Protein AF-A0AAT9HA03-F1 (afdb_monomer_lite)

Foldseek 3Di:
DVVLCVLLVNDDDDDDPLCCLQVCVCLVVLLLCQVCVVVLVVLLVVLPDDDDPDDDDDDDPDPPQNVVCVVPVCQVVFPCADQDVQGGHQKFFQAPPHRDSQKHWDYADSPQRWTWMAHPVPGDIDIDRSSVDRRIDGGQLQRVLLCCLVVVAAEDEDAPQQVPRSHSLVSSQVNNVSSVHHRHHYHHAGDEAEPLDDDDDPVPDDDDDSVNLVLQDRSLLVQLVVLLDDRHDYDYRYLDPCVLVSLVVVVVLVVCLVVVNDDPSSVRSSVRSQADPVGGRDDQQAADRLLLLLQLCLLCVNPQVLSQQLQQLQCVVDGDPHCSSHPPSSSSSNSSCVPRPDPVQGFDWDPAAPPVLLVPDDPLLVQLLVQLLVQCVVQRYLVSNVLSLLQSLQVSVVHGSPDDPVRDDPVSVVSSLVNCLSLCCLTGNGSDDRDVSSSDSSCDNVSSCRSNPD

Radius of gyration: 31.9 Å; chains: 1; bounding box: 75×53×90 Å

pLDDT: mean 87.89, std 15.34, range [29.62, 98.31]

Organism: NCBI:txid3074435

InterPro domains:
  IPR002904 Lysine-tRNA ligase [PF01921] (1-274)
  IPR002904 Lysine-tRNA ligase [PTHR37940] (1-453)
  IPR002904 Lysine-tRNA ligase [TIGR00467] (88-449)
  IPR008925 Aminoacyl-tRNA synthetase, class I, anticodon-binding superfamily [SSF48163] (241-453)
  IPR014729 Rossmann-like alpha/beta/alpha sandwich fold [G3DSA:3.40.50.620] (1-72)
  IPR014729 Rossmann-like alpha/beta/alpha sandwich fold [G3DSA:3.40.50.620] (120-190)
  IPR020751 Aminoacyl-tRNA synthetase, class I, anticodon-binding domain, subdomain 2 [G3DSA:1.10.10.350] (349-453)
  IPR042078 Lysine tRNA ligase, stem contact fold domain [G3DSA:6.10.20.10] (191-237)

Sequence (454 aa):
MVESLAEMGVEFDGISQTEQYTSGVYREQILHAMKHRRDIDAILEQYRTKKAPAKKQQQKQVDEAELEAAEGSGAAAEDDGGSGSAGYFPYKPFCGNCEKDLTTVTAYDDDSTELTYACTACGFSETVRLSEFNRGKLVWKVDWPMRWAYEGVMFEPSGVDHSSPGSSFQVGGQIVGIFGGKQPIGPMYAFVGISGMAKMSSSKGGVPTPADALKIMEPQLLRWLYARRRPNQSFKIAFDQEIQRLYDEWDRLDAKVADGSALPADAAAHSRAVRTAGGELPGTPRPLPYRTLASVADITAGHADQALRILSDLDPANPLGSLDEARPRYDKAEAWINTQVPADQRTIVRAEPDAELLKSLDERGQQSLRLLLDGLAANWSLDGLTHLVYGVPKVQAGFPADATPKELPAEIKTAQRSFFALLYQLLVGRDTGPRLPTLLLAVGQERVRGLLGE

Secondary structure (DSSP, 8-state):
-HHHHHHTT-------HHHHHHHTTTHHHHHHHHHTHHHHHHHHHTT----PPPPP-------HHHHHHHHHS-GGG-----EETTEE-SEEEPPTTT--S-EEEEEE-TTT-EEEEEETTT--EEEEEGGG--SEEE-HHHHHHHHHHHTT-SB--EEGGGGSTT-HHHHHHHHTTTTT----B--EE--EEEESS----TTTS----HHHHHTTS-HHHHHHHHHTS-TT--EEEE-STHHHHHHHHHHHHHHHHHTT-S-HHHHHHHHHHHB-SS-BPP--SSPPPHHHHHHHHHHHTT-HHHHHHHHHHH-TTS--S-GGGGTTHHHHHHHHHHHHS-TTTS----SS--HHHHHH--HHHHHHHHHHHHHHGGG-SHHHHHHHHHHHHHHHTT--TT--TTTS-HHHHHHHHHHHHHHHHHHHSSS--S-HHHHHHHH-HHHHHHHHT-

Structure (mmCIF, N/CA/C/O backbone):
data_AF-A0AAT9HA03-F1
#
_entry.id   AF-A0AAT9HA03-F1
#
loop_
_atom_site.group_PDB
_atom_site.id
_atom_site.type_symbol
_atom_site.label_atom_id
_atom_site.label_alt_id
_atom_site.label_comp_id
_atom_site.label_asym_id
_atom_site.label_entity_id
_atom_site.label_seq_id
_atom_site.pdbx_PDB_ins_code
_atom_site.Cartn_x
_atom_site.Cartn_y
_atom_site.Cartn_z
_atom_site.occupancy
_atom_site.B_iso_or_equiv
_atom_site.auth_seq_id
_atom_site.auth_comp_id
_atom_site.auth_asym_id
_atom_site.auth_atom_id
_atom_site.pdbx_PDB_model_num
ATOM 1 N N . MET A 1 1 ? 9.239 -5.767 -3.347 1.00 83.50 1 MET A N 1
ATOM 2 C CA . MET A 1 1 ? 8.402 -5.554 -4.552 1.00 83.50 1 MET A CA 1
ATOM 3 C C . MET A 1 1 ? 7.861 -6.870 -5.089 1.00 83.50 1 MET A C 1
ATOM 5 O O . MET A 1 1 ? 6.656 -7.036 -5.026 1.00 83.50 1 MET A O 1
ATOM 9 N N . VAL A 1 2 ? 8.702 -7.810 -5.548 1.00 90.56 2 VAL A N 1
ATOM 10 C CA . VAL A 1 2 ? 8.255 -9.135 -6.045 1.00 90.56 2 VAL A CA 1
ATOM 11 C C . VAL A 1 2 ? 7.343 -9.852 -5.040 1.00 90.56 2 VAL A C 1
ATOM 13 O O . VAL A 1 2 ? 6.221 -10.203 -5.376 1.00 90.56 2 VAL A O 1
ATOM 16 N N . GLU A 1 3 ? 7.765 -9.952 -3.778 1.00 93.31 3 GLU A N 1
ATOM 17 C CA . GLU A 1 3 ? 6.963 -10.532 -2.683 1.00 93.31 3 GLU A CA 1
ATOM 18 C C . GLU A 1 3 ? 5.612 -9.821 -2.491 1.00 93.31 3 GLU A C 1
ATOM 20 O O . GLU A 1 3 ? 4.592 -10.461 -2.274 1.00 93.31 3 GLU A O 1
ATOM 25 N N . SER A 1 4 ? 5.582 -8.494 -2.639 1.00 94.19 4 SER A N 1
ATOM 26 C CA . SER A 1 4 ? 4.367 -7.676 -2.520 1.00 94.19 4 SER A CA 1
ATOM 27 C C . SER A 1 4 ? 3.394 -7.907 -3.682 1.00 94.19 4 SER A C 1
ATOM 29 O O . SER A 1 4 ? 2.184 -7.841 -3.493 1.00 94.19 4 SER A O 1
ATOM 31 N N . LEU A 1 5 ? 3.911 -8.177 -4.888 1.00 94.00 5 LEU A N 1
ATOM 32 C CA . LEU A 1 5 ? 3.093 -8.612 -6.023 1.00 94.00 5 LEU A CA 1
ATOM 33 C C . LEU A 1 5 ? 2.512 -10.003 -5.749 1.00 94.00 5 LEU A C 1
ATOM 35 O O . LEU A 1 5 ? 1.311 -10.189 -5.929 1.00 94.00 5 LEU A O 1
ATOM 39 N N . ALA A 1 6 ? 3.320 -10.928 -5.222 1.00 93.69 6 ALA A N 1
ATOM 40 C CA . ALA A 1 6 ? 2.881 -12.271 -4.853 1.00 93.69 6 ALA A CA 1
ATOM 41 C C . ALA A 1 6 ? 1.819 -12.280 -3.729 1.00 93.69 6 ALA A C 1
ATOM 43 O O . ALA A 1 6 ? 0.823 -12.983 -3.865 1.00 93.69 6 ALA A O 1
ATOM 44 N N . GLU A 1 7 ? 1.945 -11.455 -2.677 1.00 94.81 7 GLU A N 1
ATOM 45 C CA . GLU A 1 7 ? 0.900 -11.298 -1.636 1.00 94.81 7 GLU A CA 1
ATOM 46 C C . GLU A 1 7 ? -0.419 -10.762 -2.231 1.00 94.81 7 GLU A C 1
ATOM 48 O O . GLU A 1 7 ? -1.509 -11.144 -1.810 1.00 94.81 7 GLU A O 1
ATOM 53 N N . MET A 1 8 ? -0.338 -9.925 -3.270 1.00 95.19 8 MET A N 1
ATOM 54 C CA . MET A 1 8 ? -1.499 -9.475 -4.045 1.00 95.19 8 MET A CA 1
ATOM 55 C C . MET A 1 8 ? -1.935 -10.464 -5.148 1.00 95.19 8 MET A C 1
ATOM 57 O O . MET A 1 8 ? -2.824 -10.121 -5.930 1.00 95.19 8 MET A O 1
ATOM 61 N N . GLY A 1 9 ? -1.326 -11.652 -5.250 1.00 94.69 9 GLY A N 1
ATOM 62 C CA . GLY A 1 9 ? -1.576 -12.673 -6.281 1.00 94.69 9 GLY A CA 1
ATOM 63 C C . GLY A 1 9 ? -1.307 -12.222 -7.719 1.00 94.69 9 GLY A C 1
ATOM 64 O O . GLY A 1 9 ? -1.956 -12.704 -8.651 1.00 94.69 9 GLY A O 1
ATOM 65 N N . VAL A 1 10 ? -0.412 -11.250 -7.901 1.00 93.44 10 VAL A N 1
ATOM 66 C CA . VAL A 1 10 ? 0.040 -10.762 -9.207 1.00 93.44 10 VAL A CA 1
ATOM 67 C C . VAL A 1 10 ? 1.258 -11.571 -9.643 1.00 93.44 10 VAL A C 1
ATOM 69 O O . VAL A 1 10 ? 2.381 -11.321 -9.209 1.00 93.44 10 VAL A O 1
ATOM 72 N N . GLU A 1 11 ? 1.012 -12.535 -10.522 1.00 91.62 11 GLU A N 1
ATOM 73 C CA . GLU A 1 11 ? 2.042 -13.243 -11.282 1.00 91.62 11 GLU A CA 1
ATOM 74 C C . GLU A 1 11 ? 2.514 -12.367 -12.454 1.00 91.62 11 GLU A C 1
ATOM 76 O O . GLU A 1 11 ? 1.719 -11.633 -13.049 1.00 91.62 11 GLU A O 1
ATOM 81 N N . PHE A 1 12 ? 3.810 -12.413 -12.769 1.00 92.19 12 PHE A N 1
ATOM 82 C CA . PHE A 1 12 ? 4.409 -11.679 -13.884 1.00 92.19 12 PHE A CA 1
ATOM 83 C C . PHE A 1 12 ? 5.699 -12.360 -14.355 1.00 92.19 12 PHE A C 1
ATOM 85 O O . PHE A 1 12 ? 6.438 -12.920 -13.542 1.00 92.19 12 PHE A O 1
ATOM 92 N N . ASP A 1 13 ? 6.006 -12.230 -15.644 1.00 92.50 13 ASP A N 1
ATOM 93 C CA . ASP A 1 13 ? 7.296 -12.620 -16.211 1.00 92.50 13 ASP A CA 1
ATOM 94 C C . ASP A 1 13 ? 8.266 -11.430 -16.146 1.00 92.50 13 ASP A C 1
ATOM 96 O O . ASP A 1 13 ? 8.045 -10.374 -16.744 1.00 92.50 13 ASP A O 1
ATOM 100 N N . GLY A 1 14 ? 9.331 -11.562 -15.354 1.00 93.12 14 GLY A N 1
ATOM 101 C CA . GLY A 1 14 ? 10.299 -10.489 -15.126 1.00 93.12 14 GLY A CA 1
ATOM 102 C C . GLY A 1 14 ? 11.386 -10.429 -16.199 1.00 93.12 14 GLY A C 1
ATOM 103 O O . GLY A 1 14 ? 12.245 -11.304 -16.242 1.00 93.12 14 GLY A O 1
ATOM 104 N N . ILE A 1 15 ? 11.409 -9.363 -17.008 1.00 94.19 15 ILE A N 1
ATOM 105 C CA . ILE A 1 15 ? 12.445 -9.144 -18.033 1.00 94.19 15 ILE A CA 1
ATOM 106 C C . ILE A 1 15 ? 13.484 -8.123 -17.545 1.00 94.19 15 ILE A C 1
ATOM 108 O O . ILE A 1 15 ? 13.221 -6.920 -17.458 1.00 94.19 15 ILE A O 1
ATOM 112 N N . SER A 1 16 ? 14.697 -8.603 -17.260 1.00 95.19 16 SER A N 1
ATOM 113 C CA . SER A 1 16 ? 15.846 -7.782 -16.861 1.00 95.19 16 SER A CA 1
ATOM 114 C C . SER A 1 16 ? 16.473 -7.096 -18.077 1.00 95.19 16 SER A C 1
ATOM 116 O O . SER A 1 16 ? 17.190 -7.711 -18.865 1.00 95.19 16 SER A O 1
ATOM 118 N N . GLN A 1 17 ? 16.236 -5.791 -18.237 1.00 94.06 17 GLN A N 1
ATOM 119 C CA . GLN A 1 17 ? 16.804 -5.030 -19.361 1.00 94.06 17 GLN A CA 1
ATOM 120 C C . GLN A 1 17 ? 18.341 -5.015 -19.337 1.00 94.06 17 GLN A C 1
ATOM 122 O O . GLN A 1 17 ? 18.974 -5.045 -20.389 1.00 94.06 17 GLN A O 1
ATOM 127 N N . THR A 1 18 ? 18.954 -5.060 -18.149 1.00 94.00 18 THR A N 1
ATOM 128 C CA . THR A 1 18 ? 20.408 -5.221 -17.997 1.00 94.00 18 THR A CA 1
ATOM 129 C C . THR A 1 18 ? 20.900 -6.518 -18.643 1.00 94.00 18 THR A C 1
ATOM 131 O O . THR A 1 18 ? 21.893 -6.495 -19.366 1.00 94.00 18 THR A O 1
ATOM 134 N N . GLU A 1 19 ? 20.207 -7.640 -18.438 1.00 96.19 19 GLU A N 1
ATOM 135 C CA . GLU A 1 19 ? 20.567 -8.932 -19.042 1.00 96.19 19 GLU A CA 1
ATOM 136 C C . GLU A 1 19 ? 20.339 -8.936 -20.557 1.00 96.19 19 GLU A C 1
ATOM 138 O O . GLU A 1 19 ? 21.214 -9.384 -21.299 1.00 96.19 19 GLU A O 1
ATOM 143 N N . GLN A 1 20 ? 19.229 -8.365 -21.041 1.00 96.81 20 GLN A N 1
ATOM 144 C CA . GLN A 1 20 ? 18.941 -8.281 -22.481 1.00 96.81 20 GLN A CA 1
ATOM 145 C C . GLN A 1 20 ? 19.988 -7.451 -23.245 1.00 96.81 20 GLN A C 1
ATOM 147 O O . GLN A 1 20 ? 20.487 -7.871 -24.293 1.00 96.81 20 GLN A O 1
ATOM 152 N N . TYR A 1 21 ? 20.397 -6.302 -22.694 1.00 96.06 21 TYR A N 1
ATOM 153 C CA . TYR A 1 21 ? 21.455 -5.484 -23.291 1.00 96.06 21 TYR A CA 1
ATOM 154 C C . TYR A 1 21 ? 22.839 -6.144 -23.182 1.00 96.06 21 TYR A C 1
ATOM 156 O O . TYR A 1 21 ? 23.554 -6.218 -24.180 1.00 96.06 21 TYR A O 1
ATOM 164 N N . THR A 1 22 ? 23.224 -6.670 -22.012 1.00 95.25 22 THR A N 1
ATOM 165 C CA . THR A 1 22 ? 24.576 -7.237 -21.805 1.00 95.25 22 THR A CA 1
ATOM 166 C C . THR A 1 22 ? 24.812 -8.556 -22.542 1.00 95.25 22 THR A C 1
ATOM 168 O O . THR A 1 22 ? 25.922 -8.781 -23.029 1.00 95.25 22 THR A O 1
ATOM 171 N N . SER A 1 23 ? 23.786 -9.395 -22.709 1.00 96.44 23 SER A N 1
ATOM 172 C CA . SER A 1 23 ? 23.834 -10.577 -23.587 1.00 96.44 23 SER A CA 1
ATOM 173 C C . SER A 1 23 ? 23.903 -10.204 -25.077 1.00 96.44 23 SER A C 1
ATOM 175 O O . SER A 1 23 ? 24.479 -10.939 -25.883 1.00 96.44 23 SER A O 1
ATOM 177 N N . GLY A 1 24 ? 23.404 -9.020 -25.446 1.00 96.06 24 GLY A N 1
ATOM 178 C CA . GLY A 1 24 ? 23.363 -8.534 -26.825 1.00 96.06 24 GLY A CA 1
ATOM 179 C C . GLY A 1 24 ? 22.170 -9.063 -27.615 1.00 96.06 24 GLY A C 1
ATOM 180 O O . GLY A 1 24 ? 22.240 -9.104 -28.842 1.00 96.06 24 GLY A O 1
ATOM 181 N N . VAL A 1 25 ? 21.092 -9.461 -26.932 1.00 97.06 25 VAL A N 1
ATOM 182 C CA . VAL A 1 25 ? 19.835 -9.895 -27.562 1.00 97.06 25 VAL A CA 1
ATOM 183 C C . VAL A 1 25 ? 19.257 -8.789 -28.452 1.00 97.06 25 VAL A C 1
ATOM 185 O O . VAL A 1 25 ? 18.878 -9.060 -29.587 1.00 97.06 25 VAL A O 1
ATOM 188 N N . TYR A 1 26 ? 19.308 -7.530 -28.007 1.00 97.56 26 TYR A N 1
ATOM 189 C CA . TYR A 1 26 ? 18.846 -6.375 -28.792 1.00 97.56 26 TYR A CA 1
ATOM 190 C C . TYR A 1 26 ? 19.828 -5.885 -29.874 1.00 97.56 26 TYR A C 1
ATOM 192 O O . TYR A 1 26 ? 19.638 -4.802 -30.432 1.00 97.56 26 TYR A O 1
ATOM 200 N N . ARG A 1 27 ? 20.920 -6.607 -30.166 1.00 96.88 27 ARG A N 1
ATOM 201 C CA . ARG A 1 27 ? 21.986 -6.112 -31.059 1.00 96.88 27 ARG A CA 1
ATOM 202 C C . ARG A 1 27 ? 21.476 -5.764 -32.457 1.00 96.88 27 ARG A C 1
ATOM 204 O O . ARG A 1 27 ? 21.859 -4.728 -32.996 1.00 96.88 27 ARG A O 1
ATOM 211 N N . GLU A 1 28 ? 20.617 -6.596 -33.040 1.00 97.38 28 GLU A N 1
ATOM 212 C CA . GLU A 1 28 ? 20.063 -6.338 -34.375 1.00 97.38 28 GLU A CA 1
ATOM 213 C C . GLU A 1 28 ? 19.202 -5.069 -34.381 1.00 97.38 28 GLU A C 1
ATOM 215 O O . GLU A 1 28 ? 19.315 -4.242 -35.283 1.00 97.38 28 GLU A O 1
ATOM 220 N N . GLN A 1 29 ? 18.413 -4.860 -33.327 1.00 98.06 29 GLN A N 1
ATOM 221 C CA . GLN A 1 29 ? 17.557 -3.692 -33.152 1.00 98.06 29 GLN A CA 1
ATOM 222 C C . GLN A 1 29 ? 18.385 -2.423 -32.898 1.00 98.06 29 GLN A C 1
ATOM 224 O O . GLN A 1 29 ? 18.049 -1.363 -33.422 1.00 98.06 29 GLN A O 1
ATOM 229 N N . ILE A 1 30 ? 19.503 -2.522 -32.168 1.00 97.94 30 ILE A N 1
ATOM 230 C CA . ILE A 1 30 ? 20.463 -1.423 -31.978 1.00 97.94 30 ILE A CA 1
ATOM 231 C C . ILE A 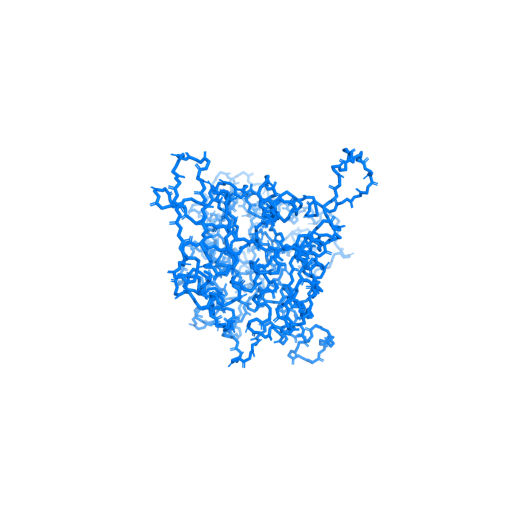1 30 ? 21.095 -1.019 -33.317 1.00 97.94 30 ILE A C 1
ATOM 233 O O . ILE A 1 30 ? 21.104 0.164 -33.658 1.00 97.94 30 ILE A O 1
ATOM 237 N N . LEU A 1 31 ? 21.588 -1.984 -34.100 1.00 97.69 31 LEU A N 1
ATOM 238 C CA . LEU A 1 31 ? 22.166 -1.722 -35.424 1.00 97.69 31 LEU A CA 1
ATOM 239 C C . LEU A 1 31 ? 21.125 -1.137 -36.390 1.00 97.69 31 LEU A C 1
ATOM 241 O O . LEU A 1 31 ? 21.420 -0.191 -37.121 1.00 97.69 31 LEU A O 1
ATOM 245 N N . HIS A 1 32 ? 19.890 -1.638 -36.349 1.00 97.88 32 HIS A N 1
ATOM 246 C CA . HIS A 1 32 ? 18.772 -1.108 -37.129 1.00 97.88 32 HIS A CA 1
ATOM 247 C C . HIS A 1 32 ? 18.429 0.338 -36.744 1.00 97.88 32 HIS A C 1
ATOM 249 O O . HIS A 1 32 ? 18.310 1.197 -37.618 1.00 97.88 32 HIS A O 1
ATOM 255 N N . ALA A 1 33 ? 18.366 0.649 -35.445 1.00 97.56 33 ALA A N 1
ATOM 256 C CA . ALA A 1 33 ? 18.165 2.011 -34.952 1.00 97.56 33 ALA A CA 1
ATOM 257 C C . ALA A 1 33 ? 19.298 2.956 -35.390 1.00 97.56 33 ALA A C 1
ATOM 259 O O . ALA A 1 33 ? 19.039 4.084 -35.802 1.00 97.56 33 ALA A O 1
ATOM 260 N N . MET A 1 34 ? 20.552 2.497 -35.357 1.00 96.50 34 MET A N 1
ATOM 261 C CA . MET A 1 34 ? 21.704 3.277 -35.821 1.00 96.50 34 MET A CA 1
ATOM 262 C C . MET A 1 34 ? 21.647 3.540 -37.329 1.00 96.50 34 MET A C 1
ATOM 264 O O . MET A 1 34 ? 21.851 4.678 -37.755 1.00 96.50 34 MET A O 1
ATOM 268 N N . LYS A 1 35 ? 21.279 2.542 -38.137 1.00 96.62 35 LYS A N 1
ATOM 269 C CA . LYS A 1 35 ? 21.055 2.696 -39.583 1.00 96.62 35 LYS A CA 1
ATOM 270 C C . LYS A 1 35 ? 19.945 3.710 -39.892 1.00 96.62 35 LYS A C 1
ATOM 272 O O . LYS A 1 35 ? 20.111 4.558 -40.765 1.00 96.62 35 LYS A O 1
ATOM 277 N N . HIS A 1 36 ? 18.854 3.681 -39.127 1.00 97.06 36 HIS A N 1
ATOM 278 C CA . HIS A 1 36 ? 17.708 4.590 -39.260 1.00 97.06 36 HIS A CA 1
ATOM 279 C C . HIS A 1 36 ? 17.802 5.866 -38.401 1.00 97.06 36 HIS A C 1
ATOM 281 O O . HIS A 1 36 ? 16.822 6.601 -38.266 1.00 97.06 36 HIS A O 1
ATOM 287 N N . ARG A 1 37 ? 18.983 6.197 -37.852 1.00 95.69 37 ARG A N 1
ATOM 288 C CA . ARG A 1 37 ? 19.165 7.331 -36.921 1.00 95.69 37 ARG A CA 1
ATOM 289 C C . ARG A 1 37 ? 18.663 8.673 -37.456 1.00 95.69 37 ARG A C 1
ATOM 291 O O . ARG A 1 37 ? 18.168 9.477 -36.679 1.00 95.69 37 ARG A O 1
ATOM 298 N N . ARG A 1 38 ? 18.753 8.911 -38.770 1.00 94.81 38 ARG A N 1
ATOM 299 C CA . ARG A 1 38 ? 18.269 10.150 -39.411 1.00 94.81 38 ARG A CA 1
ATOM 300 C C . ARG A 1 38 ? 16.742 10.223 -39.469 1.00 94.81 38 ARG A C 1
ATOM 302 O O . ARG A 1 38 ? 16.189 11.299 -39.273 1.00 94.81 38 ARG A O 1
ATOM 309 N N . ASP A 1 39 ? 16.077 9.092 -39.691 1.00 95.88 39 ASP A N 1
ATOM 310 C CA . ASP A 1 39 ? 14.613 9.001 -39.698 1.00 95.88 39 ASP A CA 1
ATOM 311 C C . ASP A 1 39 ? 14.069 9.205 -38.273 1.00 95.88 39 ASP A C 1
ATOM 313 O O . ASP A 1 39 ? 13.111 9.946 -38.060 1.00 95.88 39 ASP A O 1
ATOM 317 N N . ILE A 1 40 ? 14.750 8.615 -37.283 1.00 95.44 40 ILE A N 1
ATOM 318 C CA . ILE A 1 40 ? 14.472 8.790 -35.851 1.00 95.44 40 ILE A CA 1
ATOM 319 C C . ILE A 1 40 ? 14.665 10.255 -35.423 1.00 95.44 40 ILE A C 1
ATOM 321 O O . ILE A 1 40 ? 13.785 10.822 -34.778 1.00 95.44 40 ILE A O 1
ATOM 325 N N . ASP A 1 41 ? 15.775 10.894 -35.809 1.00 94.00 41 ASP A N 1
ATOM 326 C CA . ASP A 1 41 ? 16.042 12.309 -35.509 1.00 94.00 41 ASP A CA 1
ATOM 327 C C . ASP A 1 41 ? 14.980 13.232 -36.130 1.00 94.00 41 ASP A C 1
ATOM 329 O O . ASP A 1 41 ? 14.481 14.140 -35.470 1.00 94.00 41 ASP A O 1
ATOM 333 N N . ALA A 1 42 ? 14.554 12.951 -37.367 1.00 93.50 42 ALA A N 1
ATOM 334 C CA . ALA A 1 42 ? 13.495 13.694 -38.051 1.00 93.50 42 ALA A CA 1
ATOM 335 C C . ALA A 1 42 ? 12.102 13.518 -37.411 1.00 93.50 42 ALA A C 1
ATOM 337 O O . ALA A 1 42 ? 11.258 14.411 -37.522 1.00 93.50 42 ALA A O 1
ATOM 338 N N . ILE A 1 43 ? 11.843 12.396 -36.730 1.00 92.81 43 ILE A N 1
ATOM 339 C CA . ILE A 1 43 ? 10.658 12.226 -35.875 1.00 92.81 43 ILE A CA 1
ATOM 340 C C . ILE A 1 43 ? 10.807 13.062 -34.599 1.00 92.81 43 ILE A C 1
ATOM 342 O O . ILE A 1 43 ? 9.915 13.841 -34.268 1.00 92.81 43 ILE A O 1
ATOM 346 N N . LEU A 1 44 ? 11.942 12.952 -33.902 1.00 89.88 44 LEU A N 1
ATOM 347 C CA . LEU A 1 44 ? 12.196 13.669 -32.648 1.00 89.88 44 LEU A CA 1
ATOM 348 C C . LEU A 1 44 ? 12.151 15.194 -32.823 1.00 89.88 44 LEU A C 1
ATOM 350 O O . LEU A 1 44 ? 11.567 15.888 -31.991 1.00 89.88 44 LEU A O 1
ATOM 354 N N . GLU A 1 45 ? 12.694 15.723 -33.920 1.00 88.50 45 GLU A N 1
ATOM 355 C CA . GLU A 1 45 ? 12.720 17.159 -34.227 1.00 88.50 45 GLU A CA 1
ATOM 356 C C . GLU A 1 45 ? 11.311 17.780 -34.316 1.00 88.50 45 GLU A C 1
ATOM 358 O O . GLU A 1 45 ? 11.126 18.932 -33.929 1.00 88.50 45 GLU A O 1
ATOM 363 N N . GLN A 1 46 ? 10.283 17.016 -34.716 1.00 87.38 46 GLN A N 1
ATOM 364 C CA . GLN A 1 46 ? 8.883 17.485 -34.714 1.00 87.38 46 GLN A CA 1
ATOM 365 C C . GLN A 1 46 ? 8.376 17.829 -33.303 1.00 87.38 46 GLN A C 1
ATOM 367 O O . GLN A 1 46 ? 7.452 18.631 -33.148 1.00 87.38 46 GLN A O 1
ATOM 372 N N . TYR A 1 47 ? 8.982 17.223 -32.280 1.00 82.12 47 TYR A N 1
ATOM 373 C CA . TYR A 1 47 ? 8.590 17.322 -30.877 1.00 82.12 47 TYR A CA 1
ATOM 374 C C . TYR A 1 47 ? 9.604 18.080 -30.008 1.00 82.12 47 TYR A C 1
ATOM 376 O O . TYR A 1 47 ? 9.272 18.464 -28.881 1.00 82.12 47 TYR A O 1
ATOM 384 N N . ARG A 1 48 ? 10.800 18.389 -30.532 1.00 75.94 48 ARG A N 1
ATOM 385 C CA . ARG A 1 48 ? 11.776 19.300 -29.910 1.00 75.94 48 ARG A CA 1
ATOM 386 C C . ARG A 1 48 ? 11.249 20.737 -29.912 1.00 75.94 48 ARG A C 1
ATOM 388 O O . ARG A 1 48 ? 11.614 21.585 -30.725 1.00 75.94 48 ARG A O 1
ATOM 395 N N . THR A 1 49 ? 10.373 21.038 -28.958 1.00 58.97 49 THR A N 1
ATOM 396 C CA . THR A 1 49 ? 9.883 22.404 -28.752 1.00 58.97 49 THR A CA 1
ATOM 397 C C . THR A 1 49 ? 11.047 23.363 -28.481 1.00 58.97 49 THR A C 1
ATOM 399 O O . THR A 1 49 ? 11.830 23.184 -27.546 1.00 58.97 49 THR A O 1
ATOM 402 N N . LYS A 1 50 ? 11.139 24.450 -29.262 1.00 44.91 50 LYS A N 1
ATOM 403 C CA . LYS A 1 50 ? 11.929 25.624 -28.856 1.00 44.91 50 LYS A CA 1
ATOM 404 C C . LYS A 1 50 ? 11.475 26.031 -27.455 1.00 44.91 50 LYS A C 1
ATOM 406 O O . LYS A 1 50 ? 10.271 26.188 -27.256 1.00 44.91 50 LYS A O 1
ATOM 411 N N . LYS A 1 51 ? 12.429 26.220 -26.527 1.00 35.06 51 LYS A N 1
ATOM 412 C CA . LYS A 1 51 ? 12.204 26.619 -25.121 1.00 35.06 51 LYS A CA 1
ATOM 413 C C . LYS A 1 51 ? 10.965 27.508 -24.981 1.00 35.06 51 LYS A C 1
ATOM 415 O O . LYS A 1 51 ? 10.990 28.673 -25.383 1.00 35.06 51 LYS A O 1
ATOM 420 N N . ALA A 1 52 ? 9.898 26.960 -24.401 1.00 34.50 52 ALA A N 1
ATOM 421 C CA . ALA A 1 52 ? 8.709 27.742 -24.107 1.00 34.50 52 ALA A CA 1
ATOM 422 C C . ALA A 1 52 ? 9.078 28.878 -23.130 1.00 34.50 52 ALA A C 1
ATOM 424 O O . ALA A 1 52 ? 9.826 28.636 -22.176 1.00 34.50 52 ALA A O 1
ATOM 425 N N . PRO A 1 53 ? 8.579 30.112 -23.330 1.00 29.62 53 PRO A N 1
ATOM 426 C CA . PRO A 1 53 ? 8.752 31.166 -22.340 1.00 29.62 53 PRO A CA 1
ATOM 427 C C . PRO A 1 53 ? 8.064 30.755 -21.032 1.00 29.62 53 PRO A C 1
ATOM 429 O O . PRO A 1 53 ? 7.043 30.063 -21.052 1.00 29.62 53 PRO A O 1
ATOM 432 N N . ALA A 1 54 ? 8.622 31.187 -19.897 1.00 32.38 54 ALA A N 1
ATOM 433 C CA . ALA A 1 54 ? 8.131 30.823 -18.570 1.00 32.38 54 ALA A CA 1
ATOM 434 C C . ALA A 1 54 ? 6.613 31.057 -18.451 1.00 32.38 54 ALA A C 1
ATOM 436 O O . ALA A 1 54 ? 6.132 32.188 -18.584 1.00 32.38 54 ALA A O 1
ATOM 437 N N . LYS A 1 55 ? 5.850 29.980 -18.214 1.00 33.81 55 LYS A N 1
ATOM 438 C CA . LYS A 1 55 ? 4.394 30.063 -18.061 1.00 33.81 55 LYS A CA 1
ATOM 439 C C . LYS A 1 55 ? 4.069 30.898 -16.823 1.00 33.81 55 LYS A C 1
ATOM 441 O O . LYS A 1 55 ? 4.428 30.529 -15.708 1.00 33.81 55 LYS A O 1
ATOM 446 N N . LYS A 1 56 ? 3.346 32.004 -17.014 1.00 31.59 56 LYS A N 1
ATOM 447 C CA . LYS A 1 56 ? 2.699 32.717 -15.907 1.00 31.59 56 LYS A CA 1
ATOM 448 C C . LYS A 1 56 ? 1.706 31.774 -15.225 1.00 31.59 56 LYS A C 1
ATOM 450 O O . LYS A 1 56 ? 0.957 31.079 -15.910 1.00 31.59 56 LYS A O 1
ATOM 455 N N . GLN A 1 57 ? 1.685 31.791 -13.894 1.00 37.25 57 GLN A N 1
ATOM 456 C CA . GLN A 1 57 ? 0.687 31.089 -13.089 1.00 37.25 57 GLN A CA 1
ATOM 457 C C . GLN A 1 57 ? -0.720 31.534 -13.518 1.00 37.25 57 GLN A C 1
ATOM 459 O O . GLN A 1 57 ? -1.098 32.685 -13.305 1.00 37.25 57 GLN A O 1
ATOM 464 N N . GLN A 1 58 ? -1.493 30.633 -14.128 1.00 33.56 58 GLN A N 1
ATOM 465 C CA . GLN A 1 58 ? -2.932 30.824 -14.293 1.00 33.56 58 GLN A CA 1
ATOM 466 C C . GLN A 1 58 ? -3.651 30.081 -13.175 1.00 33.56 58 GLN A C 1
ATOM 468 O O . GLN A 1 58 ? -3.409 28.896 -12.953 1.00 33.56 58 GLN A O 1
ATOM 473 N N . GLN A 1 59 ? -4.550 30.787 -12.496 1.00 36.12 59 GLN A N 1
ATOM 474 C CA . GLN A 1 59 ? -5.341 30.279 -11.381 1.00 36.12 59 GLN A CA 1
ATOM 475 C C . GLN A 1 59 ? -6.418 29.301 -11.872 1.00 36.12 59 GLN A C 1
ATOM 477 O O . GLN A 1 59 ? -7.588 29.645 -12.021 1.00 36.12 59 GLN A O 1
ATOM 482 N N . LYS A 1 60 ? -6.016 28.052 -12.090 1.00 37.22 60 LYS A N 1
ATOM 483 C CA . LYS A 1 60 ? -6.874 26.895 -11.832 1.00 37.22 60 LYS A CA 1
ATOM 484 C C . LYS A 1 60 ? -6.449 26.326 -10.478 1.00 37.22 60 LYS A C 1
ATOM 486 O O . LYS A 1 60 ? -5.265 26.384 -10.154 1.00 37.22 60 LYS A O 1
ATOM 491 N N . GLN A 1 61 ? -7.380 25.765 -9.707 1.00 37.12 61 GLN A N 1
ATOM 492 C CA . GLN A 1 61 ? -6.998 24.797 -8.677 1.00 37.12 61 GLN A CA 1
ATOM 493 C C . GLN A 1 61 ? -6.478 23.564 -9.417 1.00 37.12 61 GLN A C 1
ATOM 495 O O . GLN A 1 61 ? -7.257 22.731 -9.873 1.00 37.12 61 GLN A O 1
ATOM 500 N N . VAL A 1 62 ? -5.167 23.546 -9.641 1.00 41.84 62 VAL A N 1
ATOM 501 C CA . VAL A 1 62 ? -4.428 22.347 -10.028 1.00 41.84 62 VAL A CA 1
ATOM 502 C C . VAL A 1 62 ? -4.403 21.469 -8.781 1.00 41.84 62 VAL A C 1
ATOM 504 O O . VAL A 1 62 ? -4.160 21.995 -7.691 1.00 41.84 62 VAL A O 1
ATOM 507 N N . ASP A 1 63 ? -4.716 20.180 -8.911 1.00 47.88 63 ASP A N 1
ATOM 508 C CA . ASP A 1 63 ? -4.586 19.256 -7.780 1.00 47.88 63 ASP A CA 1
ATOM 509 C C . ASP A 1 63 ? -3.118 19.287 -7.317 1.00 47.88 63 ASP A C 1
ATOM 511 O O . ASP A 1 63 ? -2.213 19.331 -8.153 1.00 47.88 63 ASP A O 1
ATOM 515 N N . GLU A 1 64 ? -2.850 19.290 -6.009 1.00 49.75 64 GLU A N 1
ATOM 516 C CA . GLU A 1 64 ? -1.467 19.288 -5.495 1.00 49.75 64 GLU A CA 1
ATOM 517 C C . GLU A 1 64 ? -0.696 18.090 -6.081 1.00 49.75 64 GLU A C 1
ATOM 519 O O . GLU A 1 64 ? 0.447 18.223 -6.517 1.00 49.75 64 GLU A O 1
ATOM 524 N N . ALA A 1 65 ? -1.393 16.961 -6.259 1.00 45.19 65 ALA A N 1
ATOM 525 C CA . ALA A 1 65 ? -0.883 15.775 -6.938 1.00 45.19 65 ALA A CA 1
ATOM 526 C C . ALA A 1 65 ? -0.498 15.998 -8.420 1.00 45.19 65 ALA A C 1
ATOM 528 O O . ALA A 1 65 ? 0.448 15.372 -8.887 1.00 45.19 65 ALA A O 1
ATOM 529 N N . GLU A 1 66 ? -1.184 16.876 -9.165 1.00 45.50 66 GLU A N 1
ATOM 530 C CA . GLU A 1 66 ? -0.855 17.217 -10.566 1.00 45.50 66 GLU A CA 1
ATOM 531 C C . GLU A 1 66 ? 0.349 18.171 -10.686 1.00 45.50 66 GLU A C 1
ATOM 533 O O . GLU A 1 66 ? 0.991 18.217 -11.736 1.00 45.50 66 GLU A O 1
ATOM 538 N N . LEU A 1 67 ? 0.671 18.938 -9.640 1.00 46.91 67 LEU A N 1
ATOM 539 C CA . LEU A 1 67 ? 1.892 19.753 -9.600 1.00 46.91 67 LEU A CA 1
ATOM 540 C C . LEU A 1 67 ? 3.103 18.912 -9.178 1.00 46.91 67 LEU A C 1
ATOM 542 O O . LEU A 1 67 ? 4.164 19.005 -9.792 1.00 46.91 67 LEU A O 1
ATOM 546 N N . GLU A 1 68 ? 2.922 18.041 -8.186 1.00 51.78 68 GLU A N 1
ATOM 547 C CA . GLU A 1 68 ? 3.943 17.106 -7.695 1.00 51.78 68 GLU A CA 1
ATOM 548 C C . GLU A 1 68 ? 4.359 16.077 -8.757 1.00 51.78 68 GLU A C 1
ATOM 550 O O . GLU A 1 68 ? 5.536 15.729 -8.866 1.00 51.78 68 GLU A O 1
ATOM 555 N N . ALA A 1 69 ? 3.401 15.651 -9.584 1.00 47.53 69 ALA A N 1
ATOM 556 C CA . ALA A 1 69 ? 3.607 14.861 -10.794 1.00 47.53 69 ALA A CA 1
ATOM 557 C C . ALA A 1 69 ? 4.746 15.388 -11.679 1.00 47.53 69 ALA A C 1
ATOM 559 O O . ALA A 1 69 ? 5.695 14.669 -11.995 1.00 47.53 69 ALA A O 1
ATOM 560 N N . ALA A 1 70 ? 4.649 16.670 -12.040 1.00 42.00 70 ALA A N 1
ATOM 561 C CA . ALA A 1 70 ? 5.511 17.309 -13.025 1.00 42.00 70 ALA A CA 1
ATOM 562 C C . ALA A 1 70 ? 6.953 17.512 -12.529 1.00 42.00 70 ALA A C 1
ATOM 564 O O . ALA A 1 70 ? 7.865 17.637 -13.345 1.00 42.00 70 ALA A O 1
ATOM 565 N N . GLU A 1 71 ? 7.170 17.541 -11.210 1.00 44.38 71 GLU A N 1
ATOM 566 C CA . GLU A 1 71 ? 8.510 17.576 -10.610 1.00 44.38 71 GLU A CA 1
ATOM 567 C C . GLU A 1 71 ? 9.106 16.171 -10.417 1.00 44.38 71 GLU A C 1
ATOM 569 O O . GLU A 1 71 ? 10.326 16.008 -10.469 1.00 44.38 71 GLU A O 1
ATOM 574 N N . GLY A 1 72 ? 8.267 15.152 -10.199 1.00 40.22 72 GLY A N 1
ATOM 575 C CA . GLY A 1 72 ? 8.705 13.791 -9.883 1.00 40.22 72 GLY A CA 1
ATOM 576 C C . GLY A 1 72 ? 8.959 12.874 -11.083 1.00 40.22 72 GLY A C 1
ATOM 577 O O . GLY A 1 72 ? 9.765 11.952 -10.966 1.00 40.22 72 GLY A O 1
ATOM 578 N N . SER A 1 73 ? 8.288 13.088 -12.219 1.00 47.06 73 SER A N 1
ATOM 579 C CA . SER A 1 73 ? 8.230 12.091 -13.302 1.00 47.06 73 SER A CA 1
ATOM 580 C C . SER A 1 73 ? 9.479 11.991 -14.180 1.00 47.06 73 SER A C 1
ATOM 582 O O . SER A 1 73 ? 9.677 10.973 -14.836 1.00 47.06 73 SER A O 1
ATOM 584 N N . GLY A 1 74 ? 10.325 13.025 -14.234 1.00 45.53 74 GLY A N 1
ATOM 585 C CA . GLY A 1 74 ? 11.562 13.039 -15.032 1.00 45.53 74 GLY A CA 1
ATOM 586 C C . GLY A 1 74 ? 11.376 13.020 -16.561 1.00 45.53 74 GLY A C 1
ATOM 587 O O . GLY A 1 74 ? 12.303 13.393 -17.276 1.00 45.53 74 GLY A O 1
ATOM 588 N N . ALA A 1 75 ? 10.184 12.684 -17.066 1.00 45.38 75 ALA A N 1
ATOM 589 C CA . ALA A 1 75 ? 9.871 12.496 -18.486 1.00 45.38 75 ALA A CA 1
ATOM 590 C C . ALA A 1 75 ? 10.177 13.725 -19.370 1.00 45.38 75 ALA A C 1
ATOM 592 O O . ALA A 1 75 ? 10.522 13.601 -20.543 1.00 45.38 75 ALA A O 1
ATOM 593 N N . ALA A 1 76 ? 10.097 14.933 -18.802 1.00 40.03 76 ALA A N 1
ATOM 594 C CA . ALA A 1 76 ? 10.435 16.185 -19.487 1.00 40.03 76 ALA A CA 1
ATOM 595 C C . ALA A 1 76 ? 11.953 16.470 -19.586 1.00 40.03 76 ALA A C 1
ATOM 597 O O . ALA A 1 76 ? 12.349 17.431 -20.246 1.00 40.03 76 ALA A O 1
ATOM 598 N N . ALA A 1 77 ? 12.789 15.668 -18.922 1.00 47.25 77 ALA A N 1
ATOM 599 C CA . ALA A 1 77 ? 14.249 15.776 -18.885 1.00 47.25 77 ALA A CA 1
ATOM 600 C C . ALA A 1 77 ? 14.954 14.512 -1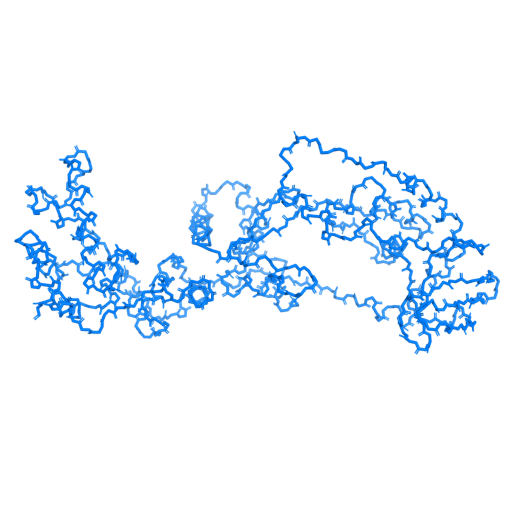9.423 1.00 47.25 77 ALA A C 1
ATOM 602 O O . ALA A 1 77 ? 16.154 14.338 -19.207 1.00 47.25 77 ALA A O 1
ATOM 603 N N . GLU A 1 78 ? 14.215 13.629 -20.105 1.00 59.25 78 GLU A N 1
ATOM 604 C CA . GLU A 1 78 ? 14.756 12.429 -20.748 1.00 59.25 78 GLU A CA 1
ATOM 605 C C . GLU A 1 78 ? 15.824 12.795 -21.793 1.00 59.25 78 GLU A C 1
ATOM 607 O O . GLU A 1 78 ? 15.655 13.709 -22.603 1.00 59.25 78 GLU A O 1
ATOM 612 N N . ASP A 1 79 ? 16.945 12.072 -21.765 1.00 62.88 79 ASP A N 1
ATOM 613 C CA . ASP A 1 79 ? 18.008 12.204 -22.759 1.00 62.88 79 ASP A CA 1
ATOM 614 C C . ASP A 1 79 ? 17.571 11.534 -24.065 1.00 62.88 79 ASP A C 1
ATOM 616 O O . ASP A 1 79 ? 17.666 10.315 -24.225 1.00 62.88 79 ASP A O 1
ATOM 620 N N . ASP A 1 80 ? 17.078 12.356 -24.991 1.00 64.75 80 ASP A N 1
ATOM 621 C CA . ASP A 1 80 ? 16.638 11.947 -26.327 1.00 64.75 80 ASP A CA 1
ATOM 622 C C . ASP A 1 80 ? 17.790 11.498 -27.241 1.00 64.75 80 ASP A C 1
ATOM 624 O O . ASP A 1 80 ? 17.529 11.021 -28.346 1.00 64.75 80 ASP A O 1
ATOM 628 N N . GLY A 1 81 ? 19.047 11.639 -26.807 1.00 59.94 81 GLY A N 1
ATOM 629 C CA . GLY A 1 81 ? 20.257 11.369 -27.579 1.00 59.94 81 GLY A CA 1
ATOM 630 C C . GLY A 1 81 ? 20.999 12.638 -27.992 1.00 59.94 81 GLY A C 1
ATOM 631 O O . GLY A 1 81 ? 20.420 13.706 -28.202 1.00 59.94 81 GLY A O 1
ATOM 632 N N . GLY A 1 82 ? 22.321 12.520 -28.118 1.00 60.00 82 GLY A N 1
ATOM 633 C CA . GLY A 1 82 ? 23.193 13.649 -28.428 1.00 60.00 82 GLY A CA 1
ATOM 634 C C . GLY A 1 82 ? 23.128 14.062 -29.899 1.00 60.00 82 GLY A C 1
ATOM 635 O O . GLY A 1 82 ? 23.541 13.303 -30.771 1.00 60.00 82 GLY A O 1
ATOM 636 N N . SER A 1 83 ? 22.696 15.296 -30.167 1.00 54.69 83 SER A N 1
ATOM 637 C CA . SER A 1 83 ? 22.873 15.974 -31.458 1.00 54.69 83 SER A CA 1
ATOM 638 C C . SER A 1 83 ? 24.214 16.725 -31.472 1.00 54.69 83 SER A C 1
ATOM 640 O O . SER A 1 83 ? 24.298 17.886 -31.058 1.00 54.69 83 SER A O 1
ATOM 642 N N . GLY A 1 84 ? 25.286 16.047 -31.887 1.00 57.53 84 GLY A N 1
ATOM 643 C CA . GLY A 1 84 ? 26.627 16.630 -32.004 1.00 57.53 84 GLY A CA 1
ATOM 644 C C . GLY A 1 84 ? 26.931 17.165 -33.407 1.00 57.53 84 GLY A C 1
ATOM 645 O O . GLY A 1 84 ? 26.128 17.039 -34.328 1.00 57.53 84 GLY A O 1
ATOM 646 N N . SER A 1 85 ? 28.147 17.681 -33.616 1.00 57.62 85 SER A N 1
ATOM 647 C CA . SER A 1 85 ? 28.664 17.982 -34.967 1.00 57.62 85 SER A CA 1
ATOM 648 C C . SER A 1 85 ? 28.761 16.741 -35.870 1.00 57.62 85 SER A C 1
ATOM 650 O O . SER A 1 85 ? 28.783 16.876 -37.089 1.00 57.62 85 SER A O 1
ATOM 652 N N . ALA A 1 86 ? 28.788 15.545 -35.275 1.00 67.62 86 ALA A N 1
ATOM 653 C CA . ALA A 1 86 ? 28.753 14.248 -35.950 1.00 67.62 86 ALA A CA 1
ATOM 654 C C . ALA A 1 86 ? 27.328 13.753 -36.292 1.00 67.62 86 ALA A C 1
ATOM 656 O O . ALA A 1 86 ? 27.176 12.673 -36.862 1.00 67.62 86 ALA A O 1
ATOM 657 N N . GLY A 1 87 ? 26.288 14.528 -35.962 1.00 83.44 87 GLY A N 1
ATOM 658 C CA . GLY A 1 87 ? 24.883 14.154 -36.128 1.00 83.44 87 GLY A CA 1
ATOM 659 C C . GLY A 1 87 ? 24.251 13.569 -34.862 1.00 83.44 87 GLY A C 1
ATOM 660 O O . GLY A 1 87 ? 24.793 13.690 -33.762 1.00 83.44 87 GLY A O 1
ATOM 661 N N . TYR A 1 88 ? 23.070 12.977 -35.040 1.00 91.44 88 TYR A N 1
ATOM 662 C CA . TYR A 1 88 ? 22.281 12.332 -33.994 1.00 91.44 88 TYR A CA 1
ATOM 663 C C . TYR A 1 88 ? 22.557 10.826 -33.913 1.00 91.44 88 TYR A C 1
ATOM 665 O O . TYR A 1 88 ? 22.611 10.149 -34.943 1.00 91.44 88 TYR A O 1
ATOM 673 N N . PHE A 1 89 ? 22.651 10.296 -32.690 1.00 94.50 89 PHE A N 1
ATOM 674 C CA . PHE A 1 89 ? 22.812 8.865 -32.423 1.00 94.50 89 PHE A CA 1
ATOM 675 C C . PHE A 1 89 ? 21.833 8.384 -31.337 1.00 94.50 89 PHE A C 1
ATOM 677 O O . PHE A 1 89 ? 21.901 8.877 -30.210 1.00 94.50 89 PHE A O 1
ATOM 684 N N . PRO A 1 90 ? 20.967 7.390 -31.621 1.00 94.75 90 PRO A N 1
ATOM 685 C CA . PRO A 1 90 ? 20.003 6.852 -30.658 1.00 94.75 90 PRO A CA 1
ATOM 686 C C . PRO A 1 90 ? 20.613 5.844 -29.667 1.00 94.75 90 PRO A C 1
ATOM 688 O O . PRO A 1 90 ? 19.875 5.113 -29.012 1.00 94.75 90 PRO A O 1
ATOM 691 N N . TYR A 1 91 ? 21.943 5.767 -29.558 1.00 95.19 91 TYR A N 1
ATOM 692 C CA . TYR A 1 91 ? 22.666 4.794 -28.736 1.00 95.19 91 TYR A CA 1
ATOM 693 C C . TYR A 1 91 ? 23.667 5.485 -27.808 1.00 95.19 91 TYR A C 1
ATOM 695 O O . TYR A 1 91 ? 24.388 6.395 -28.221 1.00 95.19 91 TYR A O 1
ATOM 703 N N . LYS A 1 92 ? 23.735 5.016 -26.559 1.00 94.06 92 LYS A N 1
ATOM 704 C CA . LYS A 1 92 ? 24.565 5.583 -25.498 1.00 94.06 92 LYS A CA 1
ATOM 705 C C . LYS A 1 92 ? 25.477 4.514 -24.878 1.00 94.06 92 LYS A C 1
ATOM 707 O O . LYS A 1 92 ? 24.990 3.663 -24.128 1.00 94.06 92 LYS A O 1
ATOM 712 N N . PRO A 1 93 ? 26.789 4.526 -25.182 1.00 95.25 93 PRO A N 1
ATOM 713 C CA . PRO A 1 93 ? 27.764 3.625 -24.567 1.00 95.25 93 PRO A CA 1
ATOM 714 C C . PRO A 1 93 ? 27.929 3.855 -23.057 1.00 95.25 93 PRO A C 1
ATOM 716 O O . PRO A 1 93 ? 27.858 4.989 -22.582 1.00 95.25 93 PRO A O 1
ATOM 719 N N . PHE A 1 94 ? 28.258 2.803 -22.309 1.00 95.75 94 PHE A N 1
ATOM 720 C CA . PHE A 1 94 ? 28.785 2.914 -20.946 1.00 95.75 94 PHE A CA 1
ATOM 721 C C . PHE A 1 94 ? 30.315 2.986 -20.993 1.00 95.75 94 PHE A C 1
ATOM 723 O O . PHE A 1 94 ? 30.968 2.133 -21.601 1.00 95.75 94 PHE A O 1
ATOM 730 N N . CYS A 1 95 ? 30.888 4.007 -20.350 1.00 95.56 95 CYS A N 1
ATOM 731 C CA . CYS A 1 95 ? 32.319 4.310 -20.401 1.00 95.56 95 CYS A CA 1
ATOM 732 C C . CYS A 1 95 ? 33.202 3.140 -19.934 1.00 95.56 95 CYS A C 1
ATOM 734 O O . CYS A 1 95 ? 33.063 2.680 -18.805 1.00 95.56 95 CYS A O 1
ATOM 736 N N . GLY A 1 96 ? 34.175 2.723 -20.749 1.00 93.69 96 GLY A N 1
ATOM 737 C CA . GLY A 1 96 ? 35.069 1.594 -20.439 1.00 93.69 96 GLY A CA 1
ATOM 738 C C . GLY A 1 96 ? 36.015 1.795 -19.253 1.00 93.69 96 GLY A C 1
ATOM 739 O O . GLY A 1 96 ? 36.604 0.829 -18.783 1.00 93.69 96 GLY A O 1
ATOM 740 N N . ASN A 1 97 ? 36.139 3.026 -18.751 1.00 95.62 97 ASN A N 1
ATOM 741 C CA . ASN A 1 97 ? 36.987 3.360 -17.606 1.00 95.62 97 ASN A CA 1
ATOM 742 C C . ASN A 1 97 ? 36.204 3.717 -16.328 1.00 95.62 97 ASN A C 1
ATOM 744 O O . ASN A 1 97 ? 36.730 3.562 -15.232 1.00 95.62 97 ASN A O 1
ATOM 748 N N . CYS A 1 98 ? 34.981 4.249 -16.439 1.00 95.19 98 CYS A N 1
ATOM 749 C CA . CYS A 1 98 ? 34.212 4.709 -15.270 1.00 95.19 98 CYS A CA 1
ATOM 750 C C . CYS A 1 98 ? 32.751 4.244 -15.231 1.00 95.19 98 CYS A C 1
ATOM 752 O O . CYS A 1 98 ? 32.013 4.689 -14.356 1.00 95.19 98 CYS A O 1
ATOM 754 N N . GLU A 1 99 ? 32.336 3.407 -16.186 1.00 93.56 99 GLU A N 1
ATOM 755 C CA . GLU A 1 99 ? 31.034 2.722 -16.297 1.00 93.56 99 GLU A CA 1
ATOM 756 C C . GLU A 1 99 ? 29.787 3.623 -16.376 1.00 93.56 99 GLU A C 1
ATOM 758 O O . GLU A 1 99 ? 28.678 3.147 -16.600 1.00 93.56 99 GLU A O 1
ATOM 763 N N . LYS A 1 100 ? 29.951 4.947 -16.293 1.00 92.44 100 LYS A N 1
ATOM 764 C CA . LYS A 1 100 ? 28.873 5.931 -16.459 1.00 92.44 100 LYS A CA 1
ATOM 765 C C . LYS A 1 100 ? 28.450 6.055 -17.922 1.00 92.44 100 LYS A C 1
ATOM 767 O O . LYS A 1 100 ? 29.285 6.009 -18.826 1.00 92.44 100 LYS A O 1
ATOM 772 N N . ASP A 1 101 ? 27.174 6.358 -18.139 1.00 89.12 101 ASP A N 1
ATOM 773 C CA . ASP A 1 101 ? 26.606 6.754 -19.434 1.00 89.12 101 ASP A CA 1
ATOM 774 C C . ASP A 1 101 ? 26.768 8.260 -19.719 1.00 89.12 101 ASP A C 1
ATOM 776 O O . ASP A 1 101 ? 26.028 8.845 -20.503 1.00 89.12 101 ASP A O 1
ATOM 780 N N . LEU A 1 102 ? 27.760 8.917 -19.109 1.00 91.19 102 LEU A N 1
ATOM 781 C CA . LEU A 1 102 ? 28.151 10.294 -19.428 1.00 91.19 102 LEU A CA 1
ATOM 782 C C . LEU A 1 102 ? 29.087 10.295 -20.646 1.00 91.19 102 LEU A C 1
ATOM 784 O O . LEU A 1 102 ? 30.254 10.683 -20.561 1.00 91.19 102 LEU A O 1
ATOM 788 N N . THR A 1 103 ? 28.579 9.772 -21.761 1.00 92.19 103 THR A N 1
ATOM 789 C CA . THR A 1 103 ? 29.296 9.547 -23.020 1.00 92.19 103 THR A CA 1
ATOM 790 C C . THR A 1 103 ? 28.601 10.242 -24.189 1.00 92.19 103 THR A C 1
ATOM 792 O O . THR A 1 103 ? 27.377 10.371 -24.221 1.00 92.19 103 THR A O 1
ATOM 795 N N . THR A 1 104 ? 29.400 10.663 -25.167 1.00 92.25 104 THR A N 1
ATOM 796 C CA . THR A 1 104 ? 28.944 11.231 -26.438 1.00 92.25 104 THR A CA 1
ATOM 797 C C . THR A 1 104 ? 29.574 10.437 -27.576 1.00 92.25 104 THR A C 1
ATOM 799 O O . THR A 1 104 ? 30.799 10.311 -27.623 1.00 92.25 104 THR A O 1
ATOM 802 N N . VAL A 1 105 ? 28.758 9.917 -28.495 1.00 93.88 105 VAL A N 1
ATOM 803 C CA . VAL A 1 105 ? 29.233 9.313 -29.751 1.00 93.88 105 VAL A CA 1
ATOM 804 C C . VAL A 1 105 ? 29.780 10.423 -30.653 1.00 93.88 105 VAL A C 1
ATOM 806 O O . VAL A 1 105 ? 29.119 11.439 -30.864 1.00 93.88 105 VAL A O 1
ATOM 809 N N . THR A 1 106 ? 31.004 10.252 -31.149 1.00 93.25 106 THR A N 1
ATOM 810 C CA . THR A 1 106 ? 31.741 11.261 -31.931 1.00 93.25 106 THR A CA 1
ATOM 811 C C . THR A 1 106 ? 31.978 10.849 -33.381 1.00 93.25 106 THR A C 1
ATOM 813 O O . THR A 1 106 ? 32.177 11.724 -34.221 1.00 93.25 106 THR A O 1
ATOM 816 N N . ALA A 1 107 ? 31.924 9.553 -33.690 1.00 94.12 107 ALA A N 1
ATOM 817 C CA . ALA A 1 107 ? 31.940 9.025 -35.051 1.00 94.12 107 ALA A CA 1
ATOM 818 C C . ALA A 1 107 ? 31.195 7.685 -35.116 1.00 94.12 107 ALA A C 1
ATOM 820 O O . ALA A 1 107 ? 31.176 6.934 -34.138 1.00 94.12 107 ALA A O 1
ATOM 821 N N . TYR A 1 108 ? 30.602 7.391 -36.273 1.00 95.12 108 TYR A N 1
ATOM 822 C CA . TYR A 1 108 ? 30.022 6.088 -36.589 1.00 95.12 108 TYR A CA 1
ATOM 823 C C . TYR A 1 108 ? 30.125 5.816 -38.089 1.00 95.12 108 TYR A C 1
ATOM 825 O O . TYR A 1 108 ? 29.735 6.675 -38.885 1.00 95.12 108 TYR A O 1
ATOM 833 N N . ASP A 1 109 ? 30.610 4.634 -38.451 1.00 95.06 109 ASP A N 1
ATOM 834 C CA . ASP A 1 109 ? 30.652 4.134 -39.822 1.00 95.06 109 ASP A CA 1
ATOM 835 C C . ASP A 1 109 ? 29.540 3.099 -40.057 1.00 95.06 109 ASP A C 1
ATOM 837 O O . ASP A 1 109 ? 29.408 2.133 -39.305 1.00 95.06 109 ASP A O 1
ATOM 841 N N . ASP A 1 110 ? 28.724 3.311 -41.093 1.00 92.00 110 ASP A N 1
ATOM 842 C CA . ASP A 1 110 ? 27.521 2.506 -41.349 1.00 92.00 110 ASP A CA 1
ATOM 843 C C . ASP A 1 110 ? 27.827 1.094 -41.886 1.00 92.00 110 ASP A C 1
ATOM 845 O O . ASP A 1 110 ? 27.044 0.175 -41.642 1.00 92.00 110 ASP A O 1
ATOM 849 N N . ASP A 1 111 ? 28.953 0.906 -42.585 1.00 93.19 111 ASP A N 1
ATOM 850 C CA . ASP A 1 111 ? 29.307 -0.367 -43.230 1.00 93.19 111 ASP A CA 1
ATOM 851 C C . ASP A 1 111 ? 30.059 -1.310 -42.273 1.00 93.19 111 ASP A C 1
ATOM 853 O O . ASP A 1 111 ? 29.762 -2.503 -42.192 1.00 93.19 111 ASP A O 1
ATOM 857 N N . SER A 1 112 ? 31.034 -0.787 -41.523 1.00 95.62 112 SER A N 1
ATOM 858 C CA . SER A 1 112 ? 31.832 -1.556 -40.555 1.00 95.62 112 SER A CA 1
ATOM 859 C C . SER A 1 112 ? 31.219 -1.609 -39.152 1.00 95.62 112 SER A C 1
ATOM 861 O O . SER A 1 112 ? 31.621 -2.441 -38.333 1.00 95.62 112 SER A O 1
ATOM 863 N N . THR A 1 113 ? 30.249 -0.736 -38.860 1.00 96.56 113 THR A N 1
ATOM 864 C CA . THR A 1 113 ? 29.676 -0.479 -37.525 1.00 96.56 113 THR A CA 1
ATOM 865 C C . THR A 1 113 ? 30.684 0.047 -36.493 1.00 96.56 113 THR A C 1
ATOM 867 O O . THR A 1 113 ? 30.428 -0.015 -35.286 1.00 96.56 113 THR A O 1
ATOM 870 N N . GLU A 1 114 ? 31.836 0.556 -36.938 1.00 97.75 114 GLU A N 1
ATOM 871 C CA . GLU A 1 114 ? 32.827 1.181 -36.063 1.00 97.75 114 GLU A CA 1
ATOM 872 C C . GLU A 1 114 ? 32.249 2.451 -35.419 1.00 97.75 114 GLU A C 1
ATOM 874 O O . GLU A 1 114 ? 31.744 3.340 -36.101 1.00 97.75 114 GLU A O 1
ATOM 879 N N . LEU A 1 115 ? 32.298 2.518 -34.089 1.00 96.50 115 LEU A N 1
ATOM 880 C CA . LEU A 1 115 ? 31.733 3.573 -33.257 1.00 96.50 115 LEU A CA 1
ATOM 881 C C . LEU A 1 115 ? 32.821 4.139 -32.345 1.00 96.50 115 LEU A C 1
ATOM 883 O O . LEU A 1 115 ? 33.372 3.419 -31.511 1.00 96.50 115 LEU A O 1
ATOM 887 N N . THR A 1 116 ? 33.082 5.440 -32.446 1.00 96.75 116 THR A N 1
ATOM 888 C CA . THR A 1 116 ? 33.943 6.172 -31.506 1.00 96.75 116 THR A CA 1
ATOM 889 C C . THR A 1 116 ? 33.081 6.971 -30.544 1.00 96.75 116 THR A C 1
ATOM 891 O O . THR A 1 116 ? 32.135 7.647 -30.958 1.00 96.75 116 THR A O 1
ATOM 894 N N . TYR A 1 117 ? 33.418 6.939 -29.257 1.00 95.44 117 TYR A N 1
ATOM 895 C CA . TYR A 1 117 ? 32.780 7.793 -28.259 1.00 95.44 117 TYR A CA 1
ATOM 896 C C . TYR A 1 117 ? 33.787 8.342 -27.246 1.00 95.44 117 TYR A C 1
ATOM 898 O O . TYR A 1 117 ? 34.848 7.759 -27.023 1.00 95.44 117 TYR A O 1
ATOM 906 N N . ALA A 1 118 ? 33.420 9.452 -26.603 1.00 95.38 118 ALA A N 1
ATOM 907 C CA . ALA A 1 118 ? 34.186 10.085 -25.533 1.00 95.38 118 ALA A CA 1
ATOM 908 C C . ALA A 1 118 ? 33.328 10.281 -24.273 1.00 95.38 118 ALA A C 1
ATOM 910 O O . ALA A 1 118 ? 32.145 10.608 -24.354 1.00 95.38 118 ALA A O 1
ATOM 911 N N . CYS A 1 119 ? 33.921 10.096 -23.094 1.00 95.06 119 CYS A N 1
ATOM 912 C CA . CYS A 1 119 ? 33.282 10.283 -21.797 1.00 95.06 119 CYS A CA 1
ATOM 913 C C . CYS A 1 119 ? 33.555 11.684 -21.242 1.00 95.06 119 CYS A C 1
ATOM 915 O O . CYS A 1 119 ? 34.694 12.032 -20.924 1.00 95.06 119 CYS A O 1
ATOM 917 N N . THR A 1 120 ? 32.500 12.471 -21.039 1.00 92.50 120 THR A N 1
ATOM 918 C CA . THR A 1 120 ? 32.594 13.842 -20.512 1.00 92.50 120 THR A CA 1
ATOM 919 C C . THR A 1 120 ? 32.938 13.891 -19.021 1.00 92.50 120 THR A C 1
ATOM 921 O O . THR A 1 120 ? 33.402 14.918 -18.536 1.00 92.50 120 THR A O 1
ATOM 924 N N . ALA A 1 121 ? 32.759 12.783 -18.292 1.00 94.00 121 ALA A N 1
ATOM 925 C CA . ALA A 1 121 ? 33.020 12.705 -16.854 1.00 94.00 121 ALA A CA 1
ATOM 926 C C . ALA A 1 121 ? 34.475 12.371 -16.482 1.00 94.00 121 ALA A C 1
ATOM 928 O O . ALA A 1 121 ? 34.907 12.719 -15.385 1.00 94.00 121 ALA A O 1
ATOM 929 N N . CYS A 1 122 ? 35.222 11.670 -17.345 1.00 95.06 122 CYS A N 1
ATOM 930 C CA . CYS A 1 122 ? 36.608 11.269 -17.057 1.00 95.06 122 CYS A CA 1
ATOM 931 C C . CYS A 1 122 ? 37.581 11.396 -18.242 1.00 95.06 122 CYS A C 1
ATOM 933 O O . CYS A 1 122 ? 38.714 10.937 -18.136 1.00 95.06 122 CYS A O 1
ATOM 935 N N . GLY A 1 123 ? 37.157 11.966 -19.375 1.00 94.50 123 GLY A N 1
ATOM 936 C CA . GLY A 1 123 ? 38.006 12.198 -20.553 1.00 94.50 123 GLY A CA 1
ATOM 937 C C . GLY A 1 123 ? 38.410 10.946 -21.343 1.00 94.50 123 GLY A C 1
ATOM 938 O O . GLY A 1 123 ? 39.131 11.063 -22.329 1.00 94.50 123 GLY A O 1
ATOM 939 N N . PHE A 1 124 ? 37.959 9.757 -20.937 1.00 96.50 124 PHE A N 1
ATOM 940 C CA . PHE A 1 124 ? 38.236 8.501 -21.639 1.00 96.50 124 PHE A CA 1
ATOM 941 C C . PHE A 1 124 ? 37.546 8.469 -23.009 1.00 96.50 124 PHE A C 1
ATOM 943 O O . PHE A 1 124 ? 36.412 8.925 -23.133 1.00 96.50 124 PHE A O 1
ATOM 950 N N . SER A 1 125 ? 38.198 7.891 -24.015 1.00 96.56 125 SER A N 1
ATOM 951 C CA . SER A 1 125 ? 37.649 7.689 -25.358 1.00 96.56 125 SER A CA 1
ATOM 952 C C . SER A 1 125 ? 38.064 6.301 -25.847 1.00 96.56 125 SER A C 1
ATOM 954 O O . SER A 1 125 ? 39.231 5.942 -25.710 1.00 96.56 125 SER A O 1
ATOM 956 N N . GLU A 1 126 ? 37.140 5.536 -26.430 1.00 96.62 126 GLU A N 1
ATOM 957 C CA . GLU A 1 126 ? 37.445 4.272 -27.120 1.00 96.62 126 GLU A CA 1
ATOM 958 C C . GLU A 1 126 ? 36.674 4.190 -28.449 1.00 96.62 126 GLU A C 1
ATOM 960 O O . GLU A 1 126 ? 35.614 4.804 -28.612 1.00 96.62 126 GLU A O 1
ATOM 965 N N . THR A 1 127 ? 37.233 3.433 -29.396 1.00 97.50 127 THR A N 1
ATOM 966 C CA . THR A 1 127 ? 36.585 3.036 -30.652 1.00 97.50 127 THR A CA 1
ATOM 967 C C . THR A 1 127 ? 36.289 1.544 -30.578 1.00 97.50 127 THR A C 1
ATOM 969 O O . THR A 1 127 ? 37.164 0.759 -30.213 1.00 97.50 127 THR A O 1
ATOM 972 N N . VAL A 1 128 ? 35.059 1.152 -30.901 1.00 96.81 128 VAL A N 1
ATOM 973 C CA . VAL A 1 128 ? 34.554 -0.223 -30.787 1.00 96.81 128 VAL A CA 1
ATOM 974 C C . VAL A 1 128 ? 33.722 -0.585 -32.010 1.00 96.81 128 VAL A C 1
ATOM 976 O O . VAL A 1 128 ? 33.121 0.288 -32.630 1.00 96.81 128 VAL A O 1
ATOM 979 N N . ARG A 1 129 ? 33.627 -1.872 -32.350 1.00 97.31 129 ARG A N 1
ATOM 980 C CA . ARG A 1 129 ? 32.693 -2.337 -33.382 1.00 97.31 129 ARG A CA 1
ATOM 981 C C . ARG A 1 129 ? 31.338 -2.641 -32.751 1.00 97.31 129 ARG A C 1
ATOM 983 O O . ARG A 1 129 ? 31.231 -3.560 -31.941 1.00 97.31 129 ARG A O 1
ATOM 990 N N . LEU A 1 130 ? 30.297 -1.894 -33.117 1.00 96.75 130 LEU A N 1
ATOM 991 C CA . LEU A 1 130 ? 28.980 -2.011 -32.485 1.00 96.75 130 LEU A CA 1
ATOM 992 C C . LEU A 1 130 ? 28.330 -3.388 -32.713 1.00 96.75 130 LEU A C 1
ATOM 994 O O . LEU A 1 130 ? 27.652 -3.894 -31.823 1.00 96.75 130 LEU A O 1
ATOM 998 N N . SER A 1 131 ? 28.612 -4.054 -33.840 1.00 96.44 131 SER A N 1
ATOM 999 C CA . SER A 1 131 ? 28.172 -5.438 -34.085 1.00 96.44 131 SER A CA 1
ATOM 1000 C C . SER A 1 131 ? 28.778 -6.483 -33.134 1.00 96.44 131 SER A C 1
ATOM 1002 O O . SER A 1 131 ? 28.346 -7.631 -33.139 1.00 96.44 131 SER A O 1
ATOM 1004 N N . GLU A 1 132 ? 29.763 -6.118 -32.312 1.00 95.69 132 GLU A N 1
ATOM 1005 C CA . GLU A 1 132 ? 30.446 -7.006 -31.359 1.00 95.69 132 GLU A CA 1
ATOM 1006 C C . GLU A 1 132 ? 30.388 -6.461 -29.914 1.00 95.69 132 GLU A C 1
ATOM 1008 O O . GLU A 1 132 ? 30.943 -7.062 -28.996 1.00 95.69 132 GLU A O 1
ATOM 1013 N N . PHE A 1 133 ? 29.691 -5.340 -29.678 1.00 94.44 133 PHE A N 1
ATOM 1014 C CA . PHE A 1 133 ? 29.790 -4.556 -28.443 1.00 94.44 133 PHE A CA 1
ATOM 1015 C C . PHE A 1 133 ? 28.438 -4.359 -27.737 1.00 94.44 133 PHE A C 1
ATOM 1017 O O . PHE A 1 133 ? 27.514 -3.776 -28.293 1.00 94.44 133 PHE A O 1
ATOM 1024 N N . ASN A 1 134 ? 28.363 -4.782 -26.469 1.00 94.81 134 ASN A N 1
ATOM 1025 C CA . ASN A 1 134 ? 27.130 -4.795 -25.662 1.00 94.81 134 ASN A CA 1
ATOM 1026 C C . ASN A 1 134 ? 27.116 -3.776 -24.503 1.00 94.81 134 ASN A C 1
ATOM 1028 O O . ASN A 1 134 ? 26.187 -3.749 -23.699 1.00 94.81 134 ASN A O 1
ATOM 1032 N N . ARG A 1 135 ? 28.161 -2.952 -24.354 1.00 93.94 135 ARG A N 1
ATOM 1033 C CA . ARG A 1 135 ? 28.286 -1.990 -23.244 1.00 93.94 135 ARG A CA 1
ATOM 1034 C C . ARG A 1 135 ? 27.619 -0.656 -23.594 1.00 93.94 135 ARG A C 1
ATOM 1036 O O . ARG A 1 135 ? 28.286 0.366 -23.749 1.00 93.94 135 ARG A O 1
ATOM 1043 N N . GLY A 1 136 ? 26.298 -0.656 -23.705 1.00 94.56 136 GLY A N 1
ATOM 1044 C CA . GLY A 1 136 ? 25.492 0.546 -23.923 1.00 94.56 136 GLY A CA 1
ATOM 1045 C C . GLY A 1 136 ? 24.004 0.231 -24.023 1.00 94.56 136 GLY A C 1
ATOM 1046 O O . GLY A 1 136 ? 23.598 -0.920 -23.880 1.00 94.56 136 GLY A O 1
ATOM 1047 N N . LYS A 1 137 ? 23.196 1.265 -24.250 1.00 95.81 137 LYS A N 1
ATOM 1048 C CA . LYS A 1 137 ? 21.731 1.180 -24.356 1.00 95.81 137 LYS A CA 1
ATOM 1049 C C . LYS A 1 137 ? 21.200 2.091 -25.458 1.00 95.81 137 LYS A C 1
ATOM 1051 O O . LYS A 1 137 ? 21.851 3.084 -25.789 1.00 95.81 137 LYS A O 1
ATOM 1056 N N . LEU A 1 138 ? 20.014 1.804 -25.995 1.00 96.56 138 LEU A N 1
ATOM 1057 C CA . LEU A 1 138 ? 19.283 2.814 -26.762 1.00 96.56 138 LEU A CA 1
ATOM 1058 C C . LEU A 1 138 ? 18.794 3.933 -25.830 1.00 96.56 138 LEU A C 1
ATOM 1060 O O . LEU A 1 138 ? 18.596 3.738 -24.628 1.00 96.56 138 LEU A O 1
ATOM 1064 N N . VAL A 1 139 ? 18.614 5.127 -26.387 1.00 94.00 139 VAL A N 1
ATOM 1065 C CA . VAL A 1 139 ? 17.986 6.259 -25.690 1.00 94.00 139 VAL A CA 1
ATOM 1066 C C . VAL A 1 139 ? 16.496 5.986 -25.491 1.00 94.00 139 VAL A C 1
ATOM 1068 O O . VAL A 1 139 ? 15.866 5.360 -26.341 1.00 94.00 139 VAL A O 1
ATOM 1071 N N . TRP A 1 140 ? 15.912 6.436 -24.379 1.00 92.56 140 TRP A N 1
ATOM 1072 C CA . TRP A 1 140 ? 14.610 5.940 -23.904 1.00 92.56 140 TRP A CA 1
ATOM 1073 C C . TRP A 1 140 ? 13.468 6.038 -24.933 1.00 92.56 140 TRP A C 1
ATOM 1075 O O . TRP A 1 140 ? 12.751 5.060 -25.144 1.00 92.56 140 TRP A O 1
ATOM 1085 N N . LYS A 1 141 ? 13.340 7.168 -25.646 1.00 92.56 141 LYS A N 1
ATOM 1086 C CA . LYS A 1 141 ? 12.298 7.352 -26.678 1.00 92.56 141 LYS A CA 1
ATOM 1087 C C . LYS A 1 141 ? 12.458 6.445 -27.908 1.00 92.56 141 LYS A C 1
ATOM 1089 O O . LYS A 1 141 ? 11.542 6.381 -28.720 1.00 92.56 141 LYS A O 1
ATOM 1094 N N . VAL A 1 142 ? 13.583 5.740 -28.039 1.00 96.75 142 VAL A N 1
ATOM 1095 C CA . VAL A 1 142 ? 13.856 4.739 -29.086 1.00 96.75 142 VAL A CA 1
ATOM 1096 C C . VAL A 1 142 ? 13.854 3.321 -28.506 1.00 96.75 142 VAL A C 1
ATOM 1098 O O . VAL A 1 142 ? 13.313 2.413 -29.126 1.00 96.75 142 VAL A O 1
ATOM 1101 N N . ASP A 1 143 ? 14.391 3.138 -27.298 1.00 97.38 143 ASP A N 1
ATOM 1102 C CA . ASP A 1 143 ? 14.363 1.885 -26.534 1.00 97.38 143 ASP A CA 1
ATOM 1103 C C . ASP A 1 143 ? 12.934 1.378 -26.287 1.00 97.38 143 ASP A C 1
ATOM 1105 O O . ASP A 1 143 ? 12.635 0.214 -26.545 1.00 97.38 143 ASP A O 1
ATOM 1109 N N . TRP A 1 144 ? 12.031 2.243 -25.821 1.00 96.81 144 TRP A N 1
ATOM 1110 C CA . TRP A 1 144 ? 10.665 1.841 -25.482 1.00 96.81 144 TRP A CA 1
ATOM 1111 C C . TRP A 1 144 ? 9.862 1.327 -26.698 1.00 96.81 144 TRP A C 1
ATOM 1113 O O . TRP A 1 144 ? 9.379 0.195 -26.634 1.00 96.81 144 TRP A O 1
ATOM 1123 N N . PRO A 1 145 ? 9.784 2.041 -27.845 1.00 97.69 145 PRO A N 1
ATOM 1124 C CA . PRO A 1 145 ? 9.132 1.512 -29.046 1.00 97.69 145 PRO A CA 1
ATOM 1125 C C . PRO A 1 145 ? 9.889 0.353 -29.710 1.00 97.69 145 PRO A C 1
ATOM 1127 O O . PRO A 1 145 ? 9.257 -0.471 -30.369 1.00 97.69 145 PRO A O 1
ATOM 1130 N N . MET A 1 146 ? 11.211 0.247 -29.531 1.00 98.19 146 MET A N 1
ATOM 1131 C CA . MET A 1 146 ? 11.962 -0.949 -29.926 1.00 98.19 146 MET A CA 1
ATOM 1132 C C . MET A 1 146 ? 11.454 -2.171 -29.151 1.00 98.19 146 MET A C 1
ATOM 1134 O O . MET A 1 146 ? 11.099 -3.176 -29.767 1.00 98.19 146 MET A O 1
ATOM 1138 N N . ARG A 1 147 ? 11.313 -2.057 -27.823 1.00 97.69 147 ARG A N 1
ATOM 1139 C CA . ARG A 1 147 ? 10.781 -3.128 -26.966 1.00 97.69 147 ARG A CA 1
ATOM 1140 C C . ARG A 1 147 ? 9.317 -3.457 -27.261 1.00 97.69 147 ARG A C 1
ATOM 1142 O O . ARG A 1 147 ? 8.967 -4.630 -27.235 1.00 97.69 147 ARG A O 1
ATOM 1149 N N . TRP A 1 148 ? 8.480 -2.484 -27.639 1.00 98.06 148 TRP A N 1
ATOM 1150 C CA . TRP A 1 148 ? 7.115 -2.770 -28.114 1.00 98.06 148 TRP A CA 1
ATOM 1151 C C . TRP A 1 148 ? 7.091 -3.701 -29.325 1.00 98.06 148 TRP A C 1
ATOM 1153 O O . TRP A 1 148 ? 6.293 -4.637 -29.367 1.00 98.06 148 TRP A O 1
ATOM 1163 N N . ALA A 1 149 ? 7.959 -3.443 -30.306 1.00 98.25 149 ALA A N 1
ATOM 1164 C CA . ALA A 1 149 ? 8.068 -4.268 -31.502 1.00 98.25 149 ALA A CA 1
ATOM 1165 C C . ALA A 1 149 ? 8.708 -5.634 -31.204 1.00 98.25 149 ALA A C 1
ATOM 1167 O O . ALA A 1 149 ? 8.239 -6.643 -31.725 1.00 98.25 149 ALA A O 1
ATOM 1168 N N . TYR A 1 150 ? 9.743 -5.665 -30.357 1.00 98.00 150 TYR A N 1
ATOM 1169 C CA . TYR A 1 150 ? 10.485 -6.877 -30.005 1.00 98.00 150 TYR A CA 1
ATOM 1170 C C . TYR A 1 150 ? 9.647 -7.870 -29.183 1.00 98.00 150 TYR A C 1
ATOM 1172 O O . TYR A 1 150 ? 9.544 -9.036 -29.551 1.00 98.00 150 TYR A O 1
ATOM 1180 N N . GLU A 1 151 ? 8.996 -7.398 -28.116 1.00 96.69 151 GLU A N 1
ATOM 1181 C CA . GLU A 1 151 ? 8.191 -8.228 -27.202 1.00 96.69 151 GLU A CA 1
ATOM 1182 C C . GLU A 1 151 ? 6.739 -8.427 -27.693 1.00 96.69 151 GLU A C 1
ATOM 1184 O O . GLU A 1 151 ? 5.945 -9.118 -27.055 1.00 96.69 151 GLU A O 1
ATOM 1189 N N . GLY A 1 152 ? 6.348 -7.801 -28.812 1.00 96.69 152 GLY A N 1
ATOM 1190 C CA . GLY A 1 152 ? 4.991 -7.899 -29.364 1.00 96.69 152 GLY A CA 1
ATOM 1191 C C . GLY A 1 152 ? 3.910 -7.264 -28.479 1.00 96.69 152 GLY A C 1
ATOM 1192 O O . GLY A 1 152 ? 2.804 -7.796 -28.365 1.00 96.69 152 GLY A O 1
ATOM 1193 N N . VAL A 1 153 ? 4.219 -6.137 -27.830 1.00 97.69 153 VAL A N 1
ATOM 1194 C CA . VAL A 1 153 ? 3.344 -5.503 -26.831 1.00 97.69 153 VAL A CA 1
ATOM 1195 C C . VAL A 1 153 ? 2.049 -4.991 -27.472 1.00 97.69 153 VAL A C 1
ATOM 1197 O O . VAL A 1 153 ? 2.063 -4.151 -28.368 1.00 97.69 153 VAL A O 1
ATOM 1200 N N . MET A 1 154 ? 0.905 -5.471 -26.974 1.00 97.38 154 MET A N 1
ATOM 1201 C CA . MET A 1 154 ? -0.430 -5.110 -27.485 1.00 97.38 154 MET A CA 1
ATOM 1202 C C . MET A 1 154 ? -1.155 -4.061 -26.625 1.00 97.38 154 MET A C 1
ATOM 1204 O O . MET A 1 154 ? -1.989 -3.305 -27.128 1.00 97.38 154 MET A O 1
ATOM 1208 N N . PHE A 1 155 ? -0.856 -4.015 -25.326 1.00 97.12 155 PHE A N 1
ATOM 1209 C CA . PHE A 1 155 ? -1.469 -3.122 -24.343 1.00 97.12 155 PHE A CA 1
ATOM 1210 C C . PHE A 1 155 ? -0.428 -2.774 -23.277 1.00 97.12 155 PHE A C 1
ATOM 1212 O O . PHE A 1 155 ? 0.117 -3.679 -22.649 1.00 97.12 155 PHE A O 1
ATOM 1219 N N . GLU A 1 156 ? -0.167 -1.486 -23.061 1.00 96.62 156 GLU A N 1
ATOM 1220 C CA . GLU A 1 156 ? 0.782 -1.016 -22.045 1.00 96.62 156 GLU A CA 1
ATOM 1221 C C . GLU A 1 156 ? 0.295 0.310 -21.445 1.00 96.62 156 GLU A C 1
ATOM 1223 O O . GLU A 1 156 ? 0.360 1.347 -22.109 1.00 96.62 156 GLU A O 1
ATOM 1228 N N . PRO A 1 157 ? -0.236 0.308 -20.210 1.00 94.69 157 PRO A N 1
ATOM 1229 C CA . PRO A 1 157 ? -0.657 1.530 -19.544 1.00 94.69 157 PRO A CA 1
ATOM 1230 C C . PRO A 1 157 ? 0.565 2.316 -19.054 1.00 94.69 157 PRO A C 1
ATOM 1232 O O . PRO A 1 157 ? 1.526 1.730 -18.558 1.00 94.69 157 PRO A O 1
ATOM 1235 N N . SER A 1 158 ? 0.512 3.646 -19.121 1.00 92.62 158 SER A N 1
ATOM 1236 C CA . SER A 1 158 ? 1.604 4.519 -18.668 1.00 92.62 158 SER A CA 1
ATOM 1237 C C . SER A 1 158 ? 1.116 5.598 -17.706 1.00 92.62 158 SER A C 1
ATOM 1239 O O . SER A 1 158 ? -0.060 5.970 -17.710 1.00 92.62 158 SER A O 1
ATOM 1241 N N . GLY A 1 159 ? 2.036 6.175 -16.930 1.00 90.44 159 GLY A N 1
ATOM 1242 C CA . GLY A 1 159 ? 1.764 7.414 -16.203 1.00 90.44 159 GLY A CA 1
ATOM 1243 C C . GLY A 1 159 ? 1.355 8.540 -17.160 1.00 90.44 159 GLY A C 1
ATOM 1244 O O . GLY A 1 159 ? 1.769 8.562 -18.325 1.00 90.44 159 GLY A O 1
ATOM 1245 N N . VAL A 1 160 ? 0.531 9.467 -16.669 1.00 84.12 160 VAL A N 1
ATOM 1246 C CA . VAL A 1 160 ? 0.004 10.614 -17.432 1.00 84.12 160 VAL A CA 1
ATOM 1247 C C . VAL A 1 160 ? 1.100 11.475 -18.086 1.00 84.12 160 VAL A C 1
ATOM 1249 O O . VAL A 1 160 ? 0.899 11.977 -19.193 1.00 84.12 160 VAL A O 1
ATOM 1252 N N . ASP A 1 161 ? 2.286 11.589 -17.479 1.00 81.56 161 ASP A N 1
ATOM 1253 C CA . ASP A 1 161 ? 3.421 12.361 -18.012 1.00 81.56 161 ASP A CA 1
ATOM 1254 C C . ASP A 1 161 ? 3.877 11.861 -19.388 1.00 81.56 161 ASP A C 1
ATOM 1256 O O . ASP A 1 161 ? 4.092 12.656 -20.313 1.00 81.56 161 ASP A O 1
ATOM 1260 N N . HIS A 1 162 ? 3.930 10.534 -19.548 1.00 86.06 162 HIS A N 1
ATOM 1261 C CA . HIS A 1 162 ? 4.320 9.865 -20.788 1.00 86.06 162 HIS A CA 1
ATOM 1262 C C . HIS A 1 162 ? 3.273 9.980 -21.900 1.00 86.06 162 HIS A C 1
ATOM 1264 O O . HIS A 1 162 ? 3.512 9.437 -22.967 1.00 86.06 162 HIS A O 1
ATOM 1270 N N . SER A 1 163 ? 2.146 10.666 -21.683 1.00 80.94 163 SER A N 1
ATOM 1271 C CA . SER A 1 163 ? 1.062 10.844 -22.664 1.00 80.94 163 SER A CA 1
ATOM 1272 C C . SER A 1 163 ? 0.753 12.313 -23.000 1.00 80.94 163 SER A C 1
ATOM 1274 O O . SER A 1 163 ? -0.215 12.612 -23.702 1.00 80.94 163 SER A O 1
ATOM 1276 N N . SER A 1 164 ? 1.578 13.253 -22.533 1.00 78.12 164 SER A N 1
ATOM 1277 C CA . SER A 1 164 ? 1.508 14.667 -22.932 1.00 78.12 164 SER A CA 1
ATOM 1278 C C . SER A 1 164 ? 1.960 14.890 -24.398 1.00 78.12 164 SER A C 1
ATOM 1280 O O . SER A 1 164 ? 2.619 14.026 -24.978 1.00 78.12 164 SER A O 1
ATOM 1282 N N . PRO A 1 165 ? 1.633 16.015 -25.064 1.00 74.12 165 PRO A N 1
ATOM 1283 C CA . PRO A 1 165 ? 2.112 16.265 -26.428 1.00 74.12 165 PRO A CA 1
ATOM 1284 C C . PRO A 1 165 ? 3.650 16.310 -26.510 1.00 74.12 165 PRO A C 1
ATOM 1286 O O . PRO A 1 165 ? 4.277 17.115 -25.825 1.00 74.12 165 PRO A O 1
ATOM 1289 N N . GLY A 1 166 ? 4.251 15.462 -27.351 1.00 76.31 166 GLY A N 1
ATOM 1290 C CA . GLY A 1 166 ? 5.710 15.283 -27.470 1.00 76.31 166 GLY A CA 1
ATOM 1291 C C . GLY A 1 166 ? 6.353 14.348 -26.438 1.00 76.31 166 GLY A C 1
ATOM 1292 O O . GLY A 1 166 ? 7.577 14.221 -26.401 1.00 76.31 166 GLY A O 1
ATOM 1293 N N . SER A 1 167 ? 5.541 13.681 -25.619 1.00 83.31 167 SER A N 1
ATOM 1294 C CA . SER A 1 167 ? 5.982 12.665 -24.661 1.00 83.31 167 SER A CA 1
ATOM 1295 C C . SER A 1 167 ? 6.467 11.367 -25.311 1.00 83.31 167 SER A C 1
ATOM 1297 O O . SER A 1 167 ? 6.211 11.082 -26.485 1.00 83.31 167 SER A O 1
ATOM 1299 N N . SER A 1 168 ? 7.127 10.541 -24.498 1.00 89.12 168 SER A N 1
ATOM 1300 C CA . SER A 1 168 ? 7.717 9.260 -24.881 1.00 89.12 168 SER A CA 1
ATOM 1301 C C . SER A 1 168 ? 6.702 8.294 -25.528 1.00 89.12 168 SER A C 1
ATOM 1303 O O . SER A 1 168 ? 7.070 7.621 -26.488 1.00 89.12 168 SER A O 1
ATOM 1305 N N . PHE A 1 169 ? 5.419 8.271 -25.118 1.00 91.56 169 PHE A N 1
ATOM 1306 C CA . PHE A 1 169 ? 4.412 7.396 -25.749 1.00 91.56 169 PHE A CA 1
ATOM 1307 C C . PHE A 1 169 ? 3.992 7.890 -27.140 1.00 91.56 169 PHE A C 1
ATOM 1309 O O . PHE A 1 169 ? 3.872 7.090 -28.069 1.00 91.56 169 PHE A O 1
ATOM 1316 N N . GLN A 1 170 ? 3.786 9.204 -27.313 1.00 89.06 170 GLN A N 1
ATOM 1317 C CA . GLN A 1 170 ? 3.409 9.771 -28.614 1.00 89.06 170 GLN A CA 1
ATOM 1318 C C . GLN A 1 170 ? 4.548 9.630 -29.632 1.00 89.06 170 GLN A C 1
ATOM 1320 O O . GLN A 1 170 ? 4.314 9.209 -30.764 1.00 89.06 170 GLN A O 1
ATOM 1325 N N . VAL A 1 171 ? 5.771 9.967 -29.218 1.00 91.88 171 VAL A N 1
ATOM 1326 C CA . VAL A 1 171 ? 6.982 9.843 -30.038 1.00 91.88 171 VAL A CA 1
ATOM 1327 C C . VAL A 1 171 ? 7.244 8.374 -30.379 1.00 91.88 171 VAL A C 1
ATOM 1329 O O . VAL A 1 171 ? 7.437 8.034 -31.548 1.00 91.88 171 VAL A O 1
ATOM 1332 N N . GLY A 1 172 ? 7.159 7.485 -29.383 1.00 94.44 172 GLY A N 1
ATOM 1333 C CA . GLY A 1 172 ? 7.297 6.045 -29.582 1.00 94.44 172 GLY A CA 1
ATOM 1334 C C . GLY A 1 172 ? 6.290 5.491 -30.591 1.00 94.44 172 GLY A C 1
ATOM 1335 O O . GLY A 1 172 ? 6.650 4.663 -31.425 1.00 94.44 172 GLY A O 1
ATOM 1336 N N . GLY A 1 173 ? 5.055 6.005 -30.596 1.00 94.88 173 GLY A N 1
ATOM 1337 C CA . GLY A 1 173 ? 4.016 5.619 -31.554 1.00 94.88 173 GLY A CA 1
ATOM 1338 C C . GLY A 1 173 ? 4.356 5.892 -33.023 1.00 94.88 173 GLY A C 1
ATOM 1339 O O . GLY A 1 173 ? 3.834 5.206 -33.899 1.00 94.88 173 GLY A O 1
ATOM 1340 N N . GLN A 1 174 ? 5.255 6.842 -33.304 1.00 95.06 174 GLN A N 1
ATOM 1341 C CA . GLN A 1 174 ? 5.803 7.053 -34.649 1.00 95.06 174 GLN A CA 1
ATOM 1342 C C . GLN A 1 174 ? 7.049 6.192 -34.905 1.00 95.06 174 GLN A C 1
ATOM 1344 O O . GLN A 1 174 ? 7.185 5.606 -35.977 1.00 95.06 174 GLN A O 1
ATOM 1349 N N . ILE A 1 175 ? 7.942 6.076 -33.916 1.00 97.25 175 ILE A N 1
ATOM 1350 C CA . ILE A 1 175 ? 9.212 5.341 -34.042 1.00 97.25 175 ILE A CA 1
ATOM 1351 C C . ILE A 1 175 ? 8.998 3.823 -34.165 1.00 97.25 175 ILE A C 1
ATOM 1353 O O . ILE A 1 175 ? 9.737 3.163 -34.890 1.00 97.25 175 ILE A O 1
ATOM 1357 N N . VAL A 1 176 ? 7.974 3.250 -33.524 1.00 98.06 176 VAL A N 1
ATOM 1358 C CA . VAL A 1 176 ? 7.701 1.796 -33.529 1.00 98.06 176 VAL A CA 1
ATOM 1359 C C . VAL A 1 176 ? 7.534 1.209 -34.939 1.00 98.06 176 VAL A C 1
ATOM 1361 O O . VAL A 1 176 ? 7.902 0.059 -35.175 1.00 98.06 176 VAL A O 1
ATOM 1364 N N . GLY A 1 177 ? 7.070 2.014 -35.903 1.00 97.12 177 GLY A N 1
ATOM 1365 C CA . GLY A 1 177 ? 6.967 1.615 -37.308 1.00 97.12 177 GLY A CA 1
ATOM 1366 C C . GLY A 1 177 ? 8.321 1.362 -37.982 1.00 97.12 177 GLY A C 1
ATOM 1367 O O . GLY A 1 177 ? 8.400 0.518 -38.871 1.00 97.12 177 GLY A O 1
ATOM 1368 N N . ILE A 1 178 ? 9.400 2.013 -37.525 1.00 97.88 178 ILE A N 1
ATOM 1369 C CA . ILE A 1 178 ? 10.775 1.754 -37.995 1.00 97.88 178 ILE A CA 1
ATOM 1370 C C . ILE A 1 178 ? 11.200 0.332 -37.612 1.00 97.88 178 ILE A C 1
ATOM 1372 O O . ILE A 1 178 ? 11.841 -0.349 -38.406 1.00 97.88 178 ILE A O 1
ATOM 1376 N N . PHE A 1 179 ? 10.785 -0.149 -36.438 1.00 98.06 179 PHE A N 1
ATOM 1377 C CA . PHE A 1 179 ? 11.019 -1.519 -35.969 1.00 98.06 179 PHE A CA 1
ATOM 1378 C C . PHE A 1 179 ? 9.982 -2.535 -36.489 1.00 98.06 179 PHE A C 1
ATOM 1380 O O . PHE A 1 179 ? 9.990 -3.688 -36.070 1.00 98.06 179 PHE A O 1
ATOM 1387 N N . GLY A 1 180 ? 9.072 -2.131 -37.386 1.00 96.81 180 GLY A N 1
ATOM 1388 C CA . GLY A 1 180 ? 8.021 -2.996 -37.939 1.00 96.81 180 GLY A CA 1
ATOM 1389 C C . GLY A 1 180 ? 6.872 -3.326 -36.976 1.00 96.81 180 GLY A C 1
ATOM 1390 O O . GLY A 1 180 ? 5.989 -4.110 -37.329 1.00 96.81 180 GLY A O 1
ATOM 1391 N N . GLY A 1 181 ? 6.858 -2.734 -35.779 1.00 96.75 181 GLY A N 1
ATOM 1392 C CA . GLY A 1 181 ? 5.806 -2.928 -34.784 1.00 96.75 181 GLY A CA 1
ATOM 1393 C C . GLY A 1 181 ? 4.600 -2.003 -34.982 1.00 96.75 181 GLY A C 1
ATOM 1394 O O . GLY A 1 181 ? 4.488 -1.253 -35.954 1.00 96.75 181 GLY A O 1
ATOM 1395 N N . LYS A 1 182 ? 3.684 -2.034 -34.011 1.00 96.75 182 LYS A N 1
ATOM 1396 C CA . LYS A 1 182 ? 2.543 -1.112 -33.902 1.00 96.75 182 LYS A CA 1
ATOM 1397 C C . LYS A 1 182 ? 2.515 -0.514 -32.502 1.00 96.75 182 LYS A C 1
ATOM 1399 O O . LYS A 1 182 ? 2.954 -1.156 -31.556 1.00 96.75 182 LYS A O 1
ATOM 1404 N N . GLN A 1 183 ? 1.979 0.696 -32.371 1.00 96.44 183 GLN A N 1
ATOM 1405 C CA . GLN A 1 183 ? 1.786 1.311 -31.061 1.00 96.44 183 GLN A CA 1
ATOM 1406 C C . GLN A 1 183 ? 0.773 0.481 -30.244 1.00 96.44 183 GLN A C 1
ATOM 1408 O O . GLN A 1 183 ? -0.312 0.198 -30.768 1.00 96.44 183 GLN A O 1
ATOM 1413 N N . PRO A 1 184 ? 1.088 0.093 -28.994 1.00 97.25 184 PRO A N 1
ATOM 1414 C CA . PRO A 1 184 ? 0.152 -0.624 -28.135 1.00 97.25 184 PRO A CA 1
ATOM 1415 C C . PRO A 1 184 ? -1.024 0.264 -27.715 1.00 97.25 184 PRO A C 1
ATOM 1417 O O . PRO A 1 184 ? -0.976 1.494 -27.784 1.00 97.25 184 PRO A O 1
ATOM 1420 N N . ILE A 1 185 ? -2.092 -0.357 -27.216 1.00 96.06 185 ILE A N 1
ATOM 1421 C CA . ILE A 1 185 ? -3.181 0.368 -26.554 1.00 96.06 185 ILE A CA 1
ATOM 1422 C C . ILE A 1 185 ? -2.668 0.861 -25.192 1.00 96.06 185 ILE A C 1
ATOM 1424 O O . ILE A 1 185 ? -2.484 0.059 -24.279 1.00 96.06 185 ILE A O 1
ATOM 1428 N N . GLY A 1 186 ? -2.451 2.172 -25.052 1.00 91.25 186 GLY A N 1
ATOM 1429 C CA . GLY A 1 186 ? -1.917 2.779 -23.828 1.00 91.25 186 GLY A CA 1
ATOM 1430 C C . GLY A 1 186 ? -2.896 3.719 -23.126 1.00 91.25 186 GLY A C 1
ATOM 1431 O O . GLY A 1 186 ? -2.939 4.907 -23.448 1.00 91.25 186 GLY A O 1
ATOM 1432 N N . PRO A 1 187 ? -3.709 3.235 -22.168 1.00 91.00 187 PRO A N 1
ATOM 1433 C CA . PRO A 1 187 ? -4.483 4.112 -21.303 1.00 91.00 187 PRO A CA 1
ATOM 1434 C C . PRO A 1 187 ? -3.585 4.736 -20.227 1.00 91.00 187 PRO A C 1
ATOM 1436 O O . PRO A 1 187 ? -2.817 4.045 -19.559 1.00 91.00 187 PRO A O 1
ATOM 1439 N N . MET A 1 188 ? -3.737 6.042 -20.012 1.00 90.25 188 MET A N 1
ATOM 1440 C CA . MET A 1 188 ? -3.077 6.749 -18.913 1.00 90.25 188 MET A CA 1
ATOM 1441 C C . MET A 1 188 ? -3.610 6.311 -17.547 1.00 90.25 188 MET A C 1
ATOM 1443 O O . MET A 1 188 ? -4.830 6.238 -17.359 1.00 90.25 188 MET A O 1
ATOM 1447 N N . TYR A 1 189 ? -2.715 6.162 -16.571 1.00 92.50 189 TYR A N 1
ATOM 1448 C CA . TYR A 1 189 ? -3.065 6.222 -15.154 1.00 92.50 189 TYR A CA 1
ATOM 1449 C C . TYR A 1 189 ? -2.611 7.534 -14.496 1.00 92.50 189 TYR A C 1
ATOM 1451 O O . TYR A 1 189 ? -1.579 8.116 -14.836 1.00 92.50 189 TYR A O 1
ATOM 1459 N N . ALA A 1 190 ? -3.427 8.008 -13.556 1.00 90.44 190 ALA A N 1
ATOM 1460 C CA . ALA A 1 190 ? -3.155 9.155 -12.702 1.00 90.44 190 ALA A CA 1
ATOM 1461 C C . ALA A 1 190 ? -2.374 8.740 -11.442 1.00 90.44 190 ALA A C 1
ATOM 1463 O O . ALA A 1 190 ? -2.148 7.559 -11.177 1.00 90.44 190 ALA A O 1
ATOM 1464 N N . PHE A 1 191 ? -1.964 9.732 -10.655 1.00 86.88 191 PHE A N 1
ATOM 1465 C CA . PHE A 1 191 ? -1.111 9.529 -9.489 1.00 86.88 191 PHE A CA 1
ATOM 1466 C C . PHE A 1 191 ? -1.820 8.858 -8.314 1.00 86.88 191 PHE A C 1
ATOM 1468 O O . PHE A 1 191 ? -2.962 9.179 -7.973 1.00 86.88 191 PHE A O 1
ATOM 1475 N N . VAL A 1 192 ? -1.075 7.979 -7.643 1.00 89.62 192 VAL A N 1
ATOM 1476 C CA . VAL A 1 192 ? -1.434 7.411 -6.344 1.00 89.62 192 VAL A CA 1
ATOM 1477 C C . VAL A 1 192 ? -0.610 8.122 -5.277 1.00 89.62 192 VAL A C 1
ATOM 1479 O O . VAL A 1 192 ? 0.604 7.951 -5.200 1.00 89.62 192 VAL A O 1
ATOM 1482 N N . GLY A 1 193 ? -1.269 8.958 -4.481 1.00 87.75 193 GLY A N 1
ATOM 1483 C CA . GLY A 1 193 ? -0.659 9.647 -3.349 1.00 87.75 193 GLY A CA 1
ATOM 1484 C C . GLY A 1 193 ? -0.699 8.822 -2.061 1.00 87.75 193 GLY A C 1
ATOM 1485 O O . GLY A 1 193 ? -1.245 7.720 -2.009 1.00 87.75 193 GLY A O 1
ATOM 1486 N N . ILE A 1 194 ? -0.176 9.404 -0.985 1.00 87.75 194 ILE A N 1
ATOM 1487 C CA . ILE A 1 194 ? -0.231 8.854 0.374 1.00 87.75 194 ILE A CA 1
ATOM 1488 C C . ILE A 1 194 ? -0.831 9.897 1.327 1.00 87.75 194 ILE A C 1
ATOM 1490 O O . ILE A 1 194 ? -0.646 11.101 1.133 1.00 87.75 194 ILE A O 1
ATOM 1494 N N . SER A 1 195 ? -1.532 9.440 2.364 1.00 86.50 195 SER A N 1
ATOM 1495 C CA . SER A 1 195 ? -1.826 10.220 3.570 1.00 86.50 195 SER A CA 1
ATOM 1496 C C . SER A 1 195 ? -1.320 9.488 4.823 1.00 86.50 195 SER A C 1
ATOM 1498 O O . SER A 1 195 ? -1.129 8.273 4.806 1.00 86.50 195 SER A O 1
ATOM 1500 N N . GLY A 1 196 ? -1.034 10.230 5.895 1.00 75.06 196 GLY A N 1
ATOM 1501 C CA . GLY A 1 196 ? -0.569 9.683 7.178 1.00 75.06 196 GLY A CA 1
ATOM 1502 C C . GLY A 1 196 ? 0.937 9.464 7.341 1.00 75.06 196 GLY A C 1
ATOM 1503 O O . GLY A 1 196 ? 1.396 9.361 8.473 1.00 75.06 196 GLY A O 1
ATOM 1504 N N . MET A 1 197 ? 1.726 9.476 6.263 1.00 70.75 197 MET A N 1
ATOM 1505 C CA . MET A 1 197 ? 3.194 9.407 6.339 1.00 70.75 197 MET A CA 1
ATOM 1506 C C . MET A 1 197 ? 3.856 10.737 5.963 1.00 70.75 197 MET A C 1
ATOM 1508 O O . MET A 1 197 ? 3.364 11.481 5.113 1.00 70.75 197 MET A O 1
ATOM 1512 N N . ALA A 1 198 ? 5.004 11.027 6.583 1.00 56.66 198 ALA A N 1
ATOM 1513 C CA . ALA A 1 198 ? 5.794 12.214 6.275 1.00 56.66 198 ALA A CA 1
ATOM 1514 C C . ALA A 1 198 ? 6.327 12.169 4.832 1.00 56.66 198 ALA A C 1
ATOM 1516 O O . ALA A 1 198 ? 6.924 11.184 4.396 1.00 56.66 198 ALA A O 1
ATOM 1517 N N . LYS A 1 199 ? 6.129 13.266 4.098 1.00 46.75 199 LYS A N 1
ATOM 1518 C CA . LYS A 1 199 ? 6.501 13.404 2.687 1.00 46.75 199 LYS A CA 1
ATOM 1519 C C . LYS A 1 199 ? 8.024 13.517 2.547 1.00 46.75 199 LYS A C 1
ATOM 1521 O O . LYS A 1 199 ? 8.590 14.590 2.746 1.00 46.75 199 LYS A O 1
ATOM 1526 N N . MET A 1 200 ? 8.691 12.412 2.225 1.00 43.41 200 MET A N 1
ATOM 1527 C CA . MET A 1 200 ? 10.135 12.385 1.976 1.00 43.41 200 MET A CA 1
ATOM 1528 C C . MET A 1 200 ? 10.413 12.490 0.474 1.00 43.41 200 MET A C 1
ATOM 1530 O O . MET A 1 200 ? 9.859 11.739 -0.327 1.00 43.41 200 MET A O 1
ATOM 1534 N N . SER A 1 201 ? 11.243 13.461 0.083 1.00 40.47 201 SER A N 1
ATOM 1535 C CA . SER A 1 201 ? 11.565 13.719 -1.323 1.00 40.47 201 SER A CA 1
ATOM 1536 C C . SER A 1 201 ? 12.342 12.555 -1.941 1.00 40.47 201 SER A C 1
ATOM 1538 O O . SER A 1 201 ? 13.219 11.978 -1.295 1.00 40.47 201 SER A O 1
ATOM 1540 N N . SER A 1 202 ? 12.087 12.278 -3.223 1.00 42.44 202 SER A N 1
ATOM 1541 C CA . SER A 1 202 ? 12.699 11.191 -4.013 1.00 42.44 202 SER A CA 1
ATOM 1542 C C . SER A 1 202 ? 14.228 11.083 -3.885 1.00 42.44 202 SER A C 1
ATOM 1544 O O . SER A 1 202 ? 14.780 9.989 -3.942 1.00 42.44 202 SER A O 1
ATOM 1546 N N . SER A 1 203 ? 14.912 12.202 -3.637 1.00 38.62 203 SER A N 1
ATOM 1547 C CA . SER A 1 203 ? 16.363 12.308 -3.448 1.00 38.62 203 SER A CA 1
ATOM 1548 C C . SER A 1 203 ? 16.931 11.780 -2.119 1.00 38.62 203 SER A C 1
ATOM 1550 O O . SER A 1 203 ? 18.153 11.706 -1.995 1.00 38.62 203 SER A O 1
ATOM 1552 N N . LYS A 1 204 ? 16.105 11.448 -1.113 1.00 37.91 204 LYS A N 1
ATOM 1553 C CA . LYS A 1 204 ? 16.571 11.010 0.226 1.00 37.91 204 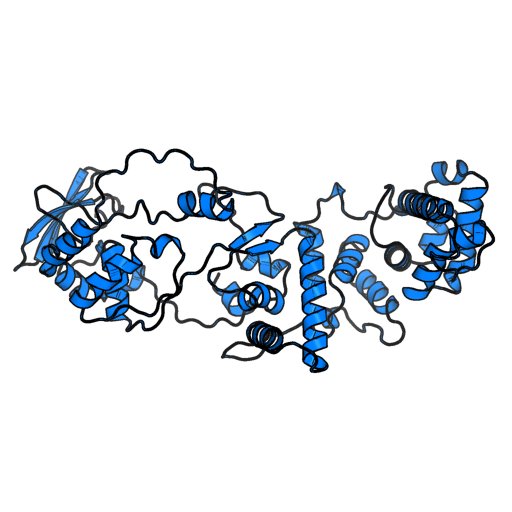LYS A CA 1
ATOM 1554 C C . LYS A 1 204 ? 16.093 9.617 0.661 1.00 37.91 204 LYS A C 1
ATOM 1556 O O . LYS A 1 204 ? 16.491 9.157 1.728 1.00 37.91 204 LYS A O 1
ATOM 1561 N N . GLY A 1 205 ? 15.297 8.938 -0.166 1.00 43.69 205 GLY A N 1
ATOM 1562 C CA . GLY A 1 205 ? 14.675 7.651 0.166 1.00 43.69 205 GLY A CA 1
ATOM 1563 C C . GLY A 1 205 ? 13.450 7.784 1.082 1.00 43.69 205 GLY A C 1
ATOM 1564 O O . GLY A 1 205 ? 13.178 8.851 1.628 1.00 43.69 205 GLY A O 1
ATOM 1565 N N . GLY A 1 206 ? 12.695 6.690 1.235 1.00 56.22 206 GLY A N 1
ATOM 1566 C CA . GLY A 1 206 ? 11.525 6.632 2.124 1.00 56.22 206 GLY A CA 1
ATOM 1567 C C . GLY A 1 206 ? 10.160 6.912 1.479 1.00 56.22 206 GLY A C 1
ATOM 1568 O O . GLY A 1 206 ? 9.206 7.190 2.200 1.00 56.22 206 GLY A O 1
ATOM 1569 N N . VAL A 1 207 ? 10.029 6.828 0.149 1.00 65.56 207 VAL A N 1
ATOM 1570 C CA . VAL A 1 207 ? 8.701 6.817 -0.496 1.00 65.56 207 VAL A CA 1
ATOM 1571 C C . VAL A 1 207 ? 7.968 5.521 -0.101 1.00 65.56 207 VAL A C 1
ATOM 1573 O O . VAL A 1 207 ? 8.546 4.449 -0.294 1.00 65.56 207 VAL A O 1
ATOM 1576 N N . PRO A 1 208 ? 6.732 5.584 0.436 1.00 75.44 208 PRO A N 1
ATOM 1577 C CA . PRO A 1 208 ? 5.976 4.399 0.837 1.00 75.44 208 PRO A CA 1
ATOM 1578 C C . PRO A 1 208 ? 5.768 3.420 -0.318 1.00 75.44 208 PRO A C 1
ATOM 1580 O O . PRO A 1 208 ? 5.372 3.805 -1.419 1.00 75.44 208 PRO A O 1
ATOM 1583 N N . THR A 1 209 ? 6.018 2.140 -0.058 1.00 88.00 209 THR A N 1
ATOM 1584 C CA . THR A 1 209 ? 5.920 1.069 -1.054 1.00 88.00 209 THR A CA 1
ATOM 1585 C C . THR A 1 209 ? 4.654 0.227 -0.853 1.00 88.00 209 THR A C 1
ATOM 1587 O O . THR A 1 209 ? 4.051 0.254 0.224 1.00 88.00 209 THR A O 1
ATOM 1590 N N . PRO A 1 210 ? 4.260 -0.612 -1.831 1.00 90.19 210 PRO A N 1
ATOM 1591 C CA . PRO A 1 210 ? 3.210 -1.610 -1.622 1.00 90.19 210 PRO A CA 1
ATOM 1592 C C . PRO A 1 210 ? 3.494 -2.554 -0.443 1.00 90.19 210 PRO A C 1
ATOM 1594 O O . PRO A 1 210 ? 2.560 -2.954 0.242 1.00 90.19 210 PRO A O 1
ATOM 1597 N N . ALA A 1 211 ? 4.768 -2.844 -0.140 1.00 92.69 211 ALA A N 1
ATOM 1598 C CA . ALA A 1 211 ? 5.146 -3.621 1.042 1.00 92.69 211 ALA A CA 1
ATOM 1599 C C . ALA A 1 211 ? 4.819 -2.895 2.359 1.00 92.69 211 ALA A C 1
ATOM 1601 O O . ALA A 1 211 ? 4.541 -3.543 3.361 1.00 92.69 211 ALA A O 1
ATOM 1602 N N . ASP A 1 212 ? 4.841 -1.560 2.378 1.00 92.25 212 ASP A N 1
ATOM 1603 C CA . ASP A 1 212 ? 4.481 -0.779 3.563 1.00 92.25 212 ASP A CA 1
ATOM 1604 C C . ASP A 1 212 ? 2.967 -0.729 3.762 1.00 92.25 212 ASP A C 1
ATOM 1606 O O . ASP A 1 212 ? 2.496 -0.877 4.886 1.00 92.25 212 ASP A O 1
ATOM 1610 N N . ALA A 1 213 ? 2.200 -0.610 2.673 1.00 94.56 213 ALA A N 1
ATOM 1611 C CA . ALA A 1 213 ? 0.743 -0.706 2.725 1.00 94.56 213 ALA A CA 1
ATOM 1612 C C . ALA A 1 213 ? 0.284 -2.100 3.193 1.00 94.56 213 ALA A C 1
ATOM 1614 O O . ALA A 1 213 ? -0.578 -2.203 4.062 1.00 94.56 213 ALA A O 1
ATOM 1615 N N . LEU A 1 214 ? 0.892 -3.177 2.685 1.00 96.38 214 LEU A N 1
ATOM 1616 C CA . LEU A 1 214 ? 0.527 -4.556 3.038 1.00 96.38 214 LEU A CA 1
ATOM 1617 C C . LEU A 1 214 ? 0.837 -4.931 4.500 1.00 96.38 214 LEU A C 1
ATOM 1619 O O . LEU A 1 214 ? 0.190 -5.823 5.043 1.00 96.38 214 LEU A O 1
ATOM 1623 N N . LYS A 1 215 ? 1.717 -4.204 5.205 1.00 95.75 215 LYS A N 1
ATOM 1624 C CA . LYS A 1 215 ? 1.879 -4.366 6.668 1.00 95.75 215 LYS A CA 1
ATOM 1625 C C . LYS A 1 215 ? 0.603 -4.028 7.449 1.00 95.75 215 LYS A C 1
ATOM 1627 O O . LYS A 1 215 ? 0.429 -4.542 8.546 1.00 95.75 215 LYS A O 1
ATOM 1632 N N . ILE A 1 216 ? -0.272 -3.174 6.904 1.00 96.25 216 ILE A N 1
ATOM 1633 C CA . ILE A 1 216 ? -1.460 -2.634 7.596 1.00 96.25 216 ILE A CA 1
ATOM 1634 C C . ILE A 1 216 ? -2.791 -2.871 6.848 1.00 96.25 216 ILE A C 1
ATOM 1636 O O . ILE A 1 216 ? -3.867 -2.811 7.448 1.00 96.25 216 ILE A O 1
ATOM 1640 N N . MET A 1 217 ? -2.740 -3.188 5.551 1.00 97.25 217 MET A N 1
ATOM 1641 C CA . MET A 1 217 ? -3.893 -3.469 4.685 1.00 97.25 217 MET A CA 1
ATOM 1642 C C . MET A 1 217 ? -3.910 -4.926 4.220 1.00 97.25 217 MET A C 1
ATOM 1644 O O . MET A 1 217 ? -2.883 -5.480 3.827 1.00 97.25 217 MET A O 1
ATOM 1648 N N . GLU A 1 218 ? -5.084 -5.558 4.227 1.00 98.00 218 GLU A N 1
ATOM 1649 C CA . GLU A 1 218 ? -5.297 -6.824 3.517 1.00 98.00 218 GLU A CA 1
ATOM 1650 C C . GLU A 1 218 ? -5.099 -6.617 1.999 1.00 98.00 218 GLU A C 1
ATOM 1652 O O . GLU A 1 218 ? -5.463 -5.554 1.476 1.00 98.00 218 GLU A O 1
ATOM 1657 N N . PRO A 1 219 ? -4.525 -7.592 1.264 1.00 97.38 219 PRO A N 1
ATOM 1658 C CA . PRO A 1 219 ? -4.252 -7.429 -0.163 1.00 97.38 219 PRO A CA 1
ATOM 1659 C C . PRO A 1 219 ? -5.530 -7.182 -0.975 1.00 97.38 219 PRO A C 1
ATOM 1661 O O . PRO A 1 219 ? -5.499 -6.410 -1.932 1.00 97.38 219 PRO A O 1
ATOM 1664 N N . GLN A 1 220 ? -6.669 -7.749 -0.565 1.00 97.75 220 GLN A N 1
ATOM 1665 C CA . GLN A 1 220 ? -7.986 -7.491 -1.150 1.00 97.75 220 GLN A CA 1
ATOM 1666 C C . GLN A 1 220 ? -8.380 -6.014 -0.993 1.00 97.75 220 GLN A C 1
ATOM 1668 O O . GLN A 1 220 ? -8.713 -5.367 -1.986 1.00 97.75 220 GLN A O 1
ATOM 1673 N N . LEU A 1 221 ? -8.258 -5.442 0.213 1.00 97.81 221 LEU A N 1
ATOM 1674 C CA . LEU A 1 221 ? -8.541 -4.023 0.458 1.00 97.81 221 LEU A CA 1
ATOM 1675 C C . LEU A 1 221 ? -7.649 -3.130 -0.415 1.00 97.81 221 LEU A C 1
ATOM 1677 O O . LEU A 1 221 ? -8.154 -2.234 -1.092 1.00 97.81 221 LEU A O 1
ATOM 1681 N N . LEU A 1 222 ? -6.337 -3.392 -0.443 1.00 97.06 222 LEU A N 1
ATOM 1682 C CA . LEU A 1 222 ? -5.397 -2.608 -1.245 1.00 97.06 222 LEU A CA 1
ATOM 1683 C C . LEU A 1 222 ? -5.745 -2.685 -2.740 1.00 97.06 222 LEU A C 1
ATOM 1685 O O . LEU A 1 222 ? -5.883 -1.648 -3.388 1.00 97.06 222 LEU A O 1
ATOM 1689 N N . ARG A 1 223 ? -5.975 -3.889 -3.280 1.00 97.31 223 ARG A N 1
ATOM 1690 C CA . ARG A 1 223 ? -6.394 -4.100 -4.678 1.00 97.31 223 ARG A CA 1
ATOM 1691 C C . ARG A 1 223 ? -7.721 -3.415 -4.996 1.00 97.31 223 ARG A C 1
ATOM 1693 O O . ARG A 1 223 ? -7.871 -2.857 -6.082 1.00 97.31 223 ARG A O 1
ATOM 1700 N N . TRP A 1 224 ? -8.670 -3.405 -4.062 1.00 97.69 224 TRP A N 1
ATOM 1701 C CA . TRP A 1 224 ? -9.956 -2.730 -4.225 1.00 97.69 224 TRP A CA 1
ATOM 1702 C C . TRP A 1 224 ? -9.823 -1.215 -4.384 1.00 97.69 224 TRP A C 1
ATOM 1704 O O . TRP A 1 224 ? -10.533 -0.638 -5.212 1.00 97.69 224 TRP A O 1
ATOM 1714 N N . LEU A 1 225 ? -8.889 -0.568 -3.672 1.00 96.38 225 LEU A N 1
ATOM 1715 C CA . LEU A 1 225 ? -8.630 0.870 -3.832 1.00 96.38 225 LEU A CA 1
ATOM 1716 C C . LEU A 1 225 ? -8.250 1.230 -5.278 1.00 96.38 225 LEU A C 1
ATOM 1718 O O . LEU A 1 225 ? -8.721 2.250 -5.777 1.00 96.38 225 LEU A O 1
ATOM 1722 N N . TYR A 1 226 ? -7.498 0.367 -5.969 1.00 95.12 226 TYR A N 1
ATOM 1723 C CA . TYR A 1 226 ? -7.223 0.496 -7.405 1.00 95.12 226 TYR A CA 1
ATOM 1724 C C . TYR A 1 226 ? -8.441 0.087 -8.255 1.00 95.12 226 TYR A C 1
ATOM 1726 O O . TYR A 1 226 ? -8.877 0.833 -9.130 1.00 95.12 226 TYR A O 1
ATOM 1734 N N . ALA A 1 227 ? -9.040 -1.079 -7.987 1.00 95.44 227 ALA A N 1
ATOM 1735 C CA . ALA A 1 227 ? -10.086 -1.678 -8.823 1.00 95.44 227 ALA A CA 1
ATOM 1736 C C . ALA A 1 227 ? -11.427 -0.916 -8.841 1.00 95.44 227 ALA A C 1
ATOM 1738 O O . ALA A 1 227 ? -12.227 -1.133 -9.762 1.00 95.44 227 ALA A O 1
ATOM 1739 N N . ARG A 1 228 ? -11.679 -0.046 -7.848 1.00 94.69 228 ARG A N 1
ATOM 1740 C CA . ARG A 1 228 ? -12.857 0.843 -7.753 1.00 94.69 228 ARG A CA 1
ATOM 1741 C C . ARG A 1 228 ? -12.680 2.202 -8.445 1.00 94.69 228 ARG A C 1
ATOM 1743 O O . ARG A 1 228 ? -13.623 2.992 -8.466 1.00 94.69 228 ARG A O 1
ATOM 1750 N N . ARG A 1 229 ? -11.485 2.519 -8.955 1.00 92.88 229 ARG A N 1
ATOM 1751 C CA . ARG A 1 229 ? -11.162 3.807 -9.592 1.00 92.88 229 ARG A CA 1
ATOM 1752 C C . ARG A 1 229 ? -11.046 3.652 -11.105 1.00 92.88 229 ARG A C 1
ATOM 1754 O O . ARG A 1 229 ? -10.761 2.576 -11.622 1.00 92.88 229 ARG A O 1
ATOM 1761 N N . ARG A 1 230 ? -11.275 4.747 -11.832 1.00 92.06 230 ARG A N 1
ATOM 1762 C CA . ARG A 1 230 ? -10.872 4.830 -13.244 1.00 92.06 230 ARG A CA 1
ATOM 1763 C C . ARG A 1 230 ? -9.361 5.080 -13.297 1.00 92.06 230 ARG A C 1
ATOM 1765 O O . ARG A 1 230 ? -8.885 5.811 -12.433 1.00 92.06 230 ARG A O 1
ATOM 1772 N N . PRO A 1 231 ? -8.618 4.565 -14.295 1.00 91.44 231 PRO A N 1
ATOM 1773 C CA . PRO A 1 231 ? -7.172 4.783 -14.384 1.00 91.44 231 PRO A CA 1
ATOM 1774 C C . PRO A 1 231 ? -6.777 6.261 -14.287 1.00 91.44 231 PRO A C 1
ATOM 1776 O O . PRO A 1 231 ? -5.867 6.611 -13.549 1.00 91.44 231 PRO A O 1
ATOM 1779 N N . ASN A 1 232 ? -7.528 7.150 -14.940 1.00 88.69 232 ASN A N 1
ATOM 1780 C CA . ASN A 1 232 ? -7.293 8.594 -14.939 1.00 88.69 232 ASN A CA 1
ATOM 1781 C C . ASN A 1 232 ? -7.772 9.341 -13.672 1.00 88.69 232 ASN A C 1
ATOM 1783 O O . ASN A 1 232 ? -7.859 10.567 -13.701 1.00 88.69 232 ASN A O 1
ATOM 1787 N N . GLN A 1 233 ? -8.128 8.643 -12.589 1.00 91.69 233 GLN A N 1
ATOM 1788 C CA . GLN A 1 233 ? -8.551 9.247 -11.326 1.00 91.69 233 GLN A CA 1
ATOM 1789 C C . GLN A 1 233 ? -7.466 9.072 -10.259 1.00 91.69 233 GLN A C 1
ATOM 1791 O O . GLN A 1 233 ? -7.176 7.947 -9.853 1.00 91.69 233 GLN A O 1
ATOM 1796 N N . SER A 1 234 ? -6.923 10.185 -9.760 1.00 90.25 234 SER A N 1
ATOM 1797 C CA . SER A 1 234 ? -6.019 10.182 -8.609 1.00 90.25 234 SER A CA 1
ATOM 1798 C C . SER A 1 234 ? -6.728 9.691 -7.340 1.00 90.25 234 SER A C 1
ATOM 1800 O O . SER A 1 234 ? -7.937 9.871 -7.151 1.00 90.25 234 SER A O 1
ATOM 1802 N N . PHE A 1 235 ? -5.974 9.051 -6.450 1.00 91.06 235 PHE A N 1
ATOM 1803 C CA . PHE A 1 235 ? -6.431 8.686 -5.107 1.00 91.06 235 PHE A CA 1
ATOM 1804 C C . PHE A 1 235 ? -5.243 8.594 -4.143 1.00 91.06 235 PHE A C 1
ATOM 1806 O O . PHE A 1 235 ? -4.094 8.738 -4.557 1.00 91.06 235 PHE A O 1
ATOM 1813 N N . LYS A 1 236 ? -5.511 8.390 -2.848 1.00 91.19 236 LYS A N 1
ATOM 1814 C CA . LYS A 1 236 ? -4.479 8.251 -1.813 1.00 91.19 236 LYS A CA 1
ATOM 1815 C C . LYS A 1 236 ? -4.585 6.895 -1.115 1.00 91.19 236 LYS A C 1
ATOM 1817 O O . LYS A 1 236 ? -5.692 6.402 -0.901 1.00 91.19 236 LYS A O 1
ATOM 1822 N N . ILE A 1 237 ? -3.442 6.317 -0.755 1.00 93.31 237 ILE A N 1
ATOM 1823 C CA . ILE A 1 237 ? -3.344 5.203 0.196 1.00 93.31 237 ILE A CA 1
ATOM 1824 C C . ILE A 1 237 ? -3.251 5.798 1.603 1.00 93.31 237 ILE A C 1
ATOM 1826 O O . ILE A 1 237 ? -2.360 6.607 1.874 1.00 93.31 237 ILE A O 1
ATOM 1830 N N . ALA A 1 238 ? -4.178 5.417 2.481 1.00 92.25 238 ALA A N 1
ATOM 1831 C CA . ALA A 1 238 ? -4.275 5.962 3.831 1.00 92.25 238 ALA A CA 1
ATOM 1832 C C . ALA A 1 238 ? -3.478 5.133 4.845 1.00 92.25 238 ALA A C 1
ATOM 1834 O O . ALA A 1 238 ? -3.847 4.001 5.149 1.00 92.25 238 ALA A O 1
ATOM 1835 N N . PHE A 1 239 ? -2.420 5.719 5.401 1.00 91.88 239 PHE A N 1
ATOM 1836 C CA . PHE A 1 239 ? -1.696 5.174 6.554 1.00 91.88 239 PHE A CA 1
ATOM 1837 C C . PHE A 1 239 ? -2.178 5.801 7.875 1.00 91.88 239 PHE A C 1
ATOM 1839 O O . PHE A 1 239 ? -1.898 5.280 8.950 1.00 91.88 239 PHE A O 1
ATOM 1846 N N . ASP A 1 240 ? -2.945 6.892 7.808 1.00 90.88 240 ASP A N 1
ATOM 1847 C CA . ASP A 1 240 ? -3.610 7.515 8.956 1.00 90.88 240 ASP A CA 1
ATOM 1848 C C . ASP A 1 240 ? -4.943 6.824 9.328 1.00 90.88 240 ASP A C 1
ATOM 1850 O O . ASP A 1 240 ? -5.273 5.731 8.869 1.00 90.88 240 ASP A O 1
ATOM 1854 N N . GLN A 1 241 ? -5.722 7.488 10.187 1.00 90.06 241 GLN A N 1
ATOM 1855 C CA . GLN A 1 241 ? -7.027 7.057 10.696 1.00 90.06 241 GLN A CA 1
ATOM 1856 C C . GLN A 1 241 ? -8.062 6.728 9.599 1.00 90.06 241 GLN A C 1
ATOM 1858 O O . GLN A 1 241 ? -9.008 5.981 9.870 1.00 90.06 241 GLN A O 1
ATOM 1863 N N . GLU A 1 242 ? -7.915 7.237 8.368 1.00 93.88 242 GLU A N 1
ATOM 1864 C CA . GLU A 1 242 ? -8.814 6.908 7.257 1.00 93.88 242 GLU A CA 1
ATOM 1865 C C . GLU A 1 242 ? -8.803 5.405 6.922 1.00 93.88 242 GLU A C 1
ATOM 1867 O O . GLU A 1 242 ? -9.831 4.892 6.476 1.00 93.88 242 GLU A O 1
ATOM 1872 N N . ILE A 1 243 ? -7.737 4.655 7.238 1.00 95.56 243 ILE A N 1
ATOM 1873 C CA . ILE A 1 243 ? -7.702 3.196 7.033 1.00 95.56 243 ILE A CA 1
ATOM 1874 C C . ILE A 1 243 ? -8.905 2.478 7.670 1.00 95.56 243 ILE A C 1
ATOM 1876 O O . ILE A 1 243 ? -9.510 1.609 7.043 1.00 95.56 243 ILE A O 1
ATOM 1880 N N . GLN A 1 244 ? -9.338 2.901 8.864 1.00 94.56 244 GLN A N 1
ATOM 1881 C CA . GLN A 1 244 ? -10.497 2.316 9.550 1.00 94.56 244 GLN A CA 1
ATOM 1882 C C . GLN A 1 244 ? -11.785 2.512 8.742 1.00 94.56 244 GLN A C 1
ATOM 1884 O O . GLN A 1 244 ? -12.624 1.621 8.672 1.00 94.56 244 GLN A O 1
ATOM 1889 N N . ARG A 1 245 ? -11.928 3.684 8.113 1.00 96.44 245 ARG A N 1
ATOM 1890 C CA . ARG A 1 245 ? -13.064 4.046 7.259 1.00 96.44 245 ARG A CA 1
ATOM 1891 C C . ARG A 1 245 ? -13.055 3.243 5.955 1.00 96.44 245 ARG A C 1
ATOM 1893 O O . ARG A 1 245 ? -14.121 2.913 5.446 1.00 96.44 245 ARG A O 1
ATOM 1900 N N . LEU A 1 246 ? -11.871 2.927 5.425 1.00 97.31 246 LEU A N 1
ATOM 1901 C CA . LEU A 1 246 ? -11.715 2.089 4.233 1.00 97.31 246 LEU A CA 1
ATOM 1902 C C . LEU A 1 246 ? -12.099 0.630 4.515 1.00 97.31 246 LEU A C 1
ATOM 1904 O O . LEU A 1 246 ? -12.831 0.057 3.713 1.00 97.31 246 LEU A O 1
ATOM 1908 N N . TYR A 1 247 ? -11.707 0.067 5.664 1.00 98.31 247 TYR A N 1
ATOM 1909 C CA . TYR A 1 247 ? -12.207 -1.241 6.111 1.00 98.31 247 TYR A CA 1
ATOM 1910 C C . TYR A 1 247 ? -13.725 -1.222 6.378 1.00 98.31 247 TYR A C 1
ATOM 1912 O O . TYR A 1 247 ? -14.422 -2.105 5.896 1.00 98.31 247 TYR A O 1
ATOM 1920 N N . ASP A 1 248 ? -14.270 -0.188 7.039 1.00 97.94 248 ASP A N 1
ATOM 1921 C CA . ASP A 1 248 ? -15.727 -0.048 7.245 1.00 97.94 248 ASP A CA 1
ATOM 1922 C C . ASP A 1 248 ? -16.518 0.018 5.909 1.00 97.94 248 ASP A C 1
ATOM 1924 O O . ASP A 1 248 ? -17.688 -0.373 5.849 1.00 97.94 248 ASP A O 1
ATOM 1928 N N . GLU A 1 249 ? -15.927 0.558 4.832 1.00 98.06 249 GLU A N 1
ATOM 1929 C CA . GLU A 1 249 ? -16.517 0.510 3.484 1.00 98.06 249 GLU A CA 1
ATOM 1930 C C . GLU A 1 249 ? -16.354 -0.863 2.817 1.00 98.06 249 GLU A C 1
ATOM 1932 O O . GLU A 1 249 ? -17.290 -1.315 2.156 1.00 98.06 249 GLU A O 1
ATOM 1937 N N . TRP A 1 250 ? -15.193 -1.504 2.976 1.00 98.12 250 TRP A N 1
ATOM 1938 C CA . TRP A 1 250 ? -14.888 -2.819 2.412 1.00 98.12 250 TRP A CA 1
ATOM 1939 C C . TRP A 1 250 ? -15.773 -3.917 3.011 1.00 98.12 250 TRP A C 1
ATOM 1941 O O . TRP A 1 250 ? -16.457 -4.607 2.265 1.00 98.12 250 TRP A O 1
ATOM 1951 N N . ASP A 1 251 ? -15.878 -3.997 4.338 1.00 98.19 251 ASP A N 1
ATOM 1952 C CA . ASP A 1 251 ? -16.717 -4.987 5.026 1.00 98.19 251 ASP A CA 1
ATOM 1953 C C . ASP A 1 251 ? -18.208 -4.811 4.663 1.00 98.19 251 ASP A C 1
ATOM 1955 O O . ASP A 1 251 ? -18.965 -5.775 4.533 1.00 98.19 251 ASP A O 1
ATOM 1959 N N . ARG A 1 252 ? -18.645 -3.564 4.424 1.00 98.12 252 ARG A N 1
ATOM 1960 C CA . ARG A 1 252 ? -19.993 -3.272 3.907 1.00 98.12 252 ARG A CA 1
ATOM 1961 C C . ARG A 1 252 ? -20.165 -3.719 2.452 1.00 98.12 252 ARG A C 1
ATOM 1963 O O . ARG A 1 252 ? -21.283 -4.055 2.062 1.00 98.12 252 ARG A O 1
ATOM 1970 N N . LEU A 1 253 ? -19.113 -3.675 1.638 1.00 98.31 253 LEU A N 1
ATOM 1971 C CA . LEU A 1 253 ? -19.144 -4.179 0.269 1.00 98.31 253 LEU A CA 1
ATOM 1972 C C . LEU A 1 253 ? -19.173 -5.711 0.248 1.00 98.31 253 LEU A C 1
ATOM 1974 O O . LEU A 1 253 ? -20.021 -6.258 -0.450 1.00 98.31 253 LEU A O 1
ATOM 1978 N N . ASP A 1 254 ? -18.341 -6.378 1.053 1.00 97.44 254 ASP A N 1
ATOM 1979 C CA . ASP A 1 254 ? -18.366 -7.836 1.248 1.00 97.44 254 ASP A CA 1
ATOM 1980 C C . ASP A 1 254 ? -19.785 -8.315 1.596 1.00 97.44 254 ASP A C 1
ATOM 1982 O O . ASP A 1 254 ? -20.340 -9.172 0.906 1.00 97.44 254 ASP A O 1
ATOM 1986 N N . ALA A 1 255 ? -20.424 -7.691 2.595 1.00 97.75 255 ALA A N 1
ATOM 1987 C CA . ALA A 1 255 ? -21.793 -8.021 2.996 1.00 97.75 255 ALA A CA 1
ATOM 1988 C C . ALA A 1 255 ? -22.812 -7.861 1.848 1.00 97.75 255 ALA A C 1
ATOM 1990 O O . ALA A 1 255 ? -23.629 -8.751 1.622 1.00 97.75 255 ALA A O 1
ATOM 1991 N N . LYS A 1 256 ? -22.726 -6.765 1.078 1.00 98.25 256 LYS A N 1
ATOM 1992 C CA . LYS A 1 256 ? -23.602 -6.513 -0.082 1.00 98.25 256 LYS A CA 1
ATOM 1993 C C . LYS A 1 256 ? -23.368 -7.462 -1.258 1.00 98.25 256 LYS A C 1
ATOM 1995 O O . LYS A 1 256 ? -24.252 -7.653 -2.091 1.00 98.25 256 LYS A O 1
ATOM 2000 N N . VAL A 1 257 ? -22.156 -7.988 -1.404 1.00 97.69 257 VAL A N 1
ATOM 2001 C CA . VAL A 1 257 ? -21.855 -8.997 -2.426 1.00 97.69 257 VAL A CA 1
ATOM 2002 C C . VAL A 1 257 ? -22.399 -10.353 -1.978 1.00 97.69 257 VAL A C 1
ATOM 2004 O O . VAL A 1 257 ? -23.012 -11.044 -2.787 1.00 97.69 257 VAL A O 1
ATOM 2007 N N . ALA A 1 258 ? -22.265 -10.690 -0.692 1.00 96.44 258 ALA A N 1
ATOM 2008 C CA . ALA A 1 258 ? -22.802 -11.919 -0.112 1.00 96.44 258 ALA A CA 1
ATOM 2009 C C . ALA A 1 258 ? -24.344 -11.977 -0.108 1.00 96.44 258 ALA A C 1
ATOM 2011 O O . ALA A 1 258 ? -24.907 -13.040 -0.360 1.00 96.44 258 ALA A O 1
ATOM 2012 N N . ASP A 1 259 ? -25.034 -10.854 0.138 1.00 97.00 259 ASP A N 1
ATOM 2013 C CA . ASP A 1 259 ? -26.507 -10.776 0.108 1.00 97.00 259 ASP A CA 1
ATOM 2014 C C . ASP A 1 259 ? -27.106 -10.504 -1.291 1.00 97.00 259 ASP A C 1
ATOM 2016 O O . ASP A 1 259 ? -28.325 -10.552 -1.472 1.00 97.00 259 ASP A O 1
ATOM 2020 N N . GLY A 1 260 ? -26.260 -10.247 -2.296 1.00 97.06 260 GLY A N 1
ATOM 2021 C CA . GLY A 1 260 ? -26.665 -9.975 -3.678 1.00 97.06 260 GLY A CA 1
ATOM 2022 C C . GLY A 1 260 ? -27.207 -8.562 -3.948 1.00 97.06 260 GLY A C 1
ATOM 2023 O O . GLY A 1 260 ? -27.700 -8.311 -5.048 1.00 97.06 260 GLY A O 1
ATOM 2024 N N . SER A 1 261 ? -27.120 -7.627 -2.994 1.00 97.94 261 SER A N 1
ATOM 2025 C CA . SER A 1 261 ? -27.590 -6.236 -3.135 1.00 97.94 261 SER A CA 1
ATOM 2026 C C . SER A 1 261 ? -26.547 -5.249 -3.689 1.00 97.94 261 SER A C 1
ATOM 2028 O O . SER A 1 261 ? -26.851 -4.068 -3.898 1.00 97.94 261 SER A O 1
ATOM 2030 N N . ALA A 1 262 ? -25.310 -5.693 -3.934 1.00 97.56 262 ALA A N 1
ATOM 2031 C CA . ALA A 1 262 ? -24.249 -4.871 -4.515 1.00 97.56 262 ALA A CA 1
ATOM 2032 C C . ALA A 1 262 ? -24.600 -4.355 -5.924 1.00 97.56 262 ALA A C 1
ATOM 2034 O O . ALA A 1 262 ? -25.142 -5.070 -6.767 1.00 97.56 262 ALA A O 1
ATOM 2035 N N . LEU A 1 263 ? -24.224 -3.105 -6.219 1.00 96.88 263 LEU A N 1
ATOM 2036 C CA . LEU A 1 263 ? -24.360 -2.556 -7.570 1.00 96.88 263 LEU A CA 1
ATOM 2037 C C . LEU A 1 263 ? -23.393 -3.274 -8.532 1.00 96.88 263 LEU A C 1
ATOM 2039 O O . LEU A 1 263 ? -22.278 -3.602 -8.123 1.00 96.88 263 LEU A O 1
ATOM 2043 N N . PRO A 1 264 ? -23.730 -3.448 -9.828 1.00 96.88 264 PRO A N 1
ATOM 2044 C CA . PRO A 1 264 ? -22.890 -4.206 -10.764 1.00 96.88 264 PRO A CA 1
ATOM 2045 C C . PRO A 1 264 ? -21.437 -3.715 -10.872 1.00 96.88 264 PRO A C 1
ATOM 2047 O O . PRO A 1 264 ? -20.518 -4.517 -11.018 1.00 96.88 264 PRO A O 1
ATOM 2050 N N . ALA A 1 265 ? -21.211 -2.400 -10.771 1.00 95.88 265 ALA A N 1
ATOM 2051 C CA . ALA A 1 265 ? -19.867 -1.822 -10.785 1.00 95.88 265 ALA A CA 1
ATOM 2052 C C . ALA A 1 265 ? -19.069 -2.143 -9.507 1.00 95.88 265 ALA A C 1
ATOM 2054 O O . ALA A 1 265 ? -17.875 -2.437 -9.594 1.00 95.88 265 ALA A O 1
ATOM 2055 N N . ASP A 1 266 ? -19.734 -2.130 -8.349 1.00 97.19 266 ASP A N 1
ATOM 2056 C CA . ASP A 1 266 ? -19.133 -2.435 -7.050 1.00 97.19 266 ASP A CA 1
ATOM 2057 C C . ASP A 1 266 ? -18.810 -3.930 -6.939 1.00 97.19 266 ASP A C 1
ATOM 2059 O O . ASP A 1 266 ? -17.692 -4.285 -6.574 1.00 97.19 266 ASP A O 1
ATOM 2063 N N . ALA A 1 267 ? -19.732 -4.805 -7.358 1.00 97.69 267 ALA A N 1
ATOM 2064 C CA . ALA A 1 267 ? -19.510 -6.250 -7.439 1.00 97.69 267 ALA A CA 1
ATOM 2065 C C . ALA A 1 267 ? -18.352 -6.604 -8.394 1.00 97.69 267 ALA A C 1
ATOM 2067 O O . ALA A 1 267 ? -17.520 -7.457 -8.089 1.00 97.69 267 ALA A O 1
ATOM 2068 N N . ALA A 1 268 ? -18.229 -5.906 -9.528 1.00 96.75 268 ALA A N 1
ATOM 2069 C CA . ALA A 1 268 ? -17.103 -6.097 -10.441 1.00 96.75 268 ALA A CA 1
ATOM 2070 C C . ALA A 1 268 ? -15.765 -5.597 -9.853 1.00 96.75 268 ALA A C 1
ATOM 2072 O O . ALA A 1 268 ? -14.721 -6.197 -10.115 1.00 96.75 268 ALA A O 1
ATOM 2073 N N . ALA A 1 269 ? -15.769 -4.509 -9.074 1.00 97.50 269 ALA A N 1
ATOM 2074 C CA . ALA A 1 269 ? -14.579 -4.016 -8.375 1.00 97.50 269 ALA A CA 1
ATOM 2075 C C . ALA A 1 269 ? -14.157 -4.945 -7.226 1.00 97.50 269 ALA A C 1
ATOM 2077 O O . ALA A 1 269 ? -12.969 -5.226 -7.085 1.00 97.50 269 ALA A O 1
ATOM 2078 N N . HIS A 1 270 ? -15.125 -5.461 -6.465 1.00 98.19 270 HIS A N 1
ATOM 2079 C CA . HIS A 1 270 ? -14.939 -6.487 -5.438 1.00 98.19 270 HIS A CA 1
ATOM 2080 C C . HIS A 1 270 ? -14.346 -7.773 -6.020 1.00 98.19 270 HIS A C 1
ATOM 2082 O O . HIS A 1 270 ? -13.290 -8.215 -5.576 1.00 98.19 270 HIS A O 1
ATOM 2088 N N . SER A 1 271 ? -14.933 -8.302 -7.097 1.00 96.94 271 SER A N 1
ATOM 2089 C CA . SER A 1 271 ? -14.430 -9.505 -7.766 1.00 96.94 271 SER A CA 1
ATOM 2090 C C . SER A 1 271 ? -12.978 -9.339 -8.240 1.00 96.94 271 SER A C 1
ATOM 2092 O O . SER A 1 271 ? -12.147 -10.212 -8.011 1.00 96.94 271 SER A O 1
ATOM 2094 N N . ARG A 1 272 ? -12.612 -8.184 -8.818 1.00 96.00 272 ARG A N 1
ATOM 2095 C CA . ARG A 1 272 ? -11.206 -7.892 -9.168 1.00 96.00 272 ARG A CA 1
ATOM 2096 C C . ARG A 1 272 ? -10.288 -7.752 -7.950 1.00 96.00 272 ARG A C 1
ATOM 2098 O O . ARG A 1 272 ? -9.080 -7.925 -8.092 1.00 96.00 272 ARG A O 1
ATOM 2105 N N . ALA A 1 273 ? -10.821 -7.412 -6.782 1.00 97.75 273 ALA A N 1
ATOM 2106 C CA . ALA A 1 273 ? -10.050 -7.264 -5.558 1.00 97.75 273 ALA A CA 1
ATOM 2107 C C . ALA A 1 273 ? -9.742 -8.616 -4.902 1.00 97.75 273 ALA A C 1
ATOM 2109 O O . ALA A 1 273 ? -8.578 -8.875 -4.603 1.00 97.75 273 ALA A O 1
ATOM 2110 N N . VAL A 1 274 ? -10.747 -9.488 -4.745 1.00 97.56 274 VAL A N 1
ATOM 2111 C CA . VAL A 1 274 ? -10.607 -10.774 -4.031 1.00 97.56 274 VAL A CA 1
ATOM 2112 C C . VAL A 1 274 ? -9.911 -11.877 -4.828 1.00 97.56 274 VAL A C 1
ATOM 2114 O O . VAL A 1 274 ? -9.402 -12.814 -4.221 1.00 97.56 274 VAL A O 1
ATOM 2117 N N . ARG A 1 275 ? -9.862 -11.792 -6.165 1.00 95.69 275 ARG A N 1
ATOM 2118 C CA . ARG A 1 275 ? -9.249 -12.826 -7.018 1.00 95.69 275 ARG A CA 1
ATOM 2119 C C . ARG A 1 275 ? -8.413 -12.280 -8.170 1.00 95.69 275 ARG A C 1
ATOM 2121 O O . ARG A 1 275 ? -8.584 -11.144 -8.617 1.00 95.69 275 ARG A O 1
ATOM 2128 N N . THR A 1 276 ? -7.520 -13.127 -8.671 1.00 94.12 276 THR A N 1
ATOM 2129 C CA . THR A 1 276 ? -6.670 -12.891 -9.846 1.00 94.12 276 THR A CA 1
ATOM 2130 C C . THR A 1 276 ? -6.950 -13.947 -10.927 1.00 94.12 276 THR A C 1
ATOM 2132 O O . THR A 1 276 ? -8.011 -14.583 -10.926 1.00 94.12 276 THR A O 1
ATOM 2135 N N . ALA A 1 277 ? -6.045 -14.108 -11.897 1.00 90.69 277 ALA A N 1
ATOM 2136 C CA . ALA A 1 277 ? -6.098 -15.229 -12.832 1.00 90.69 277 ALA A CA 1
ATOM 2137 C C . ALA A 1 277 ? -5.769 -16.568 -12.140 1.00 90.69 277 ALA A C 1
ATOM 2139 O O . ALA A 1 277 ? -6.422 -17.564 -12.440 1.00 90.69 277 ALA A O 1
ATOM 2140 N N . GLY A 1 278 ? -4.829 -16.569 -11.182 1.00 88.94 278 GLY A N 1
ATOM 2141 C CA . GLY A 1 278 ? -4.376 -17.769 -10.468 1.00 88.94 278 GLY A CA 1
ATOM 2142 C C . GLY A 1 278 ? -5.362 -18.305 -9.422 1.00 88.94 278 GLY A C 1
ATOM 2143 O O . GLY A 1 278 ? -5.379 -19.503 -9.155 1.00 88.94 278 GLY A O 1
ATOM 2144 N N . GLY A 1 279 ? -6.231 -17.459 -8.857 1.00 93.75 279 GLY A N 1
ATOM 2145 C CA . GLY A 1 279 ? -7.233 -17.898 -7.880 1.00 93.75 279 GLY A CA 1
ATOM 2146 C C . GLY A 1 279 ? -7.797 -16.778 -7.011 1.00 93.75 279 GLY A C 1
ATOM 2147 O O . GLY A 1 279 ? -7.580 -15.596 -7.277 1.00 93.75 279 GLY A O 1
ATOM 2148 N N . GLU A 1 280 ? -8.546 -17.161 -5.978 1.00 95.69 280 GLU A N 1
ATOM 2149 C CA . GLU A 1 280 ? -8.924 -16.272 -4.873 1.00 95.69 280 GLU A CA 1
ATOM 2150 C C . GLU A 1 280 ? -7.748 -16.073 -3.910 1.00 95.69 280 GLU A C 1
ATOM 2152 O O . GLU A 1 280 ? -6.950 -16.981 -3.680 1.00 95.69 280 GLU A O 1
ATOM 2157 N N . LEU A 1 281 ? -7.630 -14.862 -3.369 1.00 95.81 281 LEU A N 1
ATOM 2158 C CA . LEU A 1 281 ? -6.602 -14.498 -2.402 1.00 95.81 281 LEU A CA 1
ATOM 2159 C C . LEU A 1 281 ? -7.011 -14.951 -0.994 1.00 95.81 281 LEU A C 1
ATOM 2161 O O . LEU A 1 281 ? -8.162 -14.714 -0.616 1.00 95.81 281 LEU A O 1
ATOM 2165 N N . PRO A 1 282 ? -6.087 -15.496 -0.177 1.00 94.44 282 PRO A N 1
ATOM 2166 C CA . PRO A 1 282 ? -6.358 -15.807 1.225 1.00 94.44 282 PRO A CA 1
ATOM 2167 C C . PRO A 1 282 ? -6.868 -14.572 1.979 1.00 94.44 282 PRO A C 1
ATOM 2169 O O . PRO A 1 282 ? -6.187 -13.546 2.039 1.00 94.44 282 PRO A O 1
ATOM 2172 N N . GLY A 1 283 ? -8.083 -14.653 2.519 1.00 93.94 283 GLY A N 1
ATOM 2173 C CA . GLY A 1 283 ? -8.687 -13.618 3.362 1.00 93.94 283 GLY A CA 1
ATOM 2174 C C . GLY A 1 283 ? -8.688 -14.018 4.835 1.00 93.94 283 GLY A C 1
ATOM 2175 O O . GLY A 1 283 ? -8.459 -15.181 5.167 1.00 93.94 283 GLY A O 1
ATOM 2176 N N . THR A 1 284 ? -8.982 -13.064 5.718 1.00 97.38 284 THR A N 1
ATOM 2177 C CA . THR A 1 284 ? -9.231 -13.366 7.134 1.00 97.38 284 THR A CA 1
ATOM 2178 C C . THR A 1 284 ? -10.462 -14.279 7.285 1.00 97.38 284 THR A C 1
ATOM 2180 O O . THR A 1 284 ? -11.526 -13.890 6.800 1.00 97.38 284 THR A O 1
ATOM 2183 N N . PRO A 1 285 ? -10.377 -15.453 7.952 1.00 96.31 285 PRO A N 1
ATOM 2184 C CA . PRO A 1 285 ? -11.492 -16.406 8.049 1.00 96.31 285 PRO A CA 1
ATOM 2185 C C . PRO A 1 285 ? -12.759 -15.832 8.694 1.00 96.31 285 PRO A C 1
ATOM 2187 O O . PRO A 1 285 ? -13.872 -16.113 8.251 1.00 96.31 285 PRO A O 1
ATOM 2190 N N . ARG A 1 286 ? -12.588 -15.011 9.734 1.00 95.38 286 ARG A N 1
ATOM 2191 C CA . ARG A 1 286 ? -13.649 -14.316 10.461 1.00 95.38 286 ARG A CA 1
ATOM 2192 C C . ARG A 1 286 ? -13.308 -12.822 10.557 1.00 95.38 286 ARG A C 1
ATOM 2194 O O . ARG A 1 286 ? -12.727 -12.379 11.551 1.00 95.38 286 ARG A O 1
ATOM 2201 N N . PRO A 1 287 ? -13.636 -12.019 9.529 1.00 94.44 287 PRO A N 1
ATOM 2202 C CA . PRO A 1 287 ? -13.321 -10.598 9.525 1.00 94.44 287 PRO A CA 1
ATOM 2203 C C . PRO A 1 287 ? -14.097 -9.874 10.632 1.00 94.44 287 PRO A C 1
ATOM 2205 O O . PRO A 1 287 ? -15.325 -9.805 10.621 1.00 94.44 287 PRO A O 1
ATOM 2208 N N . LEU A 1 288 ? -13.366 -9.310 11.595 1.00 94.88 288 LEU A N 1
ATOM 2209 C CA . LEU A 1 288 ? -13.906 -8.376 12.583 1.00 94.88 288 LEU A CA 1
ATOM 2210 C C . LEU A 1 288 ? -13.672 -6.922 12.128 1.00 94.88 288 LEU A C 1
ATOM 2212 O O . LEU A 1 288 ? -12.738 -6.666 11.354 1.00 94.88 288 LEU A O 1
ATOM 2216 N N . PRO A 1 289 ? -14.466 -5.946 12.619 1.00 95.12 289 PRO A N 1
ATOM 2217 C CA . PRO A 1 289 ? -14.285 -4.542 12.264 1.00 95.12 289 PRO A CA 1
ATOM 2218 C C . PRO A 1 289 ? -12.887 -4.049 12.647 1.00 95.12 289 PRO A C 1
ATOM 2220 O O . PRO A 1 289 ? -12.482 -4.139 13.809 1.00 95.12 289 PRO A O 1
ATOM 2223 N N . TYR A 1 290 ? -12.157 -3.476 11.689 1.00 96.44 290 TYR A N 1
ATOM 2224 C CA . TYR A 1 290 ? -10.750 -3.099 11.876 1.00 96.44 290 TYR A CA 1
ATOM 2225 C C . TYR A 1 290 ? -10.528 -2.138 13.055 1.00 96.44 290 TYR A C 1
ATOM 2227 O O . TYR A 1 290 ? -9.574 -2.288 13.813 1.00 96.44 290 TYR A O 1
ATOM 2235 N N . ARG A 1 291 ? -11.453 -1.193 13.279 1.00 91.88 291 ARG A N 1
ATOM 2236 C CA . ARG A 1 291 ? -11.429 -0.282 14.440 1.00 91.88 291 ARG A CA 1
ATOM 2237 C C . ARG A 1 291 ? -11.490 -1.021 15.780 1.00 91.88 291 ARG A C 1
ATOM 2239 O O . ARG A 1 291 ? -10.858 -0.588 16.739 1.00 91.88 291 ARG A O 1
ATOM 2246 N N . THR A 1 292 ? -12.242 -2.116 15.852 1.00 90.94 292 THR A N 1
ATOM 2247 C CA . THR A 1 292 ? -12.338 -2.956 17.052 1.00 90.94 292 THR A CA 1
ATOM 2248 C C . THR A 1 292 ? -11.024 -3.690 17.290 1.00 90.94 292 THR A C 1
ATOM 2250 O O . THR A 1 292 ? -10.494 -3.623 18.393 1.00 90.94 292 THR A O 1
ATOM 2253 N N . LEU A 1 293 ? -10.461 -4.314 16.248 1.00 94.56 293 LEU A N 1
ATOM 2254 C CA . LEU A 1 293 ? -9.167 -5.004 16.318 1.00 94.56 293 LEU A CA 1
ATOM 2255 C C . LEU A 1 293 ? -8.041 -4.048 16.742 1.00 94.56 293 LEU A C 1
ATOM 2257 O O . LEU A 1 293 ? -7.319 -4.339 17.690 1.00 94.56 293 LEU A O 1
ATOM 2261 N N . ALA A 1 294 ? -7.956 -2.873 16.112 1.00 93.12 294 ALA A N 1
ATOM 2262 C CA . ALA A 1 294 ? -6.979 -1.840 16.449 1.00 93.12 294 ALA A CA 1
ATOM 2263 C C . ALA A 1 294 ? -7.152 -1.328 17.890 1.00 93.12 294 ALA A C 1
ATOM 2265 O O . ALA A 1 294 ? -6.172 -1.184 18.613 1.00 93.12 294 ALA A O 1
ATOM 2266 N N . SER A 1 295 ? -8.393 -1.112 18.345 1.00 89.62 295 SER A N 1
ATOM 2267 C CA . SER A 1 295 ? -8.657 -0.718 19.734 1.00 89.62 295 SER A CA 1
ATOM 2268 C C . SER A 1 295 ? -8.255 -1.797 20.739 1.00 89.62 295 SER A C 1
ATOM 2270 O O . SER A 1 295 ? -7.792 -1.447 21.819 1.00 89.62 295 SER A O 1
ATOM 2272 N N . VAL A 1 296 ? -8.449 -3.083 20.430 1.00 90.50 296 VAL A N 1
ATOM 2273 C CA . VAL A 1 296 ? -8.029 -4.173 21.322 1.00 90.50 296 VAL A CA 1
ATOM 2274 C C . VAL A 1 296 ? -6.506 -4.274 21.354 1.00 90.50 296 VAL A C 1
ATOM 2276 O O . VAL A 1 296 ? -5.950 -4.275 22.445 1.00 90.50 296 VAL A O 1
ATOM 2279 N N . ALA A 1 297 ? -5.838 -4.269 20.196 1.00 92.31 297 ALA A N 1
ATOM 2280 C CA . ALA A 1 297 ? -4.378 -4.336 20.103 1.00 92.31 297 ALA A CA 1
ATOM 2281 C C . ALA A 1 297 ? -3.671 -3.173 20.833 1.00 92.31 297 ALA A C 1
ATOM 2283 O O . ALA A 1 297 ? -2.641 -3.387 21.471 1.00 92.31 297 ALA A O 1
ATOM 2284 N N . ASP A 1 298 ? -4.240 -1.962 20.786 1.00 90.38 298 ASP A N 1
ATOM 2285 C CA . ASP A 1 298 ? -3.753 -0.794 21.536 1.00 90.38 298 ASP A CA 1
ATOM 2286 C C . ASP A 1 298 ? -3.881 -0.987 23.055 1.00 90.38 298 ASP A C 1
ATOM 2288 O O . ASP A 1 298 ? -2.909 -0.803 23.783 1.00 90.38 298 ASP A O 1
ATOM 2292 N N . ILE A 1 299 ? -5.046 -1.430 23.548 1.00 86.25 299 ILE A N 1
ATOM 2293 C CA . ILE A 1 299 ? -5.272 -1.601 24.995 1.00 86.25 299 ILE A CA 1
ATOM 2294 C C . ILE A 1 299 ? -4.478 -2.787 25.568 1.00 86.25 299 ILE A C 1
ATOM 2296 O O . ILE A 1 299 ? -4.017 -2.720 26.708 1.00 86.25 299 ILE A O 1
ATOM 2300 N N . THR A 1 300 ? -4.310 -3.875 24.810 1.00 86.44 300 THR A N 1
ATOM 2301 C CA . THR A 1 300 ? -3.551 -5.058 25.253 1.00 86.44 300 THR A CA 1
ATOM 2302 C C . THR A 1 300 ? -2.051 -4.948 25.000 1.00 86.44 300 THR A C 1
ATOM 2304 O O . THR A 1 300 ? -1.323 -5.863 25.380 1.00 86.44 300 THR A O 1
ATOM 2307 N N . ALA A 1 301 ? -1.583 -3.885 24.335 1.00 84.75 301 ALA A N 1
ATOM 2308 C CA . ALA A 1 301 ? -0.209 -3.748 23.845 1.00 84.75 301 ALA A CA 1
ATOM 2309 C C . ALA A 1 301 ? 0.294 -4.988 23.063 1.00 84.75 301 ALA A C 1
ATOM 2311 O O . ALA A 1 301 ? 1.470 -5.346 23.133 1.00 84.75 301 ALA A O 1
ATOM 2312 N N . GLY A 1 302 ? -0.608 -5.664 22.342 1.00 80.19 302 GLY A N 1
ATOM 2313 C CA . GLY A 1 302 ? -0.330 -6.893 21.588 1.00 80.19 302 GLY A CA 1
ATOM 2314 C C . GLY A 1 302 ? -0.270 -8.193 22.407 1.00 80.19 302 GLY A C 1
ATOM 2315 O O . GLY A 1 302 ? 0.150 -9.231 21.896 1.00 80.19 302 GLY A O 1
ATOM 2316 N N . HIS A 1 303 ? -0.692 -8.200 23.678 1.00 88.31 303 HIS A N 1
ATOM 2317 C CA . HIS A 1 303 ? -0.787 -9.440 24.456 1.00 88.31 303 HIS A CA 1
ATOM 2318 C C . HIS A 1 303 ? -1.900 -10.361 23.923 1.00 88.31 303 HIS A C 1
ATOM 2320 O O . HIS A 1 303 ? -3.076 -10.185 24.247 1.00 88.31 303 HIS A O 1
ATOM 2326 N N . ALA A 1 304 ? -1.506 -11.376 23.146 1.00 90.56 304 ALA A N 1
ATOM 2327 C CA . ALA A 1 304 ? -2.393 -12.296 22.430 1.00 90.56 304 ALA A CA 1
ATOM 2328 C C . ALA A 1 304 ? -3.504 -12.924 23.296 1.00 90.56 304 ALA A C 1
ATOM 2330 O O . ALA A 1 304 ? -4.669 -12.856 22.916 1.00 90.56 304 ALA A O 1
ATOM 2331 N N . ASP A 1 305 ? -3.186 -13.470 24.474 1.00 89.00 305 ASP A N 1
ATOM 2332 C CA . ASP A 1 305 ? -4.189 -14.117 25.341 1.00 89.00 305 ASP A CA 1
ATOM 2333 C C . ASP A 1 305 ? -5.241 -13.123 25.861 1.00 89.00 305 ASP A C 1
ATOM 2335 O O . ASP A 1 305 ? -6.425 -13.446 25.973 1.00 89.00 305 ASP A O 1
ATOM 2339 N N . GLN A 1 306 ? -4.823 -11.884 26.145 1.00 85.94 306 GLN A N 1
ATOM 2340 C CA . GLN A 1 306 ? -5.741 -10.817 26.545 1.00 85.94 306 GLN A CA 1
ATOM 2341 C C . GLN A 1 306 ? -6.588 -10.366 25.354 1.00 85.94 306 GLN A C 1
ATOM 2343 O O . GLN A 1 306 ? -7.797 -10.211 25.501 1.00 85.94 306 GLN A O 1
ATOM 2348 N N . ALA A 1 307 ? -5.977 -10.204 24.176 1.00 92.06 307 ALA A N 1
ATOM 2349 C CA . ALA A 1 307 ? -6.687 -9.840 22.955 1.00 92.06 307 ALA A CA 1
ATOM 2350 C C . ALA A 1 307 ? -7.744 -10.891 22.593 1.00 92.06 307 ALA A C 1
ATOM 2352 O O . ALA A 1 307 ? -8.886 -10.523 22.328 1.00 92.06 307 ALA A O 1
ATOM 2353 N N . LEU A 1 308 ? -7.399 -12.182 22.671 1.00 93.56 308 LEU A N 1
ATOM 2354 C CA . LEU A 1 308 ? -8.333 -13.283 22.456 1.00 93.56 308 LEU A CA 1
ATOM 2355 C C . LEU A 1 308 ? -9.498 -13.207 23.440 1.00 93.56 308 LEU A C 1
ATOM 2357 O O . LEU A 1 308 ? -10.631 -13.094 22.989 1.00 93.56 308 LEU A O 1
ATOM 2361 N N . ARG A 1 309 ? -9.228 -13.169 24.757 1.00 87.69 309 ARG A N 1
ATOM 2362 C CA . ARG A 1 309 ? -10.274 -13.054 25.790 1.00 87.69 309 ARG A CA 1
ATOM 2363 C C . ARG A 1 309 ? -11.262 -11.934 25.461 1.00 87.69 309 ARG A C 1
ATOM 2365 O O . ARG A 1 309 ? -12.465 -12.157 25.444 1.00 87.69 309 ARG A O 1
ATOM 2372 N N . ILE A 1 310 ? -10.748 -10.742 25.161 1.00 86.19 310 ILE A N 1
ATOM 2373 C CA . ILE A 1 310 ? -11.579 -9.568 24.885 1.00 86.19 310 ILE A CA 1
ATOM 2374 C C . ILE A 1 310 ? -12.411 -9.772 23.623 1.00 86.19 310 ILE A C 1
ATOM 2376 O O . ILE A 1 310 ? -13.604 -9.499 23.657 1.00 86.19 310 ILE A O 1
ATOM 2380 N N . LEU A 1 311 ? -11.806 -10.240 22.525 1.00 90.12 311 LEU A N 1
ATOM 2381 C CA . LEU A 1 311 ? -12.505 -10.457 21.255 1.00 90.12 311 LEU A CA 1
ATOM 2382 C C . LEU A 1 311 ? -13.565 -11.564 21.360 1.00 90.12 311 LEU A C 1
ATOM 2384 O O . LEU A 1 311 ? -14.630 -11.423 20.761 1.00 90.12 311 LEU A O 1
ATOM 2388 N N . SER A 1 312 ? -13.321 -12.612 22.151 1.00 89.31 312 SER A N 1
ATOM 2389 C CA . SER A 1 312 ? -14.308 -13.649 22.472 1.00 89.31 312 SER A CA 1
ATOM 2390 C C . SER A 1 312 ? -15.466 -13.103 23.320 1.00 89.31 312 SER A C 1
ATOM 2392 O O . SER A 1 312 ? -16.617 -13.434 23.045 1.00 89.31 312 SER A O 1
ATOM 2394 N N . ASP A 1 313 ? -15.188 -12.209 24.277 1.00 83.62 313 ASP A N 1
ATOM 2395 C CA . ASP A 1 313 ? -16.198 -11.542 25.118 1.00 83.62 313 ASP A CA 1
ATOM 2396 C C . ASP A 1 313 ? -17.067 -10.514 24.340 1.00 83.62 313 ASP A C 1
ATOM 2398 O O . ASP A 1 313 ? -18.116 -10.089 24.834 1.00 83.62 313 ASP A O 1
ATOM 2402 N N . LEU A 1 314 ? -16.668 -10.087 23.128 1.00 80.56 314 LEU A N 1
ATOM 2403 C CA . LEU A 1 314 ? -17.450 -9.137 22.312 1.00 80.56 314 LEU A CA 1
ATOM 2404 C C . LEU A 1 314 ? -18.731 -9.745 21.725 1.00 80.56 314 LEU A C 1
ATOM 2406 O O . LEU A 1 314 ? -19.714 -9.021 21.560 1.00 80.56 314 LEU A O 1
ATOM 2410 N N . ASP A 1 315 ? -18.706 -11.038 21.397 1.00 81.00 315 ASP A N 1
ATOM 2411 C CA . ASP A 1 315 ? -19.829 -11.791 20.827 1.00 81.00 315 ASP A CA 1
ATOM 2412 C C . ASP A 1 315 ? -19.988 -13.135 21.566 1.00 81.00 315 ASP A C 1
ATOM 2414 O O . ASP A 1 315 ? -19.583 -14.180 21.055 1.00 81.00 315 ASP A O 1
ATOM 2418 N N . PRO A 1 316 ? -20.581 -13.143 22.777 1.00 79.50 316 PRO A N 1
ATOM 2419 C CA . PRO A 1 316 ? -20.710 -14.360 23.583 1.00 79.50 316 PRO A CA 1
ATOM 2420 C C . PRO A 1 316 ? -21.593 -15.450 22.957 1.00 79.50 316 PRO A C 1
ATOM 2422 O O . PRO A 1 316 ? -21.564 -16.592 23.411 1.00 79.50 316 PRO A O 1
ATOM 2425 N N . ALA A 1 317 ? -22.396 -15.118 21.938 1.00 84.88 317 ALA A N 1
ATOM 2426 C CA . ALA A 1 317 ? -23.200 -16.091 21.198 1.00 84.88 317 ALA A CA 1
ATOM 2427 C C . ALA A 1 317 ? -22.362 -16.881 20.177 1.00 84.88 317 ALA A C 1
ATOM 2429 O O . ALA A 1 317 ? -22.739 -17.988 19.792 1.00 84.88 317 ALA A O 1
ATOM 2430 N N . ASN A 1 318 ? -21.229 -16.320 19.753 1.00 88.06 318 ASN A N 1
ATOM 2431 C CA . ASN A 1 318 ? -20.281 -16.925 18.831 1.00 88.06 318 ASN A CA 1
ATOM 2432 C C . ASN A 1 318 ? -18.854 -16.467 19.200 1.00 88.06 318 ASN A C 1
ATOM 2434 O O . ASN A 1 318 ? -18.264 -15.670 18.471 1.00 88.06 318 ASN A O 1
ATOM 2438 N N . PRO A 1 319 ? -18.281 -16.895 20.337 1.00 91.00 319 PRO A N 1
ATOM 2439 C CA . PRO A 1 319 ? -16.962 -16.430 20.769 1.00 91.00 319 PRO A CA 1
ATOM 2440 C C . PRO A 1 319 ? -15.867 -16.858 19.781 1.00 91.00 319 PRO A C 1
ATOM 2442 O O . PRO A 1 319 ? -15.999 -17.881 19.110 1.00 91.00 319 PRO A O 1
ATOM 2445 N N . LEU A 1 320 ? -14.769 -16.100 19.691 1.00 93.75 320 LEU A N 1
ATOM 2446 C CA . LEU A 1 320 ? -13.569 -16.562 18.984 1.00 93.75 320 LEU A CA 1
ATOM 2447 C C . LEU A 1 320 ? -12.925 -17.703 19.784 1.00 93.75 320 LEU A C 1
ATOM 2449 O O . LEU A 1 320 ? -12.748 -17.585 20.999 1.00 93.75 320 LEU A O 1
ATOM 2453 N N . GLY A 1 321 ? -12.564 -18.789 19.107 1.00 94.06 321 GLY A N 1
ATOM 2454 C CA . GLY A 1 321 ? -11.793 -19.900 19.661 1.00 94.06 321 GLY A CA 1
ATOM 2455 C C . GLY A 1 321 ? -10.282 -19.671 19.579 1.00 94.06 321 GLY A C 1
ATOM 2456 O O . GLY A 1 321 ? -9.550 -20.113 20.465 1.00 94.06 321 GLY A O 1
ATOM 2457 N N . SER A 1 322 ? -9.802 -18.948 18.562 1.00 96.00 322 SER A N 1
ATOM 2458 C CA . SER A 1 322 ? -8.411 -18.478 18.484 1.00 96.00 322 SER A CA 1
ATOM 2459 C C . SER A 1 322 ? -8.280 -17.134 17.759 1.00 96.00 322 SER A C 1
ATOM 2461 O O . SER A 1 322 ? -9.185 -16.695 17.049 1.00 96.00 322 SER A O 1
ATOM 2463 N N . LEU A 1 323 ? -7.124 -16.470 17.903 1.00 95.56 323 LEU A N 1
ATOM 2464 C CA . LEU A 1 323 ? -6.817 -15.270 17.112 1.00 95.56 323 LEU A CA 1
ATOM 2465 C C . LEU A 1 323 ? -6.611 -15.573 15.624 1.00 95.56 323 LEU A C 1
ATOM 2467 O O . LEU A 1 323 ? -6.751 -14.662 14.814 1.00 95.56 323 LEU A O 1
ATOM 2471 N N . ASP A 1 324 ? -6.316 -16.820 15.247 1.00 96.81 324 ASP A N 1
ATOM 2472 C CA . ASP A 1 324 ? -6.081 -17.184 13.846 1.00 96.81 324 ASP A CA 1
ATOM 2473 C C . ASP A 1 324 ? -7.354 -17.047 12.995 1.00 96.81 324 ASP A C 1
ATOM 2475 O O . ASP A 1 324 ? -7.266 -16.757 11.806 1.00 96.81 324 ASP A O 1
ATOM 2479 N N . GLU A 1 325 ? -8.542 -17.129 13.608 1.00 97.19 325 GLU A N 1
ATOM 2480 C CA . GLU A 1 325 ? -9.809 -16.762 12.961 1.00 97.19 325 GLU A CA 1
ATOM 2481 C C . GLU A 1 325 ? -9.832 -15.293 12.503 1.00 97.19 325 GLU A C 1
ATOM 2483 O O . GLU A 1 325 ? -10.412 -14.977 11.468 1.00 97.19 325 GLU A O 1
ATOM 2488 N N . ALA A 1 326 ? -9.191 -14.392 13.254 1.00 97.12 326 ALA A N 1
ATOM 2489 C CA . ALA A 1 326 ? -9.127 -12.957 12.971 1.00 97.12 326 ALA A CA 1
ATOM 2490 C C . ALA A 1 326 ? -7.853 -12.537 12.210 1.00 97.12 326 ALA A C 1
ATOM 2492 O O . ALA A 1 326 ? -7.653 -11.343 11.961 1.00 97.12 326 ALA A O 1
ATOM 2493 N N . ARG A 1 327 ? -6.982 -13.482 11.833 1.00 97.12 327 ARG A N 1
ATOM 2494 C CA . ARG A 1 327 ? -5.748 -13.224 11.077 1.00 97.12 327 ARG A CA 1
ATOM 2495 C C . ARG A 1 327 ? -5.950 -13.392 9.568 1.00 97.12 327 ARG A C 1
ATOM 2497 O O . ARG A 1 327 ? -6.712 -14.261 9.163 1.00 97.12 327 ARG A O 1
ATOM 2504 N N . PRO A 1 328 ? -5.240 -12.617 8.724 1.00 97.12 328 PRO A N 1
ATOM 2505 C CA . PRO A 1 328 ? -4.178 -11.664 9.075 1.00 97.12 328 PRO A CA 1
ATOM 2506 C C . PRO A 1 328 ? -4.664 -10.270 9.519 1.00 97.12 328 PRO A C 1
ATOM 2508 O O . PRO A 1 328 ? -3.836 -9.420 9.847 1.00 97.12 328 PRO A O 1
ATOM 2511 N N . ARG A 1 329 ? -5.975 -9.981 9.530 1.00 98.19 329 ARG A N 1
ATOM 2512 C CA . ARG A 1 329 ? -6.483 -8.630 9.835 1.00 98.19 329 ARG A CA 1
ATOM 2513 C C . ARG A 1 329 ? -6.120 -8.128 11.240 1.00 98.19 329 ARG A C 1
ATOM 2515 O O . ARG A 1 329 ? -5.814 -6.944 11.369 1.00 98.19 329 ARG A O 1
ATOM 2522 N N . TYR A 1 330 ? -6.116 -8.986 12.267 1.00 97.69 330 TYR A N 1
ATOM 2523 C CA . TYR A 1 330 ? -5.652 -8.621 13.615 1.00 97.69 330 TYR A CA 1
ATOM 2524 C C . TYR A 1 330 ? -4.192 -8.144 13.588 1.00 97.69 330 TYR A C 1
ATOM 2526 O O . TYR A 1 330 ? -3.916 -7.027 14.022 1.00 97.69 330 TYR A O 1
ATOM 2534 N N . ASP A 1 331 ? -3.283 -8.924 12.993 1.00 97.19 331 ASP A N 1
ATOM 2535 C CA . ASP A 1 331 ? -1.855 -8.583 12.921 1.00 97.19 331 ASP A CA 1
ATOM 2536 C C . ASP A 1 331 ? -1.634 -7.270 12.140 1.00 97.19 331 ASP A C 1
ATOM 2538 O O . ASP A 1 331 ? -0.820 -6.432 12.523 1.00 97.19 331 ASP A O 1
ATOM 2542 N N . LYS A 1 332 ? -2.417 -7.040 11.075 1.00 97.62 332 LYS A N 1
ATOM 2543 C CA . LYS A 1 332 ? -2.396 -5.796 10.283 1.00 97.62 332 LYS A CA 1
ATOM 2544 C C . LYS A 1 332 ? -2.932 -4.582 11.068 1.00 97.62 332 LYS A C 1
ATOM 2546 O O . LYS A 1 332 ? -2.438 -3.469 10.885 1.00 97.62 332 LYS A O 1
ATOM 2551 N N . ALA A 1 333 ? -3.913 -4.767 11.954 1.00 97.00 333 ALA A N 1
ATOM 2552 C CA . ALA A 1 333 ? -4.392 -3.733 12.881 1.00 97.00 333 ALA A CA 1
ATOM 2553 C C . ALA A 1 333 ? -3.379 -3.431 14.000 1.00 97.00 333 ALA A C 1
ATOM 2555 O O . ALA A 1 333 ? -3.125 -2.264 14.303 1.00 97.00 333 ALA A O 1
ATOM 2556 N N . GLU A 1 334 ? -2.754 -4.459 14.569 1.00 95.81 334 GLU A N 1
ATOM 2557 C CA . GLU A 1 334 ? -1.684 -4.332 15.562 1.00 95.81 334 GLU A CA 1
ATOM 2558 C C . GLU A 1 334 ? -0.450 -3.625 14.976 1.00 95.81 334 GLU A C 1
ATOM 2560 O O . GLU A 1 334 ? 0.078 -2.685 15.575 1.00 95.81 334 GLU A O 1
ATOM 2565 N N . ALA A 1 335 ? -0.032 -3.991 13.761 1.00 96.00 335 ALA A N 1
ATOM 2566 C CA . ALA A 1 335 ? 1.042 -3.317 13.035 1.00 96.00 335 ALA A CA 1
ATOM 2567 C C . ALA A 1 335 ? 0.729 -1.833 12.779 1.00 96.00 335 ALA A C 1
ATOM 2569 O O . ALA A 1 335 ? 1.624 -0.988 12.878 1.00 96.00 335 ALA A O 1
ATOM 2570 N N . TRP A 1 336 ? -0.530 -1.486 12.495 1.00 95.12 336 TRP A N 1
ATOM 2571 C CA . TRP A 1 336 ? -0.954 -0.098 12.311 1.00 95.12 336 TRP A CA 1
ATOM 2572 C C . TRP A 1 336 ? -0.887 0.714 13.610 1.00 95.12 336 TRP A C 1
ATOM 2574 O O . TRP A 1 336 ? -0.290 1.791 13.610 1.00 95.12 336 TRP A O 1
ATOM 2584 N N . ILE A 1 337 ? -1.375 0.177 14.735 1.00 92.69 337 ILE A N 1
ATOM 2585 C CA . ILE A 1 337 ? -1.172 0.786 16.063 1.00 92.69 337 ILE A CA 1
ATOM 2586 C C . ILE A 1 337 ? 0.323 0.989 16.339 1.00 92.69 337 ILE A C 1
ATOM 2588 O O . ILE A 1 337 ? 0.760 2.078 16.713 1.00 92.69 337 ILE A O 1
ATOM 2592 N N . ASN A 1 338 ? 1.130 -0.045 16.098 1.00 90.56 338 ASN A N 1
ATOM 2593 C CA . ASN A 1 338 ? 2.545 -0.035 16.441 1.00 90.56 338 ASN A CA 1
ATOM 2594 C C . ASN A 1 338 ? 3.412 0.873 15.558 1.00 90.56 338 ASN A C 1
ATOM 2596 O O . ASN A 1 338 ? 4.467 1.310 16.026 1.00 90.56 338 ASN A O 1
ATOM 2600 N N . THR A 1 339 ? 2.982 1.199 14.335 1.00 89.25 339 THR A N 1
ATOM 2601 C CA . THR A 1 339 ? 3.783 1.985 13.375 1.00 89.25 339 THR A CA 1
ATOM 2602 C C . THR A 1 339 ? 3.198 3.346 12.999 1.00 89.25 339 THR A C 1
ATOM 2604 O O . THR A 1 339 ? 3.975 4.244 12.687 1.00 89.25 339 THR A O 1
ATOM 2607 N N . GLN A 1 340 ? 1.873 3.523 13.040 1.00 88.69 340 GLN A N 1
ATOM 2608 C CA . GLN A 1 340 ? 1.195 4.745 12.579 1.00 88.69 340 GLN A CA 1
ATOM 2609 C C . GLN A 1 340 ? 0.554 5.554 13.715 1.00 88.69 340 GLN A C 1
ATOM 2611 O O . GLN A 1 340 ? 0.370 6.760 13.561 1.00 88.69 340 GLN A O 1
ATOM 2616 N N . VAL A 1 341 ? 0.235 4.937 14.862 1.00 85.19 341 VAL A N 1
ATOM 2617 C CA . VAL A 1 341 ? -0.276 5.667 16.036 1.00 85.19 341 VAL A CA 1
ATOM 2618 C C . VAL A 1 341 ? 0.894 6.142 16.913 1.00 85.19 341 VAL A C 1
ATOM 2620 O O . VAL A 1 341 ? 1.659 5.303 17.419 1.00 85.19 341 VAL A O 1
ATOM 2623 N N . PRO A 1 342 ? 1.049 7.468 17.125 1.00 83.81 342 PRO A N 1
ATOM 2624 C CA . PRO A 1 342 ? 2.075 8.031 18.001 1.00 83.81 342 PRO A CA 1
ATOM 2625 C C . PRO A 1 342 ? 2.006 7.463 19.422 1.00 83.81 342 PRO A C 1
ATOM 2627 O O . PRO A 1 342 ? 0.923 7.223 19.955 1.00 83.81 342 PRO A O 1
ATOM 2630 N N . ALA A 1 343 ? 3.160 7.241 20.055 1.00 80.06 343 ALA A N 1
ATOM 2631 C CA . ALA A 1 343 ? 3.229 6.596 21.371 1.00 80.06 343 ALA A CA 1
ATOM 2632 C C . ALA A 1 343 ? 2.513 7.396 22.481 1.00 80.06 343 ALA A C 1
ATOM 2634 O O . ALA A 1 343 ? 1.952 6.808 23.400 1.00 80.06 343 ALA A O 1
ATOM 2635 N N . ASP A 1 344 ? 2.472 8.724 22.363 1.00 78.25 344 ASP A N 1
ATOM 2636 C CA . ASP A 1 344 ? 1.723 9.642 23.229 1.00 78.25 344 ASP A CA 1
ATOM 2637 C C . ASP A 1 344 ? 0.200 9.609 22.998 1.00 78.25 344 ASP A C 1
ATOM 2639 O O . ASP A 1 344 ? -0.552 10.117 23.827 1.00 78.25 344 ASP A O 1
ATOM 2643 N N . GLN A 1 345 ? -0.265 8.979 21.913 1.00 80.50 345 GLN A N 1
ATOM 2644 C CA . GLN A 1 345 ? -1.685 8.789 21.593 1.00 80.50 345 GLN A CA 1
ATOM 2645 C C . GLN A 1 345 ? -2.197 7.376 21.913 1.00 80.50 345 GLN A C 1
ATOM 2647 O O . GLN A 1 345 ? -3.400 7.210 22.108 1.00 80.50 345 GLN A O 1
ATOM 2652 N N . ARG A 1 346 ? -1.312 6.378 22.057 1.00 83.62 346 ARG A N 1
ATOM 2653 C CA . ARG A 1 346 ? -1.669 4.996 22.448 1.00 83.62 346 ARG A CA 1
ATOM 2654 C C . ARG A 1 346 ? -2.322 4.923 23.820 1.00 83.62 346 ARG A C 1
ATOM 2656 O O . ARG A 1 346 ? -2.020 5.746 24.691 1.00 83.62 346 ARG A O 1
ATOM 2663 N N . THR A 1 347 ? -3.210 3.958 24.024 1.00 83.81 347 THR A N 1
ATOM 2664 C CA . THR A 1 347 ? -3.957 3.801 25.277 1.00 83.81 347 THR A CA 1
ATOM 2665 C C . THR A 1 347 ? -3.100 3.136 26.348 1.00 83.81 347 THR A C 1
ATOM 2667 O O . THR A 1 347 ? -2.666 2.002 26.192 1.00 83.81 347 THR A O 1
ATOM 2670 N N . ILE A 1 348 ? -2.905 3.814 27.481 1.00 85.81 348 ILE A N 1
ATOM 2671 C CA . ILE A 1 348 ? -2.227 3.247 28.652 1.00 85.81 348 ILE A CA 1
ATOM 2672 C C . ILE A 1 348 ? -3.246 3.162 29.785 1.00 85.81 348 ILE A C 1
ATOM 2674 O O . ILE A 1 348 ? -3.651 4.180 30.338 1.00 85.81 348 ILE A O 1
ATOM 2678 N N . VAL A 1 349 ? -3.673 1.945 30.125 1.00 88.38 349 VAL A N 1
ATOM 2679 C CA . VAL A 1 349 ? -4.529 1.698 31.294 1.00 88.38 349 VAL A CA 1
ATOM 2680 C C . VAL A 1 349 ? -3.718 1.937 32.564 1.00 88.38 349 VAL A C 1
ATOM 2682 O O . VAL A 1 349 ? -2.608 1.415 32.697 1.00 88.38 349 VAL A O 1
ATOM 2685 N N . ARG A 1 350 ? -4.276 2.681 33.524 1.00 91.00 350 ARG A N 1
ATOM 2686 C CA . ARG A 1 350 ? -3.628 2.907 34.820 1.00 91.00 350 ARG A CA 1
ATOM 2687 C C . ARG A 1 350 ? -3.333 1.589 35.543 1.00 91.00 350 ARG A C 1
ATOM 2689 O O . ARG A 1 350 ? -4.116 0.637 35.503 1.00 91.00 350 ARG A O 1
ATOM 2696 N N . ALA A 1 351 ? -2.184 1.534 36.212 1.00 89.81 351 ALA A N 1
ATOM 2697 C CA . ALA A 1 351 ? -1.847 0.432 37.111 1.00 89.81 351 ALA A CA 1
ATOM 2698 C C . ALA A 1 351 ? -2.657 0.520 38.415 1.00 89.81 351 ALA A C 1
ATOM 2700 O O . ALA A 1 351 ? -3.237 -0.474 38.833 1.00 89.81 351 ALA A O 1
ATOM 2701 N N . GLU A 1 352 ? -2.748 1.727 38.978 1.00 93.25 352 GLU A N 1
ATOM 2702 C CA . GLU A 1 352 ? -3.362 2.022 40.276 1.00 93.25 352 GLU A CA 1
ATOM 2703 C C . GLU A 1 352 ? -4.503 3.052 40.144 1.00 93.25 352 GLU A C 1
ATOM 2705 O O . GLU A 1 352 ? -4.484 3.859 39.203 1.00 93.25 352 GLU A O 1
ATOM 2710 N N . PRO A 1 353 ? -5.476 3.077 41.078 1.00 95.19 353 PRO A N 1
ATOM 2711 C CA . PRO A 1 353 ? -6.579 4.038 41.066 1.00 95.19 353 PRO A CA 1
ATOM 2712 C C . PRO A 1 353 ? -6.085 5.479 41.254 1.00 95.19 353 PRO A C 1
ATOM 2714 O O . PRO A 1 353 ? -5.155 5.733 42.025 1.00 95.19 353 PRO A O 1
ATOM 2717 N N . ASP A 1 354 ? -6.742 6.457 40.621 1.00 95.94 354 ASP A N 1
ATOM 2718 C CA . ASP A 1 354 ? -6.456 7.872 40.896 1.00 95.94 354 ASP A CA 1
ATOM 2719 C C . ASP A 1 354 ? -7.117 8.312 42.211 1.00 95.94 354 ASP A C 1
ATOM 2721 O O . ASP A 1 354 ? -8.223 8.856 42.248 1.00 95.94 354 ASP A O 1
ATOM 2725 N N . ALA A 1 355 ? -6.433 8.032 43.318 1.00 94.56 355 ALA A N 1
ATOM 2726 C CA . ALA A 1 355 ? -6.935 8.291 44.660 1.00 94.56 355 ALA A CA 1
ATOM 2727 C C . ALA A 1 355 ? -7.118 9.786 44.989 1.00 94.56 355 ALA A C 1
ATOM 2729 O O . ALA A 1 355 ? -7.807 10.089 45.964 1.00 94.56 355 ALA A O 1
ATOM 2730 N N . GLU A 1 356 ? -6.519 10.717 44.238 1.00 95.38 356 GLU A N 1
ATOM 2731 C CA . GLU A 1 356 ? -6.758 12.158 44.410 1.00 95.38 356 GLU A CA 1
ATOM 2732 C C . GLU A 1 356 ? -7.997 12.601 43.628 1.00 95.38 356 GLU A C 1
ATOM 2734 O O . GLU A 1 356 ? -8.882 13.253 44.192 1.00 95.38 356 GLU A O 1
ATOM 2739 N N . LEU A 1 357 ? -8.126 12.173 42.367 1.00 95.75 357 LEU A N 1
ATOM 2740 C CA . LEU A 1 357 ? -9.316 12.439 41.565 1.00 95.75 357 LEU A CA 1
ATOM 2741 C C . LEU A 1 357 ? -10.563 11.838 42.225 1.00 95.75 357 LEU A C 1
ATOM 2743 O O . LEU A 1 357 ? -11.524 12.566 42.449 1.00 95.75 357 LEU A O 1
ATOM 2747 N N . LEU A 1 358 ? -10.525 10.567 42.645 1.00 95.75 358 LEU A N 1
ATOM 2748 C CA . LEU A 1 358 ? -11.643 9.896 43.328 1.00 95.75 358 LEU A CA 1
ATOM 2749 C C . LEU A 1 358 ? -12.102 10.632 44.602 1.00 95.75 358 LEU A C 1
ATOM 2751 O O . LEU A 1 358 ? -13.302 10.740 44.846 1.00 95.75 358 LEU A O 1
ATOM 2755 N N . LYS A 1 359 ? -11.170 11.183 45.395 1.00 94.88 359 LYS A N 1
ATOM 2756 C CA . LYS A 1 359 ? -11.489 11.961 46.611 1.00 94.88 359 LYS A CA 1
ATOM 2757 C C . LYS A 1 359 ? -12.024 13.363 46.324 1.00 94.88 359 LYS A C 1
ATOM 2759 O O . LYS A 1 359 ? -12.694 13.929 47.183 1.00 94.88 359 LYS A O 1
ATOM 2764 N N . SER A 1 360 ? -11.705 13.933 45.163 1.00 96.06 360 SER A N 1
ATOM 2765 C CA . SER A 1 360 ? -12.141 15.279 44.765 1.00 96.06 360 SER A CA 1
ATOM 2766 C C . SER A 1 360 ? -13.466 15.301 43.994 1.00 96.06 360 SER A C 1
ATOM 2768 O O . SER A 1 360 ? -13.972 16.384 43.702 1.00 96.06 360 SER A O 1
ATOM 2770 N N . LEU A 1 361 ? -14.056 14.135 43.697 1.00 95.38 361 LEU A N 1
ATOM 2771 C CA . LEU A 1 361 ? -15.356 14.047 43.031 1.00 95.38 361 LEU A CA 1
ATOM 2772 C C . LEU A 1 361 ? -16.475 14.640 43.888 1.00 95.38 361 LEU A C 1
ATOM 2774 O O . LEU A 1 361 ? -16.620 14.315 45.069 1.00 95.38 361 LEU A O 1
ATOM 2778 N N . ASP A 1 362 ? -17.320 15.442 43.245 1.00 94.62 362 ASP A N 1
ATOM 2779 C CA . ASP A 1 362 ? -18.578 15.911 43.809 1.00 94.62 362 ASP A CA 1
ATOM 2780 C C . ASP A 1 362 ? -19.598 14.764 43.952 1.00 94.62 362 ASP A C 1
ATOM 2782 O O . ASP A 1 362 ? -19.420 13.658 43.430 1.00 94.62 362 ASP A O 1
ATOM 2786 N N . GLU A 1 363 ? -20.705 15.027 44.651 1.00 93.25 363 GLU A N 1
ATOM 2787 C CA . GLU A 1 363 ? -21.787 14.047 44.852 1.00 93.25 363 GLU A CA 1
ATOM 2788 C C . GLU A 1 363 ? -22.281 13.456 43.521 1.00 93.25 363 GLU A C 1
ATOM 2790 O O . GLU A 1 363 ? -22.610 12.270 43.432 1.00 93.25 363 GLU A O 1
ATOM 2795 N N . ARG A 1 364 ? -22.274 14.272 42.459 1.00 91.44 364 ARG A N 1
ATOM 2796 C CA . ARG A 1 364 ? -22.691 13.887 41.113 1.00 91.44 364 ARG A CA 1
ATOM 2797 C C . ARG A 1 364 ? -21.711 12.910 40.456 1.00 91.44 364 ARG A C 1
ATOM 2799 O O . ARG A 1 364 ? -22.152 11.916 39.871 1.00 91.44 364 ARG A O 1
ATOM 2806 N N . GLY A 1 365 ? -20.407 13.159 40.546 1.00 92.88 365 GLY A N 1
ATOM 2807 C CA . GLY A 1 365 ? -19.362 12.252 40.077 1.00 92.88 365 GLY A CA 1
ATOM 2808 C C . GLY A 1 365 ? -19.408 10.919 40.821 1.00 92.88 365 GLY A C 1
ATOM 2809 O O . GLY A 1 365 ? -19.501 9.867 40.188 1.00 92.88 365 GLY A O 1
ATOM 2810 N N . GLN A 1 366 ? -19.470 10.964 42.155 1.00 94.75 366 GLN A N 1
ATOM 2811 C CA . GLN A 1 366 ? -19.564 9.772 43.008 1.00 94.75 366 GLN A CA 1
ATOM 2812 C C . GLN A 1 366 ? -20.807 8.922 42.693 1.00 94.75 366 GLN A C 1
ATOM 2814 O O . GLN A 1 366 ? -20.712 7.702 42.556 1.00 94.75 366 GLN A O 1
ATOM 2819 N N . GLN A 1 367 ? -21.977 9.550 42.524 1.00 95.44 367 GLN A N 1
ATOM 2820 C CA . GLN A 1 367 ? -23.205 8.847 42.143 1.00 95.44 367 GLN A CA 1
ATOM 2821 C C . GLN A 1 367 ? -23.104 8.223 40.742 1.00 95.44 367 GLN A C 1
ATOM 2823 O O . GLN A 1 367 ? -23.602 7.117 40.537 1.00 95.44 367 GLN A O 1
ATOM 2828 N N . SER A 1 368 ? -22.450 8.894 39.788 1.00 95.75 368 SER A N 1
ATOM 2829 C CA . SER A 1 368 ? -22.270 8.366 38.426 1.00 95.75 368 SER A CA 1
ATOM 2830 C C . SER A 1 368 ? -21.396 7.111 38.415 1.00 95.75 368 SER A C 1
ATOM 2832 O O . SER A 1 368 ? -21.725 6.141 37.735 1.00 95.75 368 SER A O 1
ATOM 2834 N N . LEU A 1 369 ? -20.310 7.099 39.199 1.00 96.56 369 LEU A N 1
ATOM 2835 C CA . LEU A 1 369 ? -19.473 5.908 39.360 1.00 96.56 369 LEU A CA 1
ATOM 2836 C C . LEU A 1 369 ? -20.235 4.770 40.041 1.00 96.56 369 LEU A C 1
ATOM 2838 O O . LEU A 1 369 ? -20.188 3.647 39.551 1.00 96.56 369 LEU A O 1
ATOM 2842 N N . ARG A 1 370 ? -21.006 5.053 41.101 1.00 96.00 370 ARG A N 1
ATOM 2843 C CA . ARG A 1 370 ? -21.830 4.035 41.773 1.00 96.00 370 ARG A CA 1
ATOM 2844 C C . ARG A 1 370 ? -22.835 3.385 40.816 1.00 96.00 370 ARG A C 1
ATOM 2846 O O . ARG A 1 370 ? -22.850 2.168 40.697 1.00 96.00 370 ARG A O 1
ATOM 2853 N N . LEU A 1 371 ? -23.586 4.186 40.052 1.00 96.00 371 LEU A N 1
ATOM 2854 C CA . LEU A 1 371 ? -24.532 3.682 39.043 1.00 96.00 371 LEU A CA 1
ATOM 2855 C C . LEU A 1 371 ? -23.856 2.818 37.963 1.00 96.00 371 LEU A C 1
ATOM 2857 O O . LEU A 1 371 ? -24.472 1.878 37.462 1.00 96.00 371 LEU A O 1
ATOM 2861 N N . LEU A 1 372 ? -22.605 3.121 37.596 1.00 96.69 372 LEU A N 1
ATOM 2862 C CA . LEU A 1 372 ? -21.822 2.277 36.693 1.00 96.69 372 LEU A CA 1
ATOM 2863 C C . LEU A 1 372 ? -21.446 0.948 37.366 1.00 96.69 372 LEU A C 1
ATOM 2865 O O . LEU A 1 372 ? -21.735 -0.107 36.808 1.00 96.69 372 LEU A O 1
ATOM 2869 N N . LEU A 1 373 ? -20.829 1.002 38.551 1.00 96.06 373 LEU A N 1
ATOM 2870 C CA . LEU A 1 373 ? -20.304 -0.152 39.294 1.00 96.06 373 LEU A CA 1
ATOM 2871 C C . LEU A 1 373 ? -21.397 -1.151 39.701 1.00 96.06 373 LEU A C 1
ATOM 2873 O O . LEU A 1 373 ? -21.215 -2.361 39.529 1.00 96.06 373 LEU A O 1
ATOM 2877 N N . ASP A 1 374 ? -22.550 -0.651 40.151 1.00 95.38 374 ASP A N 1
ATOM 2878 C CA . ASP A 1 374 ? -23.749 -1.446 40.445 1.00 95.38 374 ASP A CA 1
ATOM 2879 C C . ASP A 1 374 ? -24.254 -2.176 39.185 1.00 95.38 374 ASP A C 1
ATOM 2881 O O . ASP A 1 374 ? -24.694 -3.325 39.241 1.00 95.38 374 ASP A O 1
ATOM 2885 N N . GLY A 1 375 ? -24.166 -1.519 38.023 1.00 94.56 375 GLY A N 1
ATOM 2886 C CA . GLY A 1 375 ? -24.641 -2.047 36.748 1.00 94.56 375 GLY A CA 1
ATOM 2887 C C . GLY A 1 375 ? -23.692 -3.023 36.045 1.00 94.56 375 GLY A C 1
ATOM 2888 O O . GLY A 1 375 ? -24.174 -3.814 35.230 1.00 94.56 375 GLY A O 1
ATOM 2889 N N . LEU A 1 376 ? -22.378 -2.994 36.325 1.00 93.56 376 LEU A N 1
ATOM 2890 C CA . LEU A 1 376 ? -21.365 -3.723 35.540 1.00 93.56 376 LEU A CA 1
ATOM 2891 C C . LEU A 1 376 ? -21.680 -5.217 35.390 1.00 93.56 376 LEU A C 1
ATOM 2893 O O . LEU A 1 376 ? -21.723 -5.715 34.268 1.00 93.56 376 LEU A O 1
ATOM 2897 N N . ALA A 1 377 ? -21.935 -5.916 36.500 1.00 91.25 377 ALA A N 1
ATOM 2898 C CA . ALA A 1 377 ? -22.097 -7.372 36.511 1.00 91.25 377 ALA A CA 1
ATOM 2899 C C . ALA A 1 377 ? -23.306 -7.849 35.687 1.00 91.25 377 ALA A C 1
ATOM 2901 O O . ALA A 1 377 ? -23.231 -8.859 34.995 1.00 91.25 377 ALA A O 1
ATOM 2902 N N . ALA A 1 378 ? -24.415 -7.103 35.727 1.00 92.56 378 ALA A N 1
ATOM 2903 C CA . ALA A 1 378 ? -25.630 -7.431 34.980 1.00 92.56 378 ALA A CA 1
ATOM 2904 C C . ALA A 1 378 ? -25.538 -7.088 33.481 1.00 92.56 378 ALA A C 1
ATOM 2906 O O . ALA A 1 378 ? -26.379 -7.525 32.700 1.00 92.56 378 ALA A O 1
ATOM 2907 N N . ASN A 1 379 ? -24.541 -6.294 33.077 1.00 91.81 379 ASN A N 1
ATOM 2908 C CA . ASN A 1 379 ? -24.427 -5.725 31.735 1.00 91.81 379 ASN A CA 1
ATOM 2909 C C . ASN A 1 379 ? -23.102 -6.088 31.039 1.00 91.81 379 ASN A C 1
ATOM 2911 O O . ASN A 1 379 ? -22.762 -5.442 30.052 1.00 91.81 379 ASN A O 1
ATOM 2915 N N . TRP A 1 380 ? -22.351 -7.086 31.524 1.00 89.81 380 TRP A N 1
ATOM 2916 C CA . TRP A 1 380 ? -20.980 -7.391 31.082 1.00 89.81 380 TRP A CA 1
ATOM 2917 C C . TRP A 1 380 ? -20.893 -8.037 29.681 1.00 89.81 380 TRP A C 1
ATOM 2919 O O . TRP A 1 380 ? -20.576 -9.209 29.509 1.00 89.81 380 TRP A O 1
ATOM 2929 N N . SER A 1 381 ? -21.211 -7.245 28.659 1.00 84.50 381 SER A N 1
ATOM 2930 C CA . SER A 1 381 ? -21.099 -7.534 27.224 1.00 84.50 381 SER A CA 1
ATOM 2931 C C . SER A 1 381 ? -20.916 -6.215 26.464 1.00 84.50 381 SER A C 1
ATOM 2933 O O . SER A 1 381 ? -21.153 -5.144 27.026 1.00 84.50 381 SER A O 1
ATOM 2935 N N . LEU A 1 382 ? -20.528 -6.240 25.183 1.00 82.56 382 LEU A N 1
ATOM 2936 C CA . LEU A 1 382 ? -20.326 -4.995 24.425 1.00 82.56 382 LEU A CA 1
ATOM 2937 C C . LEU A 1 382 ? -21.607 -4.144 24.328 1.00 82.56 382 LEU A C 1
ATOM 2939 O O . LEU A 1 382 ? -21.540 -2.916 24.452 1.00 82.56 382 LEU A O 1
ATOM 2943 N N . ASP A 1 383 ? -22.759 -4.780 24.107 1.00 85.38 383 ASP A N 1
ATOM 2944 C CA . ASP A 1 383 ? -24.051 -4.095 24.004 1.00 85.38 383 ASP A CA 1
ATOM 2945 C C . ASP A 1 383 ? -24.550 -3.629 25.378 1.00 85.38 383 ASP A C 1
ATOM 2947 O O . ASP A 1 383 ? -24.822 -2.441 25.559 1.00 85.38 383 ASP A O 1
ATOM 2951 N N . GLY A 1 384 ? -24.523 -4.510 26.386 1.00 90.94 384 GLY A N 1
ATOM 2952 C CA . GLY A 1 384 ? -24.896 -4.171 27.762 1.00 90.94 384 GLY A CA 1
ATOM 2953 C C . GLY A 1 384 ? -24.064 -3.021 28.336 1.00 90.94 384 GLY A C 1
ATOM 2954 O O . GLY A 1 384 ? -24.620 -2.060 28.866 1.00 90.94 384 GLY A O 1
ATOM 2955 N N . LEU A 1 385 ? -22.738 -3.037 28.161 1.00 92.19 385 LEU A N 1
ATOM 2956 C CA . LEU A 1 385 ? -21.868 -1.939 28.593 1.00 92.19 385 LEU A CA 1
ATOM 2957 C C . LEU A 1 385 ? -22.091 -0.668 27.765 1.00 92.19 385 LEU A C 1
ATOM 2959 O O . LEU A 1 385 ? -21.946 0.432 28.296 1.00 92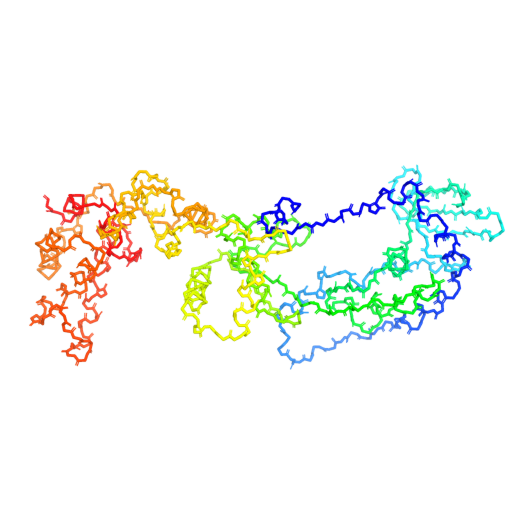.19 385 LEU A O 1
ATOM 2963 N N . THR A 1 386 ? -22.479 -0.780 26.490 1.00 91.50 386 THR A N 1
ATOM 2964 C CA . THR A 1 386 ? -22.895 0.387 25.694 1.00 91.50 386 THR A CA 1
ATOM 2965 C C . THR A 1 386 ? -24.168 1.004 26.268 1.00 91.50 386 THR A C 1
ATOM 2967 O O . THR A 1 386 ? -24.197 2.213 26.500 1.00 91.50 386 THR A O 1
ATOM 2970 N N . HIS A 1 387 ? -25.185 0.193 26.560 1.00 92.88 387 HIS A N 1
ATOM 2971 C CA . HIS A 1 387 ? -26.427 0.642 27.180 1.00 92.88 387 HIS A CA 1
ATOM 2972 C C . HIS A 1 387 ? -26.178 1.269 28.563 1.00 92.88 387 HIS A C 1
ATOM 2974 O O . HIS A 1 387 ? -26.613 2.392 28.818 1.00 92.88 387 HIS A O 1
ATOM 2980 N N . LEU A 1 388 ? -25.396 0.605 29.420 1.00 95.69 388 LEU A N 1
ATOM 2981 C CA . LEU A 1 388 ? -25.051 1.073 30.762 1.00 95.69 388 LEU A CA 1
ATOM 2982 C C . LEU A 1 388 ? -24.284 2.405 30.739 1.00 95.69 388 LEU A C 1
ATOM 2984 O O . LEU A 1 388 ? -24.735 3.380 31.338 1.00 95.69 388 LEU A O 1
ATOM 2988 N N . VAL A 1 389 ? -23.158 2.485 30.020 1.00 95.38 389 VAL A N 1
ATOM 2989 C CA . VAL A 1 389 ? -22.294 3.682 30.006 1.00 95.38 389 VAL A CA 1
ATOM 2990 C C . VAL A 1 389 ? -23.035 4.908 29.458 1.00 95.38 389 VAL A C 1
ATOM 2992 O O . VAL A 1 389 ? -22.901 6.002 30.004 1.00 95.38 389 VAL A O 1
ATOM 2995 N N . TYR A 1 390 ? -23.857 4.746 28.417 1.00 94.00 390 TYR A N 1
ATOM 2996 C CA . TYR A 1 390 ? -24.670 5.845 27.879 1.00 94.00 390 TYR A CA 1
ATOM 2997 C C . TYR A 1 390 ? -25.918 6.144 28.728 1.00 94.00 390 TYR A C 1
ATOM 2999 O O . TYR A 1 390 ? -26.439 7.263 28.661 1.00 94.00 390 TYR A O 1
ATOM 3007 N N . GLY A 1 391 ? -26.395 5.165 29.502 1.00 95.00 391 GLY A N 1
ATOM 3008 C CA . GLY A 1 391 ? -27.563 5.249 30.375 1.00 95.00 391 GLY A CA 1
ATOM 3009 C C . GLY A 1 391 ? -27.297 5.944 31.712 1.00 95.00 391 GLY A C 1
ATOM 3010 O O . GLY A 1 391 ? -28.150 6.712 32.149 1.00 95.00 391 GLY A O 1
ATOM 3011 N N . VAL A 1 392 ? -26.122 5.758 32.330 1.00 96.31 392 VAL A N 1
ATOM 3012 C CA . VAL A 1 392 ? -25.781 6.325 33.658 1.00 96.31 392 VAL A CA 1
ATOM 3013 C C . VAL A 1 392 ? -26.125 7.825 33.787 1.00 96.31 392 VAL A C 1
ATOM 3015 O O . VAL A 1 392 ? -26.854 8.178 34.718 1.00 96.31 392 VAL A O 1
ATOM 3018 N N . PRO A 1 393 ? -25.737 8.720 32.851 1.00 95.62 393 PRO A N 1
ATOM 3019 C CA . PRO A 1 393 ? -26.066 10.147 32.953 1.00 95.62 393 PRO A CA 1
ATOM 3020 C C . PRO A 1 393 ? -27.552 10.476 32.731 1.00 95.62 393 PRO A C 1
ATOM 3022 O O . PRO A 1 393 ? -28.002 11.540 33.153 1.00 95.62 393 PRO A O 1
ATOM 3025 N N . LYS A 1 394 ? -28.317 9.585 32.078 1.00 94.19 394 LYS A N 1
ATOM 3026 C CA . LYS A 1 394 ? -29.780 9.704 31.936 1.00 94.19 394 LYS A CA 1
ATOM 3027 C C . LYS A 1 394 ? -30.468 9.330 33.249 1.00 94.19 394 LYS A C 1
ATOM 3029 O O . LYS A 1 394 ? -31.263 10.112 33.764 1.00 94.19 394 LYS A O 1
ATOM 3034 N N . VAL A 1 395 ? -30.090 8.179 33.815 1.00 94.12 395 VAL A N 1
ATOM 3035 C CA . VAL A 1 395 ? -30.631 7.633 35.071 1.00 94.12 395 VAL A CA 1
ATOM 3036 C C . VAL A 1 395 ? -30.352 8.573 36.239 1.00 94.12 395 VAL A C 1
ATOM 3038 O O . VAL A 1 395 ? -31.263 8.881 37.002 1.00 94.12 395 VAL A O 1
ATOM 3041 N N . GLN A 1 396 ? -29.136 9.125 36.329 1.00 93.88 396 GLN A N 1
ATOM 3042 C CA . GLN A 1 396 ? -28.810 10.165 37.310 1.00 93.88 396 GLN A CA 1
ATOM 3043 C C . GLN A 1 396 ? -29.740 11.388 37.214 1.00 93.88 396 GLN A C 1
ATOM 3045 O O . GLN A 1 396 ? -30.069 11.993 38.231 1.00 93.88 396 GLN A O 1
ATOM 3050 N N . ALA A 1 397 ? -30.157 11.765 36.005 1.00 91.62 397 ALA A N 1
ATOM 3051 C CA . ALA A 1 397 ? -31.056 12.892 35.771 1.00 91.62 397 ALA A CA 1
ATOM 3052 C C . ALA A 1 397 ? -32.553 12.520 35.863 1.00 91.62 397 ALA A C 1
ATOM 3054 O O . ALA A 1 397 ? -33.399 13.348 35.535 1.00 91.62 397 ALA A O 1
ATOM 3055 N N . GLY A 1 398 ? -32.887 11.299 36.300 1.00 92.75 398 GLY A N 1
ATOM 3056 C CA . GLY A 1 398 ? -34.265 10.827 36.469 1.00 92.75 398 GLY A CA 1
ATOM 3057 C C . GLY A 1 398 ? -34.937 10.292 35.198 1.00 92.75 398 GLY A C 1
ATOM 3058 O O . GLY A 1 398 ? -36.143 10.056 35.213 1.00 92.75 398 GLY A O 1
ATOM 3059 N N . PHE A 1 399 ? -34.188 10.086 34.110 1.00 93.38 399 PHE A N 1
ATOM 3060 C CA . PHE A 1 399 ? -34.705 9.532 32.854 1.00 93.38 399 PHE A CA 1
ATOM 3061 C C . PHE A 1 399 ? -34.422 8.024 32.730 1.00 93.38 399 PHE A C 1
ATOM 3063 O O . PHE A 1 399 ? -33.391 7.555 33.218 1.00 93.38 399 PHE A O 1
ATOM 3070 N N . PRO A 1 400 ? -35.272 7.261 32.016 1.00 90.94 400 PRO A N 1
ATOM 3071 C CA . PRO A 1 400 ? -34.971 5.882 31.637 1.00 90.94 400 PRO A CA 1
ATOM 3072 C C . PRO A 1 400 ? -33.640 5.747 30.872 1.00 90.94 400 PRO A C 1
ATOM 3074 O O . PRO A 1 400 ? -33.242 6.636 30.112 1.00 90.94 400 PRO A O 1
ATOM 3077 N N . ALA A 1 401 ? -32.940 4.623 31.052 1.00 87.75 401 ALA A N 1
ATOM 3078 C CA . ALA A 1 401 ? -31.651 4.365 30.399 1.00 87.75 401 ALA A CA 1
ATOM 3079 C C . ALA A 1 401 ? -31.771 4.238 28.865 1.00 87.75 401 ALA A C 1
ATOM 3081 O O . ALA A 1 401 ? -30.858 4.624 28.130 1.00 87.75 401 ALA A O 1
ATOM 3082 N N . ASP A 1 402 ? -32.923 3.788 28.380 1.00 88.50 402 ASP A N 1
ATOM 3083 C CA . ASP A 1 402 ? -33.307 3.629 26.978 1.00 88.50 402 ASP A CA 1
ATOM 3084 C C . ASP A 1 402 ? -33.860 4.917 26.335 1.00 88.50 402 ASP A C 1
ATOM 3086 O O . ASP A 1 402 ? -33.936 4.993 25.108 1.00 88.50 402 ASP A O 1
ATOM 3090 N N . ALA A 1 403 ? -34.140 5.968 27.122 1.00 87.88 403 ALA A N 1
ATOM 3091 C CA . ALA A 1 403 ? -34.710 7.229 26.636 1.00 87.88 403 ALA A CA 1
ATOM 3092 C C . ALA A 1 403 ? -33.941 7.805 25.431 1.00 87.88 403 ALA A C 1
ATOM 3094 O O . ALA A 1 403 ? -32.703 7.890 25.426 1.00 87.88 403 ALA A O 1
ATOM 3095 N N . THR A 1 404 ? -34.676 8.199 24.394 1.00 86.38 404 THR A N 1
ATOM 3096 C CA . THR A 1 404 ? -34.118 8.602 23.101 1.00 86.38 404 THR A CA 1
ATOM 3097 C C . THR A 1 404 ? -33.647 10.063 23.105 1.00 86.38 404 THR A C 1
ATOM 3099 O O . THR A 1 404 ? -34.103 10.870 23.916 1.00 86.38 404 THR A O 1
ATOM 3102 N N . PRO A 1 405 ? -32.796 10.488 22.149 1.00 83.06 405 PRO A N 1
ATOM 3103 C CA . PRO A 1 405 ? -32.363 11.887 22.042 1.00 83.06 405 PRO A CA 1
ATOM 3104 C C . PRO A 1 405 ? -33.483 12.920 21.823 1.00 83.06 405 PRO A C 1
ATOM 3106 O O . PRO A 1 405 ? -33.198 14.112 21.855 1.00 83.06 405 PRO A O 1
ATOM 3109 N N . LYS A 1 406 ? -34.727 12.493 21.558 1.00 85.81 406 LYS A N 1
ATOM 3110 C CA . LYS A 1 406 ? -35.904 13.376 21.454 1.00 85.81 406 LYS A CA 1
ATOM 3111 C C . LYS A 1 406 ? -36.586 13.627 22.802 1.00 85.81 406 LYS A C 1
ATOM 3113 O O . LYS A 1 406 ? -37.312 14.605 22.931 1.00 85.81 406 LYS A O 1
ATOM 3118 N N . GLU A 1 407 ? -36.371 12.743 23.772 1.00 84.75 407 GLU A N 1
ATOM 3119 C CA . GLU A 1 407 ? -36.972 12.780 25.113 1.00 84.75 407 GLU A CA 1
ATOM 3120 C C . GLU A 1 407 ? -36.020 13.389 26.153 1.00 84.75 407 GLU A C 1
ATOM 3122 O O . GLU A 1 407 ? -36.426 13.695 27.271 1.00 84.75 407 GLU A O 1
ATOM 3127 N N . LEU A 1 408 ? -34.748 13.571 25.784 1.00 88.12 408 LEU A N 1
ATOM 3128 C CA . LEU A 1 408 ? -33.684 14.044 26.662 1.00 88.12 408 LEU A CA 1
ATOM 3129 C C . LEU A 1 408 ? -33.392 15.543 26.454 1.00 88.12 408 LEU A C 1
ATOM 3131 O O . LEU A 1 408 ? -33.153 15.963 25.318 1.00 88.12 408 LEU A O 1
ATOM 3135 N N . PRO A 1 409 ? -33.315 16.341 27.535 1.00 90.19 409 PRO A N 1
ATOM 3136 C CA . PRO A 1 409 ? -32.791 17.704 27.491 1.00 90.19 409 PRO A CA 1
ATOM 3137 C C . PRO A 1 409 ? -31.344 17.769 26.967 1.00 90.19 409 PRO A C 1
ATOM 3139 O O . PRO A 1 409 ? -30.565 16.819 27.102 1.00 90.19 409 PRO A O 1
ATOM 3142 N N . ALA A 1 410 ? -30.951 18.909 26.390 1.00 88.31 410 ALA A N 1
ATOM 3143 C CA . ALA A 1 410 ? -29.626 19.090 25.786 1.00 88.31 410 ALA A CA 1
ATOM 3144 C C . ALA A 1 410 ? -28.478 18.932 26.805 1.00 88.31 410 ALA A C 1
ATOM 3146 O O . ALA A 1 410 ? -27.381 18.483 26.465 1.00 88.31 410 ALA A O 1
ATOM 3147 N N . GLU A 1 411 ? -28.757 19.237 28.070 1.00 90.81 411 GLU A N 1
ATOM 3148 C CA . GLU A 1 411 ? -27.873 19.135 29.227 1.00 90.81 411 GLU A CA 1
ATOM 3149 C C . GLU A 1 411 ? -27.406 17.692 29.473 1.00 90.81 411 GLU A C 1
ATOM 3151 O O . GLU A 1 411 ? -26.278 17.482 29.922 1.00 90.81 411 GLU A O 1
ATOM 3156 N N . ILE A 1 412 ? -28.217 16.686 29.116 1.00 91.50 412 ILE A N 1
ATOM 3157 C CA . ILE A 1 412 ? -27.859 15.265 29.251 1.00 91.50 412 ILE A CA 1
ATOM 3158 C C . ILE A 1 412 ? -26.674 14.912 28.349 1.00 91.50 412 ILE A C 1
ATOM 3160 O O . ILE A 1 412 ? -25.783 14.168 28.755 1.00 91.50 412 ILE A O 1
ATOM 3164 N N . LYS A 1 413 ? -26.598 15.502 27.151 1.00 88.25 413 LYS A N 1
ATOM 3165 C CA . LYS A 1 413 ? -25.467 15.310 26.229 1.00 88.25 413 LYS A CA 1
ATOM 3166 C C . LYS A 1 413 ? -24.174 15.922 26.777 1.00 88.25 413 LYS A C 1
ATOM 3168 O O . LYS A 1 413 ? -23.090 15.390 26.536 1.00 88.25 413 LYS A O 1
ATOM 3173 N N . THR A 1 414 ? -24.279 17.020 27.525 1.00 91.94 414 THR A N 1
ATOM 3174 C CA . THR A 1 414 ? -23.147 17.609 28.256 1.00 91.94 414 THR A CA 1
ATOM 3175 C C . THR A 1 414 ? -22.737 16.709 29.420 1.00 91.94 414 THR A C 1
ATOM 3177 O O . THR A 1 414 ? -21.563 16.372 29.526 1.00 91.94 414 THR A O 1
ATOM 3180 N N . ALA A 1 415 ? -23.694 16.223 30.218 1.00 92.44 415 ALA A N 1
ATOM 3181 C CA . ALA A 1 415 ? -23.432 15.291 31.316 1.00 92.44 415 ALA A CA 1
ATOM 3182 C C . ALA A 1 415 ? -22.774 13.981 30.842 1.00 92.44 415 ALA A C 1
ATOM 3184 O O . ALA A 1 415 ? -21.825 13.520 31.468 1.00 92.44 415 ALA A O 1
ATOM 3185 N N . GLN A 1 416 ? -23.204 13.425 29.702 1.00 93.31 416 GLN A N 1
ATOM 3186 C CA . GLN A 1 416 ? -22.554 12.272 29.066 1.00 93.31 416 GLN A CA 1
ATOM 3187 C C . GLN A 1 416 ? -21.091 12.553 28.714 1.00 93.31 416 GLN A C 1
ATOM 3189 O O . GLN A 1 416 ? -20.227 11.744 29.031 1.00 93.31 416 GLN A O 1
ATOM 3194 N N . ARG A 1 417 ? -20.785 13.710 28.114 1.00 92.56 417 ARG A N 1
ATOM 3195 C CA . ARG A 1 417 ? -19.398 14.092 27.798 1.00 92.56 417 ARG A CA 1
ATOM 3196 C C . ARG A 1 417 ? -18.538 14.227 29.053 1.00 92.56 417 ARG A C 1
ATOM 3198 O O . ARG A 1 417 ? -17.437 13.690 29.069 1.00 92.56 417 ARG A O 1
ATOM 3205 N N . SER A 1 418 ? -19.045 14.886 30.096 1.00 94.31 418 SER A N 1
ATOM 3206 C CA . SER A 1 418 ? -18.338 15.024 31.376 1.00 94.31 418 SER A CA 1
ATOM 3207 C C . SER A 1 418 ? -18.102 13.671 32.054 1.00 94.31 418 SER A C 1
ATOM 3209 O O . SER A 1 418 ? -17.003 13.416 32.535 1.00 94.31 418 SER A O 1
ATOM 3211 N N . PHE A 1 419 ? -19.095 12.777 32.043 1.00 96.06 419 PHE A N 1
ATOM 3212 C CA . PHE A 1 419 ? -18.959 11.422 32.580 1.00 96.06 419 PHE A CA 1
ATOM 3213 C C . PHE A 1 419 ? -17.944 10.584 31.789 1.00 96.06 419 PHE A C 1
ATOM 3215 O O . PHE A 1 419 ? -17.125 9.888 32.382 1.00 96.06 419 PHE A O 1
ATOM 3222 N N . PHE A 1 420 ? -17.938 10.683 30.456 1.00 96.00 420 PHE A N 1
ATOM 3223 C CA . PHE A 1 420 ? -16.967 9.963 29.630 1.00 96.00 420 PHE A CA 1
ATOM 3224 C C . PHE A 1 420 ? -15.539 10.480 29.853 1.00 96.00 420 PHE A C 1
ATOM 3226 O O . PHE A 1 420 ? -14.627 9.671 29.994 1.00 96.00 420 PHE A O 1
ATOM 3233 N N . ALA A 1 421 ? -15.350 11.801 29.951 1.00 95.38 421 ALA A N 1
ATOM 3234 C CA . ALA A 1 421 ? -14.059 12.400 30.292 1.00 95.38 421 ALA A CA 1
ATOM 3235 C C . ALA A 1 421 ? -13.574 11.963 31.687 1.00 95.38 421 ALA A C 1
ATOM 3237 O O . ALA A 1 421 ? -12.412 11.597 31.837 1.00 95.38 421 ALA A O 1
ATOM 3238 N N . LEU A 1 422 ? -14.468 11.909 32.685 1.00 96.31 422 LEU A N 1
ATOM 3239 C CA . LEU A 1 422 ? -14.156 11.381 34.017 1.00 96.31 422 LEU A CA 1
ATOM 3240 C C . LEU A 1 422 ? -13.675 9.921 33.956 1.00 96.31 422 LEU A C 1
ATOM 3242 O O . LEU A 1 422 ? -12.652 9.590 34.553 1.00 96.31 422 LEU A O 1
ATOM 3246 N N . LEU A 1 423 ? -14.368 9.056 33.208 1.00 96.75 423 LEU A N 1
ATOM 3247 C CA . LEU A 1 423 ? -13.952 7.661 33.041 1.00 96.75 423 LEU A CA 1
ATOM 3248 C C . LEU A 1 423 ? -12.605 7.536 32.318 1.00 96.75 423 LEU A C 1
ATOM 3250 O O . LEU A 1 423 ? -11.785 6.718 32.725 1.00 96.75 423 LEU A O 1
ATOM 3254 N N . TYR A 1 424 ? -12.327 8.351 31.294 1.00 95.62 424 TYR A N 1
ATOM 3255 C CA . TYR A 1 424 ? -11.005 8.353 30.659 1.00 95.62 424 TYR A CA 1
ATOM 3256 C C . TYR A 1 424 ? -9.907 8.850 31.611 1.00 95.62 424 TYR A C 1
ATOM 3258 O O . TYR A 1 424 ? -8.834 8.249 31.663 1.00 95.62 424 TYR A O 1
ATOM 3266 N N . GLN A 1 425 ? -10.165 9.869 32.431 1.00 95.38 425 GLN A N 1
ATOM 3267 C CA . GLN A 1 425 ? -9.186 10.348 33.408 1.00 95.38 425 GLN A CA 1
ATOM 3268 C C . GLN A 1 425 ? -8.879 9.286 34.476 1.00 95.38 425 GLN A C 1
ATOM 3270 O O . GLN A 1 425 ? -7.707 9.026 34.766 1.00 95.38 425 GLN A O 1
ATOM 3275 N N . LEU A 1 426 ? -9.906 8.604 34.992 1.00 96.38 426 LEU A N 1
ATOM 3276 C CA . LEU A 1 426 ? -9.762 7.532 35.984 1.00 96.38 426 LEU A CA 1
ATOM 3277 C C . LEU A 1 426 ? -9.126 6.251 35.422 1.00 96.38 426 LEU A C 1
ATOM 3279 O O . LEU A 1 426 ? -8.335 5.622 36.115 1.00 96.38 426 LEU A O 1
ATOM 3283 N N . LEU A 1 427 ? -9.427 5.863 34.178 1.00 94.94 427 LEU A N 1
ATOM 3284 C CA . LEU A 1 427 ? -8.952 4.593 33.606 1.00 94.94 427 LEU A CA 1
ATOM 3285 C C . LEU A 1 427 ? -7.637 4.719 32.822 1.00 94.94 427 LEU A C 1
ATOM 3287 O O . LEU A 1 427 ? -6.846 3.777 32.827 1.00 94.94 427 LEU A O 1
ATOM 3291 N N . VAL A 1 428 ? -7.398 5.848 32.139 1.00 93.06 428 VAL A N 1
ATOM 3292 C CA . VAL A 1 428 ? -6.257 6.040 31.213 1.00 93.06 428 VAL A CA 1
ATOM 3293 C C . VAL A 1 428 ? -5.527 7.387 31.356 1.00 93.06 428 VAL A C 1
ATOM 3295 O O . VAL A 1 428 ? -4.575 7.647 30.624 1.00 93.06 428 VAL A O 1
ATOM 3298 N N . GLY A 1 429 ? -5.938 8.257 32.289 1.00 91.75 429 GLY A N 1
ATOM 3299 C CA . GLY A 1 429 ? -5.244 9.522 32.583 1.00 91.75 429 GLY A CA 1
ATOM 3300 C C . GLY A 1 429 ? -5.304 10.570 31.465 1.00 91.75 429 GLY A C 1
ATOM 3301 O O . GLY A 1 429 ? -4.360 11.340 31.296 1.00 91.75 429 GLY A O 1
ATOM 3302 N N . ARG A 1 430 ? -6.377 10.575 30.661 1.00 90.38 430 ARG A N 1
ATOM 3303 C CA . ARG A 1 430 ? -6.599 11.531 29.559 1.00 90.38 430 ARG A CA 1
ATOM 3304 C C . ARG A 1 430 ? -8.066 11.946 29.473 1.00 90.38 430 ARG A C 1
ATOM 3306 O O . ARG A 1 430 ? -8.933 11.247 29.976 1.00 90.38 430 ARG A O 1
ATOM 3313 N N . ASP A 1 431 ? -8.358 13.032 28.7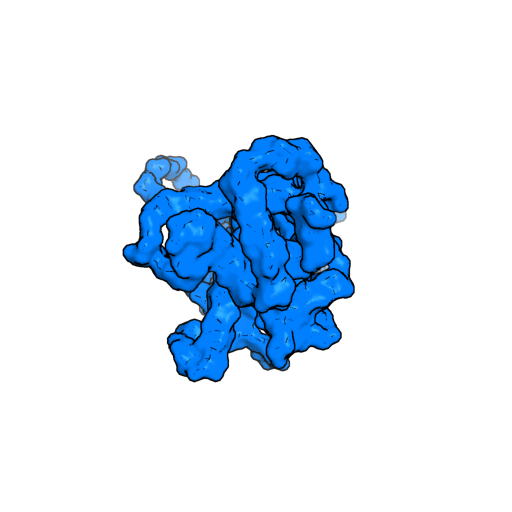59 1.00 87.75 431 ASP A N 1
ATOM 3314 C CA . ASP A 1 431 ? -9.740 13.490 28.516 1.00 87.75 431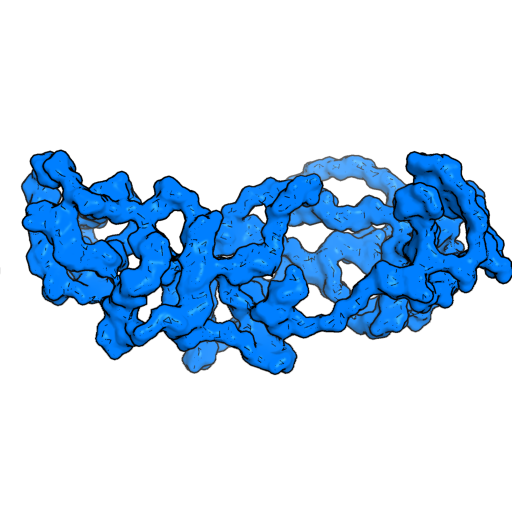 ASP A CA 1
ATOM 3315 C C . ASP A 1 431 ? -10.489 12.664 27.453 1.00 87.75 431 ASP A C 1
ATOM 3317 O O . ASP A 1 431 ? -11.713 12.741 27.336 1.00 87.75 431 ASP A O 1
ATOM 3321 N N . THR A 1 432 ? -9.756 11.900 26.638 1.00 87.44 432 THR A N 1
ATOM 3322 C CA . THR A 1 432 ? -10.290 11.078 25.543 1.00 87.44 432 THR A CA 1
ATOM 3323 C C . THR A 1 432 ? -9.524 9.761 25.424 1.00 87.44 432 THR A C 1
ATOM 3325 O O . THR A 1 432 ? -8.382 9.653 25.874 1.00 87.44 432 THR A O 1
ATOM 3328 N N . GLY A 1 433 ? -10.155 8.761 24.809 1.00 86.06 433 GLY A N 1
ATOM 3329 C CA . GLY A 1 433 ? -9.602 7.422 24.637 1.00 86.06 433 GLY A CA 1
ATOM 3330 C C . GLY A 1 433 ? -10.465 6.548 23.714 1.00 86.06 433 GLY A C 1
ATOM 3331 O O . GLY A 1 433 ? -11.365 7.067 23.041 1.00 86.06 433 GLY A O 1
ATOM 3332 N N . PRO A 1 434 ? -10.204 5.229 23.664 1.00 83.94 434 PRO A N 1
ATOM 3333 C CA . PRO A 1 434 ? -10.968 4.272 22.863 1.00 83.94 434 PRO A CA 1
ATOM 3334 C C . PRO A 1 434 ? -12.397 4.098 23.395 1.00 83.94 434 PRO A C 1
ATOM 3336 O O . PRO A 1 434 ? -12.694 4.441 24.534 1.00 83.94 434 PRO A O 1
ATOM 3339 N N . ARG A 1 435 ? -13.304 3.526 22.588 1.00 86.75 435 ARG A N 1
ATOM 3340 C CA . ARG A 1 435 ? -14.726 3.347 22.949 1.00 86.75 435 ARG A CA 1
ATOM 3341 C C . ARG A 1 435 ? -14.875 2.709 24.341 1.00 86.75 435 ARG A C 1
ATOM 3343 O O . ARG A 1 435 ? -14.557 1.536 24.507 1.00 86.75 435 ARG A O 1
ATOM 3350 N N . LEU A 1 436 ? -15.433 3.457 25.301 1.00 91.69 436 LEU A N 1
ATOM 3351 C CA . LEU A 1 436 ? -15.540 3.055 26.715 1.00 91.69 436 LEU A CA 1
ATOM 3352 C C . LEU A 1 436 ? -16.017 1.604 26.945 1.00 91.69 436 LEU A C 1
ATOM 3354 O O . LEU A 1 436 ? -15.305 0.886 27.631 1.00 91.69 436 LEU A O 1
ATOM 3358 N N . PRO A 1 437 ? -17.124 1.110 26.352 1.00 89.50 437 PRO A N 1
ATOM 3359 C CA . PRO A 1 437 ? -17.510 -0.304 26.454 1.00 89.50 437 PRO A CA 1
ATOM 3360 C C . PRO A 1 437 ? -16.400 -1.312 26.104 1.00 89.50 437 PRO A C 1
ATOM 3362 O O . PRO A 1 437 ? -16.219 -2.295 26.815 1.00 89.50 437 PRO A O 1
ATOM 3365 N N . THR A 1 438 ? -15.618 -1.050 25.052 1.00 83.50 438 THR A N 1
ATOM 3366 C CA . THR A 1 438 ? -14.464 -1.875 24.657 1.00 83.50 438 THR A CA 1
ATOM 3367 C C . THR A 1 438 ? -13.320 -1.743 25.663 1.00 83.50 438 THR A C 1
ATOM 3369 O O . THR A 1 438 ? -12.715 -2.748 26.024 1.00 83.50 438 THR A O 1
ATOM 3372 N N . LEU A 1 439 ? -13.062 -0.530 26.170 1.00 88.25 439 LEU A N 1
ATOM 3373 C CA . LEU A 1 439 ? -12.074 -0.292 27.227 1.00 88.25 439 LEU A CA 1
ATOM 3374 C C . LEU A 1 439 ? -12.420 -1.056 28.514 1.00 88.25 439 LEU A C 1
ATOM 3376 O O . LEU A 1 439 ? -11.549 -1.701 29.081 1.00 88.25 439 LEU A O 1
ATOM 3380 N N . LEU A 1 440 ? -13.682 -1.041 28.949 1.00 90.62 440 LEU A N 1
ATOM 3381 C CA . LEU A 1 440 ? -14.127 -1.745 30.154 1.00 90.62 440 LEU A CA 1
ATOM 3382 C C . LEU A 1 440 ? -13.918 -3.268 30.037 1.00 90.62 440 LEU A C 1
ATOM 3384 O O . LEU A 1 440 ? -13.311 -3.863 30.928 1.00 90.62 440 LEU A O 1
ATOM 3388 N N . LEU A 1 441 ? -14.329 -3.889 28.921 1.00 85.88 441 LEU A N 1
ATOM 3389 C CA . LEU A 1 441 ? -14.073 -5.318 28.655 1.00 85.88 441 LEU A CA 1
ATOM 3390 C C . LEU A 1 441 ? -12.573 -5.648 28.646 1.00 85.88 441 LEU A C 1
ATOM 3392 O O . LEU A 1 441 ? -12.153 -6.690 29.163 1.00 85.88 441 LEU A O 1
ATOM 3396 N N . ALA A 1 442 ? -11.768 -4.743 28.084 1.00 81.31 442 ALA A N 1
ATOM 3397 C CA . ALA A 1 442 ? -10.326 -4.893 27.982 1.00 81.31 442 ALA A CA 1
ATOM 3398 C C . ALA A 1 442 ? -9.612 -4.829 29.334 1.00 81.31 442 ALA A C 1
ATOM 3400 O O . ALA A 1 442 ? -8.829 -5.723 29.650 1.00 81.31 442 ALA A O 1
ATOM 3401 N N . VAL A 1 443 ? -9.950 -3.838 30.162 1.00 86.81 443 VAL A N 1
ATOM 3402 C CA . VAL A 1 443 ? -9.450 -3.712 31.539 1.00 86.81 443 VAL A CA 1
ATOM 3403 C C . VAL A 1 443 ? -9.890 -4.905 32.399 1.00 86.81 443 VAL A C 1
ATOM 3405 O O . VAL A 1 443 ? -9.101 -5.386 33.212 1.00 86.81 443 VAL A O 1
ATOM 3408 N N . GLY A 1 444 ? -11.104 -5.422 32.178 1.00 87.00 444 GLY A N 1
ATOM 3409 C CA . GLY A 1 444 ? -11.684 -6.537 32.930 1.00 87.00 444 GLY A CA 1
ATOM 3410 C C . GLY A 1 444 ? -12.420 -6.071 34.190 1.00 87.00 444 GLY A C 1
ATOM 3411 O O . GLY A 1 444 ? -12.012 -5.108 34.835 1.00 87.00 444 GLY A O 1
ATOM 3412 N N . GLN A 1 445 ? -13.515 -6.753 34.540 1.00 90.31 445 GLN A N 1
ATOM 3413 C CA . GLN A 1 445 ? -14.497 -6.275 35.523 1.00 90.31 445 GLN A CA 1
ATOM 3414 C C . GLN A 1 445 ? -13.878 -5.917 36.878 1.00 90.31 445 GLN A C 1
ATOM 3416 O O . GLN A 1 445 ? -13.996 -4.774 37.311 1.00 90.31 445 GLN A O 1
ATOM 3421 N N . GLU A 1 446 ? -13.160 -6.847 37.505 1.00 90.12 446 GLU A N 1
ATOM 3422 C CA . GLU A 1 446 ? -12.546 -6.637 38.825 1.00 90.12 446 GLU A CA 1
ATOM 3423 C C . GLU A 1 446 ? -11.548 -5.472 38.830 1.00 90.12 446 GLU A C 1
ATOM 3425 O O . GLU A 1 446 ? -11.527 -4.662 39.754 1.00 90.12 446 GLU A O 1
ATOM 3430 N N . ARG A 1 447 ? -10.759 -5.322 37.758 1.00 90.69 447 ARG A N 1
ATOM 3431 C CA . ARG A 1 447 ? -9.796 -4.221 37.636 1.00 90.69 447 ARG A CA 1
ATOM 3432 C C . ARG A 1 447 ? -10.485 -2.880 37.374 1.00 90.69 447 ARG A C 1
ATOM 3434 O O . ARG A 1 447 ? -9.995 -1.860 37.847 1.00 90.69 447 ARG A O 1
ATOM 3441 N N . VAL A 1 448 ? -11.621 -2.863 36.671 1.00 94.62 448 VAL A N 1
ATOM 3442 C CA . VAL A 1 448 ? -12.465 -1.661 36.554 1.00 94.62 448 VAL A CA 1
ATOM 3443 C C . VAL A 1 448 ? -13.001 -1.249 37.927 1.00 94.62 448 VAL A C 1
ATOM 3445 O O . VAL A 1 448 ? -12.931 -0.065 38.241 1.00 94.62 448 VAL A O 1
ATOM 3448 N N . ARG A 1 449 ? -13.494 -2.191 38.748 1.00 95.12 449 ARG A N 1
ATOM 3449 C CA . ARG A 1 449 ? -13.972 -1.896 40.115 1.00 95.12 449 ARG A CA 1
ATOM 3450 C C . ARG A 1 449 ? -12.852 -1.270 40.959 1.00 95.12 449 ARG A C 1
ATOM 3452 O O . ARG A 1 449 ? -13.000 -0.130 41.396 1.00 95.12 449 ARG A O 1
ATOM 3459 N N . GLY A 1 450 ? -11.686 -1.923 40.991 1.00 94.69 450 GLY A N 1
ATOM 3460 C CA . GLY A 1 450 ? -10.479 -1.418 41.655 1.00 94.69 450 GLY A CA 1
ATOM 3461 C C . GLY A 1 450 ? -10.088 0.002 41.231 1.00 94.69 450 GLY A C 1
ATOM 3462 O O . GLY A 1 450 ? -9.985 0.899 42.065 1.00 94.69 450 GLY A O 1
ATOM 3463 N N . LEU A 1 451 ? -9.920 0.247 39.924 1.00 95.44 451 LEU A N 1
ATOM 3464 C CA . LEU A 1 451 ? -9.524 1.565 39.397 1.00 95.44 451 LEU A CA 1
ATOM 3465 C C . LEU A 1 451 ? -10.557 2.678 39.654 1.00 95.44 451 LEU A C 1
ATOM 3467 O O . LEU A 1 451 ? -10.189 3.854 39.644 1.00 95.44 451 LEU A O 1
ATOM 3471 N N . LEU A 1 452 ? -11.827 2.328 39.880 1.00 95.62 452 LEU A N 1
ATOM 3472 C CA . LEU A 1 452 ? -12.913 3.270 40.168 1.00 95.62 452 LEU A CA 1
ATOM 3473 C C . LEU A 1 452 ? -13.242 3.398 41.670 1.00 95.62 452 LEU A C 1
ATOM 3475 O O . LEU A 1 452 ? -14.131 4.178 42.016 1.00 95.62 452 LEU A O 1
ATOM 3479 N N . GLY A 1 453 ? -12.499 2.720 42.552 1.00 85.50 453 GLY A N 1
ATOM 3480 C CA . GLY A 1 453 ? -12.541 2.936 44.003 1.00 85.50 453 GLY A CA 1
ATOM 3481 C C . GLY A 1 453 ? -13.379 1.949 44.824 1.00 85.50 453 GLY A C 1
ATOM 3482 O O . GLY A 1 453 ? -13.760 2.303 45.941 1.00 85.50 453 GLY A O 1
ATOM 3483 N N . GLU A 1 454 ? -13.655 0.752 44.297 1.00 85.56 454 GLU A N 1
ATOM 3484 C CA . GLU A 1 454 ? -14.097 -0.431 45.067 1.00 85.56 454 GLU A CA 1
ATOM 3485 C C . GLU A 1 454 ? -12.932 -1.387 45.357 1.00 85.56 454 GLU A C 1
ATOM 3487 O O . GLU A 1 454 ? -12.754 -1.722 46.549 1.00 85.56 454 GLU A O 1
#